Protein AF-0000000078280608 (afdb_homodimer)

Organism: NCBI:txid1796616

pLDDT: mean 84.77, std 13.63, range [33.66, 98.38]

Structure (mmCIF, N/CA/C/O backbone):
data_AF-0000000078280608-model_v1
#
loop_
_entity.id
_entity.type
_entity.pdbx_description
1 polymer 'Sugar ABC transporter permease'
#
loop_
_atom_site.group_PDB
_atom_site.id
_atom_site.type_symbol
_atom_site.label_atom_id
_atom_site.label_alt_id
_atom_site.label_comp_id
_atom_site.label_asym_id
_atom_site.label_entity_id
_atom_site.label_seq_id
_atom_site.pdbx_PDB_ins_code
_atom_site.Cartn_x
_atom_site.Cartn_y
_atom_site.Cartn_z
_atom_site.occupancy
_atom_site.B_iso_or_equiv
_atom_site.auth_seq_id
_atom_site.auth_comp_id
_atom_site.auth_asym_id
_atom_site.auth_atom_id
_atom_site.pdbx_PDB_model_num
ATOM 1 N N . MET A 1 1 ? 34.438 27.234 16.047 1 43.22 1 MET A N 1
ATOM 2 C CA . MET A 1 1 ? 34.844 27.062 14.664 1 43.22 1 MET A CA 1
ATOM 3 C C . MET A 1 1 ? 34.656 25.609 14.211 1 43.22 1 MET A C 1
ATOM 5 O O . MET A 1 1 ? 34.625 25.328 13.016 1 43.22 1 MET A O 1
ATOM 9 N N . LYS A 1 2 ? 34.906 24.672 15.164 1 51.34 2 LYS A N 1
ATOM 10 C CA . LYS A 1 2 ? 34.906 23.219 14.961 1 51.34 2 LYS A CA 1
ATOM 11 C C . LYS A 1 2 ? 33.469 22.734 14.672 1 51.34 2 LYS A C 1
ATOM 13 O O . LYS A 1 2 ? 33.312 21.75 13.953 1 51.34 2 LYS A O 1
ATOM 18 N N . SER A 1 3 ? 32.5 23.422 15.289 1 53.59 3 SER A N 1
ATOM 19 C CA . SER A 1 3 ? 31.078 23.031 15.211 1 53.59 3 SER A CA 1
ATOM 20 C C . SER A 1 3 ? 30.516 23.281 13.82 1 53.59 3 SER A C 1
ATOM 22 O O . SER A 1 3 ? 29.734 22.484 13.312 1 53.59 3 SER A O 1
ATOM 24 N N . LYS A 1 4 ? 31.109 24.375 13.219 1 57.78 4 LYS A N 1
ATOM 25 C CA . LYS A 1 4 ? 30.672 24.781 11.883 1 57.78 4 LYS A CA 1
ATOM 26 C C . LYS A 1 4 ? 31.125 23.781 10.828 1 57.78 4 LYS A C 1
ATOM 28 O O . LYS A 1 4 ? 30.375 23.484 9.883 1 57.78 4 LYS A O 1
ATOM 33 N N . SER A 1 5 ? 32.344 23.297 11.07 1 59.22 5 SER A N 1
ATOM 34 C CA . SER A 1 5 ? 32.938 22.391 10.094 1 59.22 5 SER A CA 1
ATOM 35 C C . SER A 1 5 ? 32.219 21.062 10.047 1 59.22 5 SER A C 1
ATOM 37 O O . SER A 1 5 ? 31.984 20.516 8.969 1 59.22 5 SER A O 1
ATOM 39 N N . TYR A 1 6 ? 31.859 20.656 11.164 1 60.56 6 TYR A N 1
ATOM 40 C CA . TYR A 1 6 ? 31.156 19.375 11.258 1 60.56 6 TYR A CA 1
ATOM 41 C C . TYR A 1 6 ? 29.781 19.453 10.602 1 60.56 6 TYR A C 1
ATOM 43 O O . TYR A 1 6 ? 29.359 18.531 9.898 1 60.56 6 TYR A O 1
ATOM 51 N N . ASN A 1 7 ? 29.266 20.609 10.695 1 66.19 7 ASN A N 1
ATOM 52 C CA . ASN A 1 7 ? 27.969 20.828 10.055 1 66.19 7 ASN A CA 1
ATOM 53 C C . ASN A 1 7 ? 28.109 20.859 8.531 1 66.19 7 ASN A C 1
ATOM 55 O O . ASN A 1 7 ? 27.25 20.344 7.82 1 66.19 7 ASN A O 1
ATOM 59 N N . ARG A 1 8 ? 29.312 21.406 8.18 1 67.31 8 ARG A N 1
ATOM 60 C CA . ARG A 1 8 ? 29.547 21.469 6.742 1 67.31 8 ARG A CA 1
ATOM 61 C C . ARG A 1 8 ? 29.781 20.062 6.164 1 67.31 8 ARG A C 1
ATOM 63 O O . ARG A 1 8 ? 29.297 19.766 5.07 1 67.31 8 ARG A O 1
ATOM 70 N N . LEU A 1 9 ? 30.484 19.281 6.898 1 68.69 9 LEU A N 1
ATOM 71 C CA . LEU A 1 9 ? 30.766 17.922 6.438 1 68.69 9 LEU A CA 1
ATOM 72 C C . LEU A 1 9 ? 29.469 17.109 6.363 1 68.69 9 LEU A C 1
ATOM 74 O O . LEU A 1 9 ? 29.266 16.344 5.414 1 68.69 9 LEU A O 1
ATOM 78 N N . LYS A 1 10 ? 28.688 17.281 7.297 1 69 10 LYS A N 1
ATOM 79 C CA . LYS A 1 10 ? 27.406 16.594 7.293 1 69 10 LYS A CA 1
ATOM 80 C C . LYS A 1 10 ? 26.547 17.016 6.105 1 69 10 LYS A C 1
ATOM 82 O O . LYS A 1 10 ? 25.891 16.188 5.477 1 69 10 LYS A O 1
ATOM 87 N N . TYR A 1 11 ? 26.719 18.266 5.891 1 68.38 11 TYR A N 1
ATOM 88 C CA . TYR A 1 11 ? 26 18.812 4.742 1 68.38 11 TYR A CA 1
ATOM 89 C C . TYR A 1 11 ? 26.516 18.219 3.441 1 68.38 11 TYR A C 1
ATOM 91 O O . TYR A 1 11 ? 25.75 17.828 2.57 1 68.38 11 TYR A O 1
ATOM 99 N N . ILE A 1 12 ? 27.781 18.094 3.334 1 70.62 12 ILE A N 1
ATOM 100 C CA . ILE A 1 12 ? 28.406 17.578 2.123 1 70.62 12 ILE A CA 1
ATOM 101 C C . ILE A 1 12 ? 28.094 16.094 1.966 1 70.62 12 ILE A C 1
ATOM 103 O O . ILE A 1 12 ? 27.781 15.633 0.865 1 70.62 12 ILE A O 1
ATOM 107 N N . LEU A 1 13 ? 28.031 15.453 3.014 1 69.62 13 LEU A N 1
ATOM 108 C CA . LEU A 1 13 ? 27.781 14.023 2.973 1 69.62 13 LEU A CA 1
ATOM 109 C C . LEU A 1 13 ? 26.328 13.742 2.604 1 69.62 13 LEU A C 1
ATOM 111 O O . LEU A 1 13 ? 26.031 12.828 1.823 1 69.62 13 LEU A O 1
ATOM 115 N N . ALA A 1 14 ? 25.547 14.555 3.156 1 66.5 14 ALA A N 1
ATOM 116 C CA . ALA A 1 14 ? 24.141 14.391 2.836 1 66.5 14 ALA A CA 1
ATOM 117 C C . ALA A 1 14 ? 23.875 14.672 1.358 1 66.5 14 ALA A C 1
ATOM 119 O O . ALA A 1 14 ? 23.125 13.938 0.704 1 66.5 14 ALA A O 1
ATOM 120 N N . HIS A 1 15 ? 24.547 15.648 0.911 1 65.44 15 HIS A N 1
ATOM 121 C CA . HIS A 1 15 ? 24.391 15.984 -0.499 1 65.44 15 HIS A CA 1
ATOM 122 C C . HIS A 1 15 ? 24.969 14.898 -1.395 1 65.44 15 HIS A C 1
ATOM 124 O O . HIS A 1 15 ? 24.375 14.539 -2.412 1 65.44 15 HIS A O 1
ATOM 130 N N . ALA A 1 16 ? 26.016 14.461 -0.992 1 71 16 ALA A N 1
ATOM 131 C CA . ALA A 1 16 ? 26.672 13.398 -1.766 1 71 16 ALA A CA 1
ATOM 132 C C . ALA A 1 16 ? 25.797 12.141 -1.806 1 71 16 ALA A C 1
ATOM 134 O O . ALA A 1 16 ? 25.641 11.523 -2.861 1 71 16 ALA A O 1
ATOM 135 N N . LEU A 1 17 ? 25.203 11.898 -0.732 1 64.44 17 LEU A N 1
ATOM 136 C CA . LEU A 1 17 ? 24.344 10.719 -0.648 1 64.44 17 LEU A CA 1
ATOM 137 C C . LEU A 1 17 ? 23.109 10.883 -1.52 1 64.44 17 LEU A C 1
ATOM 139 O O . LEU A 1 17 ? 22.719 9.953 -2.223 1 64.44 17 LEU A O 1
ATOM 143 N N . LEU A 1 18 ? 22.656 12.008 -1.484 1 63.91 18 LEU A N 1
ATOM 144 C CA . LEU A 1 18 ? 21.453 12.258 -2.273 1 63.91 18 LEU A CA 1
ATOM 145 C C . LEU A 1 18 ? 21.766 12.211 -3.766 1 63.91 18 LEU A C 1
ATOM 147 O O . LEU A 1 18 ? 20.984 11.688 -4.555 1 63.91 18 LEU A O 1
ATOM 151 N N . ILE A 1 19 ? 22.891 12.75 -4.098 1 65.06 19 ILE A N 1
ATOM 152 C CA . ILE A 1 19 ? 23.312 12.75 -5.496 1 65.06 19 ILE A CA 1
ATOM 153 C C . ILE A 1 19 ? 23.547 11.32 -5.969 1 65.06 19 ILE A C 1
ATOM 155 O O . ILE A 1 19 ? 23.094 10.938 -7.051 1 65.06 19 ILE A O 1
ATOM 159 N N . ILE A 1 20 ? 24.125 10.578 -5.156 1 65.31 20 ILE A N 1
ATOM 160 C CA . ILE A 1 20 ? 24.438 9.195 -5.504 1 65.31 20 ILE A CA 1
ATOM 161 C C . ILE A 1 20 ? 23.141 8.398 -5.637 1 65.31 20 ILE A C 1
ATOM 163 O O . ILE A 1 20 ? 22.953 7.645 -6.598 1 65.31 20 ILE A O 1
ATOM 167 N N . LEU A 1 21 ? 22.281 8.68 -4.715 1 60.94 21 LEU A N 1
ATOM 168 C CA . LEU A 1 21 ? 21.016 7.953 -4.738 1 60.94 21 LEU A CA 1
ATOM 169 C C . LEU A 1 21 ? 20.172 8.359 -5.945 1 60.94 21 LEU A C 1
ATOM 171 O O . LEU A 1 21 ? 19.562 7.504 -6.59 1 60.94 21 LEU A O 1
ATOM 175 N N . SER A 1 22 ? 20.234 9.625 -6.145 1 61.59 22 SER A N 1
ATOM 176 C CA . SER A 1 22 ? 19.516 10.133 -7.312 1 61.59 22 SER A CA 1
ATOM 177 C C . SER A 1 22 ? 20.094 9.562 -8.602 1 61.59 22 SER A C 1
ATOM 179 O O . SER A 1 22 ? 19.344 9.156 -9.492 1 61.59 22 SER A O 1
ATOM 181 N N . PHE A 1 23 ? 21.359 9.508 -8.648 1 65.69 23 PHE A N 1
ATOM 182 C CA . PHE A 1 23 ? 22.031 8.984 -9.82 1 65.69 23 PHE A CA 1
ATOM 183 C C . PHE A 1 23 ? 21.734 7.504 -10.016 1 65.69 23 PHE A C 1
ATOM 185 O O . PHE A 1 23 ? 21.438 7.062 -11.133 1 65.69 23 PHE A O 1
ATOM 192 N N . MET A 1 24 ? 21.75 6.828 -8.992 1 62.25 24 MET A N 1
ATOM 193 C CA . MET A 1 24 ? 21.5 5.391 -9.086 1 62.25 24 MET A CA 1
ATOM 194 C C . MET A 1 24 ? 20.078 5.109 -9.57 1 62.25 24 MET A C 1
ATOM 196 O O . MET A 1 24 ? 19.859 4.199 -10.367 1 62.25 24 MET A O 1
ATOM 200 N N . CYS A 1 25 ? 19.188 5.891 -9.094 1 62.56 25 CYS A N 1
ATOM 201 C CA . CYS A 1 25 ? 17.812 5.684 -9.508 1 62.56 25 CYS A CA 1
ATOM 202 C C . CYS A 1 25 ? 17.594 6.102 -10.961 1 62.56 25 CYS A C 1
ATOM 204 O O . CYS A 1 25 ? 16.984 5.375 -11.734 1 62.56 25 CYS A O 1
ATOM 206 N N . LEU A 1 26 ? 18.156 7.246 -11.32 1 70.56 26 LEU A N 1
ATOM 207 C CA . LEU A 1 26 ? 17.984 7.777 -12.672 1 70.56 26 LEU A CA 1
ATOM 208 C C . LEU A 1 26 ? 18.812 6.98 -13.68 1 70.56 26 LEU A C 1
ATOM 210 O O . LEU A 1 26 ? 18.438 6.891 -14.852 1 70.56 26 LEU A O 1
ATOM 214 N N . PHE A 1 27 ? 19.781 6.391 -13.188 1 73.19 27 PHE A N 1
ATOM 215 C CA . PHE A 1 27 ? 20.656 5.598 -14.047 1 73.19 27 PHE A CA 1
ATOM 216 C C . PHE A 1 27 ? 19.906 4.391 -14.609 1 73.19 27 PHE A C 1
ATOM 218 O O . PHE A 1 27 ? 19.984 4.117 -15.812 1 73.19 27 PHE A O 1
ATOM 225 N N . PHE A 1 28 ? 19.078 3.777 -13.781 1 72 28 PHE A N 1
ATOM 226 C CA . PHE A 1 28 ? 18.375 2.582 -14.227 1 72 28 PHE A CA 1
ATOM 227 C C . PHE A 1 28 ? 17.312 2.938 -15.258 1 72 28 PHE A C 1
ATOM 229 O O . PHE A 1 28 ? 17.109 2.207 -16.234 1 72 28 PHE A O 1
ATOM 236 N N . PHE A 1 29 ? 16.766 4.051 -15.055 1 75.62 29 PHE A N 1
ATOM 237 C CA . PHE A 1 29 ? 15.766 4.492 -16.016 1 75.62 29 PHE A CA 1
ATOM 238 C C . PHE A 1 29 ? 16.422 4.879 -17.344 1 75.62 29 PHE A C 1
ATOM 240 O O . PHE A 1 29 ? 15.891 4.578 -18.406 1 75.62 29 PHE A O 1
ATOM 247 N N . TYR A 1 30 ? 17.547 5.508 -17.188 1 80.81 30 TYR A N 1
ATOM 248 C CA . TYR A 1 30 ? 18.281 5.895 -18.391 1 80.81 30 TYR A CA 1
ATOM 249 C C . TYR A 1 30 ? 18.703 4.672 -19.172 1 80.81 30 TYR A C 1
ATOM 251 O O . TYR A 1 30 ? 18.531 4.617 -20.391 1 80.81 30 TYR A O 1
ATOM 259 N N . ILE A 1 31 ? 19.156 3.742 -18.531 1 82.38 31 ILE A N 1
ATOM 260 C CA . ILE A 1 31 ? 19.625 2.529 -19.188 1 82.38 31 ILE A CA 1
ATOM 261 C C . ILE A 1 31 ? 18.453 1.792 -19.828 1 82.38 31 ILE A C 1
ATOM 263 O O . ILE A 1 31 ? 18.594 1.197 -20.906 1 82.38 31 ILE A O 1
ATOM 267 N N . LEU A 1 32 ? 17.359 1.818 -19.125 1 83.38 32 LEU A N 1
ATOM 268 C CA . LEU A 1 32 ? 16.172 1.19 -19.688 1 83.38 32 LEU A CA 1
ATOM 269 C C . LEU A 1 32 ? 15.773 1.844 -21 1 83.38 32 LEU A C 1
ATOM 271 O O . LEU A 1 32 ? 15.461 1.152 -21.969 1 83.38 32 LEU A O 1
ATOM 275 N N . ILE A 1 33 ? 15.844 3.121 -21.047 1 88.69 33 ILE A N 1
ATOM 276 C CA . ILE A 1 33 ? 15.492 3.854 -22.25 1 88.69 33 ILE A CA 1
ATOM 277 C C . ILE A 1 33 ? 16.484 3.521 -23.359 1 88.69 33 ILE A C 1
ATOM 279 O O . ILE A 1 33 ? 16.094 3.248 -24.5 1 88.69 33 ILE A O 1
ATOM 283 N N . ILE A 1 34 ? 17.719 3.459 -23.031 1 91.75 34 ILE A N 1
ATOM 284 C CA . ILE A 1 34 ? 18.766 3.158 -24 1 91.75 34 ILE A CA 1
ATOM 285 C C . ILE A 1 34 ? 18.594 1.734 -24.516 1 91.75 34 ILE A C 1
ATOM 287 O O . ILE A 1 34 ? 18.641 1.502 -25.734 1 91.75 34 ILE A O 1
ATOM 291 N N . ASN A 1 35 ? 18.344 0.843 -23.625 1 89.88 35 ASN A N 1
ATOM 292 C CA . ASN A 1 35 ? 18.203 -0.555 -24.031 1 89.88 35 ASN A CA 1
ATOM 293 C C . ASN A 1 35 ? 16.969 -0.779 -24.906 1 89.88 35 ASN A C 1
ATOM 295 O O . ASN A 1 35 ? 16.984 -1.641 -25.781 1 89.88 35 ASN A O 1
ATOM 299 N N . ALA A 1 36 ? 15.977 0.007 -24.703 1 92.81 36 ALA A N 1
ATOM 300 C CA . ALA A 1 36 ? 14.766 -0.101 -25.5 1 92.81 36 ALA A CA 1
ATOM 301 C C . ALA A 1 36 ? 15.016 0.338 -26.953 1 92.81 36 ALA A C 1
ATOM 303 O O . ALA A 1 36 ? 14.234 0.027 -27.844 1 92.81 36 ALA A O 1
ATOM 304 N N . THR A 1 37 ? 16.141 1.074 -27.125 1 95.19 37 THR A N 1
ATOM 305 C CA . THR A 1 37 ? 16.453 1.549 -28.469 1 95.19 37 THR A CA 1
ATOM 306 C C . THR A 1 37 ? 17.422 0.594 -29.156 1 95.19 37 THR A C 1
ATOM 308 O O . THR A 1 37 ? 17.75 0.78 -30.328 1 95.19 37 THR A O 1
ATOM 311 N N . ARG A 1 38 ? 17.844 -0.415 -28.469 1 94.56 38 ARG A N 1
ATOM 312 C CA . ARG A 1 38 ? 18.875 -1.294 -29.016 1 94.56 38 ARG A CA 1
ATOM 313 C C . ARG A 1 38 ? 18.266 -2.592 -29.531 1 94.56 38 ARG A C 1
ATOM 315 O O . ARG A 1 38 ? 17.188 -3.006 -29.094 1 94.56 38 ARG A O 1
ATOM 322 N N . SER A 1 39 ? 19 -3.145 -30.516 1 92.62 39 SER A N 1
ATOM 323 C CA . SER A 1 39 ? 18.578 -4.438 -31.047 1 92.62 39 SER A CA 1
ATOM 324 C C . SER A 1 39 ? 19 -5.574 -30.125 1 92.62 39 SER A C 1
ATOM 326 O O . SER A 1 39 ? 19.859 -5.391 -29.25 1 92.62 39 SER A O 1
ATOM 328 N N . HIS A 1 40 ? 18.297 -6.711 -30.375 1 90.88 40 HIS A N 1
ATOM 329 C CA . HIS A 1 40 ? 18.656 -7.898 -29.609 1 90.88 40 HIS A CA 1
ATOM 330 C C . HIS A 1 40 ? 20.141 -8.203 -29.734 1 90.88 40 HIS A C 1
ATOM 332 O O . HIS A 1 40 ? 20.812 -8.492 -28.734 1 90.88 40 HIS A O 1
ATOM 338 N N . ALA A 1 41 ? 20.641 -8.117 -30.922 1 89.56 41 ALA A N 1
ATOM 339 C CA . ALA A 1 41 ? 22.047 -8.414 -31.188 1 89.56 41 ALA A CA 1
ATOM 340 C C . ALA A 1 41 ? 22.969 -7.43 -30.453 1 89.56 41 ALA A C 1
ATOM 342 O O . ALA A 1 41 ? 23.984 -7.824 -29.875 1 89.56 41 ALA A O 1
ATOM 343 N N . ASP A 1 42 ? 22.625 -6.18 -30.438 1 90.5 42 ASP A N 1
ATOM 344 C CA . ASP A 1 42 ? 23.422 -5.148 -29.781 1 90.5 42 ASP A CA 1
ATOM 345 C C . ASP A 1 42 ? 23.422 -5.336 -28.266 1 90.5 42 ASP A C 1
ATOM 347 O O . ASP A 1 42 ? 24.438 -5.062 -27.609 1 90.5 42 ASP A O 1
ATOM 351 N N . LEU A 1 43 ? 22.344 -5.793 -27.766 1 88.25 43 LEU A N 1
ATOM 352 C CA . LEU A 1 43 ? 22.219 -5.984 -26.328 1 88.25 43 LEU A CA 1
ATOM 353 C C . LEU A 1 43 ? 23.062 -7.168 -25.859 1 88.25 43 LEU A C 1
ATOM 355 O O . LEU A 1 43 ? 23.578 -7.168 -24.734 1 88.25 43 LEU A O 1
ATOM 359 N N . GLN A 1 44 ? 23.219 -8.086 -26.766 1 84.62 44 GLN A N 1
ATOM 360 C CA . GLN A 1 44 ? 24.031 -9.25 -26.422 1 84.62 44 GLN A CA 1
ATOM 361 C C . GLN A 1 44 ? 25.516 -8.898 -26.375 1 84.62 44 GLN A C 1
ATOM 363 O O . GLN A 1 44 ? 26.297 -9.57 -25.703 1 84.62 44 GLN A O 1
ATOM 368 N N . LYS A 1 45 ? 25.859 -7.832 -27.078 1 85.94 45 LYS A N 1
ATOM 369 C CA . LYS A 1 45 ? 27.25 -7.406 -27.125 1 85.94 45 LYS A CA 1
ATOM 370 C C . LYS A 1 45 ? 27.672 -6.746 -25.828 1 85.94 45 LYS A C 1
ATOM 372 O O . LYS A 1 45 ? 28.859 -6.621 -25.531 1 85.94 45 LYS A O 1
ATOM 377 N N . GLY A 1 46 ? 26.719 -6.305 -25.062 1 83.19 46 GLY A N 1
ATOM 378 C CA . GLY A 1 46 ? 27.078 -5.742 -23.766 1 83.19 46 GLY A CA 1
ATOM 379 C C . GLY A 1 46 ? 26.406 -4.414 -23.484 1 83.19 46 GLY A C 1
ATOM 380 O O . GLY A 1 46 ? 25.469 -4.016 -24.203 1 83.19 46 GLY A O 1
ATOM 381 N N . PHE A 1 47 ? 26.984 -3.766 -22.516 1 82.69 47 PHE A N 1
ATOM 382 C CA . PHE A 1 47 ? 26.406 -2.539 -21.969 1 82.69 47 PHE A CA 1
ATOM 383 C C . PHE A 1 47 ? 26.766 -1.342 -22.844 1 82.69 47 PHE A C 1
ATOM 385 O O . PHE A 1 47 ? 27.875 -1.267 -23.391 1 82.69 47 PHE A O 1
ATOM 392 N N . SER A 1 48 ? 25.781 -0.421 -23.156 1 86.31 48 SER A N 1
ATOM 393 C CA . SER A 1 48 ? 26 0.822 -23.891 1 86.31 48 SER A CA 1
ATOM 394 C C . SER A 1 48 ? 25.266 1.986 -23.234 1 86.31 48 SER A C 1
ATOM 396 O O . SER A 1 48 ? 24.172 1.813 -22.703 1 86.31 48 SER A O 1
ATOM 398 N N . VAL A 1 49 ? 25.891 3.141 -23.281 1 86.31 49 VAL A N 1
ATOM 399 C CA . VAL A 1 49 ? 25.281 4.332 -22.703 1 86.31 49 VAL A CA 1
ATOM 400 C C . VAL A 1 49 ? 24.641 5.172 -23.797 1 86.31 49 VAL A C 1
ATOM 402 O O . VAL A 1 49 ? 23.953 6.164 -23.516 1 86.31 49 VAL A O 1
ATOM 405 N N . PHE A 1 50 ? 24.766 4.676 -25.016 1 90.81 50 PHE A N 1
ATOM 406 C CA . PHE A 1 50 ? 24.219 5.441 -26.125 1 90.81 50 PHE A CA 1
ATOM 407 C C . PHE A 1 50 ? 23.016 4.742 -26.734 1 90.81 50 PHE A C 1
ATOM 409 O O . PHE A 1 50 ? 22.938 3.51 -26.75 1 90.81 50 PHE A O 1
ATOM 416 N N . PRO A 1 51 ? 22.109 5.586 -27.281 1 92.69 51 PRO A N 1
ATOM 417 C CA . PRO A 1 51 ? 20.906 5.008 -27.875 1 92.69 51 PRO A CA 1
ATOM 418 C C . PRO A 1 51 ? 21.188 4.238 -29.156 1 92.69 51 PRO A C 1
ATOM 420 O O . PRO A 1 51 ? 22.172 4.531 -29.859 1 92.69 51 PRO A O 1
ATOM 423 N N . GLY A 1 52 ? 20.391 3.256 -29.344 1 92.62 52 GLY A N 1
ATOM 424 C CA . GLY A 1 52 ? 20.438 2.512 -30.594 1 92.62 52 GLY A CA 1
ATOM 425 C C . GLY A 1 52 ? 19.484 3.037 -31.641 1 92.62 52 GLY A C 1
ATOM 426 O O . GLY A 1 52 ? 19.016 4.176 -31.547 1 92.62 52 GLY A O 1
ATOM 427 N N . LYS A 1 53 ? 19.297 2.295 -32.688 1 93.38 53 LYS A N 1
ATOM 428 C CA . LYS A 1 53 ? 18.469 2.729 -33.812 1 93.38 53 LYS A CA 1
ATOM 429 C C . LYS A 1 53 ? 17.188 1.908 -33.906 1 93.38 53 LYS A C 1
ATOM 431 O O . LYS A 1 53 ? 16.344 2.154 -34.75 1 93.38 53 LYS A O 1
ATOM 436 N N . ASN A 1 54 ? 16.984 1.093 -32.969 1 95.19 54 ASN A N 1
ATOM 437 C CA . ASN A 1 54 ? 15.906 0.126 -33.125 1 95.19 54 ASN A CA 1
ATOM 438 C C . ASN A 1 54 ? 14.695 0.504 -32.281 1 95.19 54 ASN A C 1
ATOM 440 O O . ASN A 1 54 ? 13.852 -0.341 -31.969 1 95.19 54 ASN A O 1
ATOM 444 N N . PHE A 1 55 ? 14.602 1.717 -31.891 1 95.19 55 PHE A N 1
ATOM 445 C CA . PHE A 1 55 ? 13.492 2.141 -31.047 1 95.19 55 PHE A CA 1
ATOM 446 C C . PHE A 1 55 ? 12.156 1.807 -31.703 1 95.19 55 PHE A C 1
ATOM 448 O O . PHE A 1 55 ? 11.32 1.125 -31.094 1 95.19 55 PHE A O 1
ATOM 455 N N . LEU A 1 56 ? 12.023 2.221 -32.938 1 95.25 56 LEU A N 1
ATOM 456 C CA . LEU A 1 56 ? 10.75 2.045 -33.625 1 95.25 56 LEU A CA 1
ATOM 457 C C . LEU A 1 56 ? 10.492 0.572 -33.938 1 95.25 56 LEU A C 1
ATOM 459 O O . LEU A 1 56 ? 9.352 0.116 -33.875 1 95.25 56 LEU A O 1
ATOM 463 N N . GLU A 1 57 ? 11.484 -0.115 -34.281 1 95.25 57 GLU A N 1
ATOM 464 C CA . GLU A 1 57 ? 11.352 -1.544 -34.531 1 95.25 57 GLU A CA 1
ATOM 465 C C . GLU A 1 57 ? 10.914 -2.293 -33.281 1 95.25 57 GLU A C 1
ATOM 467 O O . GLU A 1 57 ? 10.031 -3.156 -33.344 1 95.25 57 GLU A O 1
ATOM 472 N N . ASN A 1 58 ? 11.539 -1.944 -32.188 1 95.44 58 ASN A N 1
ATOM 473 C CA . ASN A 1 58 ? 11.148 -2.562 -30.922 1 95.44 58 ASN A CA 1
ATOM 474 C C . ASN A 1 58 ? 9.719 -2.205 -30.531 1 95.44 58 ASN A C 1
ATOM 476 O O . ASN A 1 58 ? 8.969 -3.051 -30.047 1 95.44 58 ASN A O 1
ATOM 480 N N . LEU A 1 59 ? 9.352 -0.982 -30.828 1 95.12 59 LEU A N 1
ATOM 481 C CA . LEU A 1 59 ? 8 -0.528 -30.531 1 95.12 59 LEU A CA 1
ATOM 482 C C . LEU A 1 59 ? 6.977 -1.265 -31.391 1 95.12 59 LEU A C 1
ATOM 484 O O . LEU A 1 59 ? 5.945 -1.71 -30.891 1 95.12 59 LEU A O 1
ATOM 488 N N . LYS A 1 60 ? 7.277 -1.43 -32.594 1 95.12 60 LYS A N 1
ATOM 489 C CA . LYS A 1 60 ? 6.395 -2.154 -33.5 1 95.12 60 LYS A CA 1
ATOM 490 C C . LYS A 1 60 ? 6.254 -3.615 -33.094 1 95.12 60 LYS A C 1
ATOM 492 O O . LYS A 1 60 ? 5.168 -4.191 -33.188 1 95.12 60 LYS A O 1
ATOM 497 N N . SER A 1 61 ? 7.336 -4.113 -32.656 1 92.75 61 SER A N 1
ATOM 498 C CA . SER A 1 61 ? 7.32 -5.5 -32.219 1 92.75 61 SER A CA 1
ATOM 499 C C . SER A 1 61 ? 6.402 -5.684 -31 1 92.75 61 SER A C 1
ATOM 501 O O . SER A 1 61 ? 5.77 -6.73 -30.844 1 92.75 61 SER A O 1
ATOM 503 N N . VAL A 1 62 ? 6.344 -4.715 -30.141 1 92.12 62 VAL A N 1
ATOM 504 C CA . VAL A 1 62 ? 5.496 -4.77 -28.969 1 92.12 62 VAL A CA 1
ATOM 505 C C . VAL A 1 62 ? 4.039 -4.547 -29.359 1 92.12 62 VAL A C 1
ATOM 507 O O . VAL A 1 62 ? 3.152 -5.289 -28.938 1 92.12 62 VAL A O 1
ATOM 510 N N . VAL A 1 63 ? 3.814 -3.613 -30.25 1 92.69 63 VAL A N 1
ATOM 511 C CA . VAL A 1 63 ? 2.461 -3.195 -30.609 1 92.69 63 VAL A CA 1
ATOM 512 C C . VAL A 1 63 ? 1.788 -4.273 -31.453 1 92.69 63 VAL A C 1
ATOM 514 O O . VAL A 1 63 ? 0.591 -4.531 -31.312 1 92.69 63 VAL A O 1
ATOM 517 N N . ASN A 1 64 ? 2.553 -4.949 -32.219 1 90.31 64 ASN A N 1
ATOM 518 C CA . ASN A 1 64 ? 1.983 -5.859 -33.219 1 90.31 64 ASN A CA 1
ATOM 519 C C . ASN A 1 64 ? 2.018 -7.309 -32.719 1 90.31 64 ASN A C 1
ATOM 521 O O . ASN A 1 64 ? 1.608 -8.219 -33.438 1 90.31 64 ASN A O 1
ATOM 525 N N . ASP A 1 65 ? 2.482 -7.418 -31.562 1 87.69 65 ASP A N 1
ATOM 526 C CA . ASP A 1 65 ? 2.533 -8.781 -31.047 1 87.69 65 ASP A CA 1
ATOM 527 C C . ASP A 1 65 ? 1.165 -9.227 -30.531 1 87.69 65 ASP A C 1
ATOM 529 O O . ASP A 1 65 ? 0.762 -8.852 -29.438 1 87.69 65 ASP A O 1
ATOM 533 N N . GLY A 1 66 ? 0.457 -10.055 -31.297 1 81.88 66 GLY A N 1
ATOM 534 C CA . GLY A 1 66 ? -0.854 -10.555 -30.922 1 81.88 66 GLY A CA 1
ATOM 535 C C . GLY A 1 66 ? -0.801 -11.578 -29.797 1 81.88 66 GLY A C 1
ATOM 536 O O . GLY A 1 66 ? -1.785 -11.781 -29.078 1 81.88 66 GLY A O 1
ATOM 537 N N . THR A 1 67 ? 0.359 -12.172 -29.656 1 83.75 67 THR A N 1
ATOM 538 C CA . THR A 1 67 ? 0.51 -13.195 -28.625 1 83.75 67 THR A CA 1
ATOM 539 C C . THR A 1 67 ? 0.772 -12.57 -27.266 1 83.75 67 THR A C 1
ATOM 541 O O . THR A 1 67 ? 0.522 -13.195 -26.234 1 83.75 67 THR A O 1
ATOM 544 N N . PHE A 1 68 ? 1.201 -11.398 -27.312 1 86.88 68 PHE A N 1
ATOM 545 C CA . PHE A 1 68 ? 1.479 -10.625 -26.109 1 86.88 68 PHE A CA 1
ATOM 546 C C . PHE A 1 68 ? 0.84 -9.242 -26.188 1 86.88 68 PHE A C 1
ATOM 548 O O . PHE A 1 68 ? 1.526 -8.25 -26.453 1 86.88 68 PHE A O 1
ATOM 555 N N . PRO A 1 69 ? -0.416 -9.172 -25.859 1 91.19 69 PRO A N 1
ATOM 556 C CA . PRO A 1 69 ? -1.154 -7.93 -26.094 1 91.19 69 PRO A CA 1
ATOM 557 C C . PRO A 1 69 ? -0.83 -6.852 -25.062 1 91.19 69 PRO A C 1
ATOM 559 O O . PRO A 1 69 ? -1.691 -6.477 -24.266 1 91.19 69 PRO A O 1
ATOM 562 N N . MET A 1 70 ? 0.264 -6.25 -25.234 1 92 70 MET A N 1
ATOM 563 C CA . MET A 1 70 ? 0.755 -5.27 -24.266 1 92 70 MET A CA 1
ATOM 564 C C . MET A 1 70 ? -0.087 -3.998 -24.312 1 92 70 MET A C 1
ATOM 566 O O . MET A 1 70 ? -0.4 -3.426 -23.266 1 92 70 MET A O 1
ATOM 570 N N . ILE A 1 71 ? -0.503 -3.617 -25.484 1 93.81 71 ILE A N 1
ATOM 571 C CA . ILE A 1 71 ? -1.29 -2.395 -25.594 1 93.81 71 ILE A CA 1
ATOM 572 C C . ILE A 1 71 ? -2.645 -2.586 -24.922 1 93.81 71 ILE A C 1
ATOM 574 O O . ILE A 1 71 ? -3.109 -1.706 -24.188 1 93.81 71 ILE A O 1
ATOM 578 N N . ARG A 1 72 ? -3.232 -3.701 -25.141 1 94.94 72 ARG A N 1
ATOM 579 C CA . ARG A 1 72 ? -4.48 -4.016 -24.469 1 94.94 72 ARG A CA 1
ATOM 580 C C . ARG A 1 72 ? -4.273 -4.09 -22.953 1 94.94 72 ARG A C 1
ATOM 582 O O . ARG A 1 72 ? -5.121 -3.639 -22.188 1 94.94 72 ARG A O 1
ATOM 589 N N . GLY A 1 73 ? -3.154 -4.672 -22.547 1 96.12 73 GLY A N 1
ATOM 590 C CA . GLY A 1 73 ? -2.811 -4.715 -21.141 1 96.12 73 GLY A CA 1
ATOM 591 C C . GLY A 1 73 ? -2.701 -3.338 -20.516 1 96.12 73 GLY A C 1
ATOM 592 O O . GLY A 1 73 ? -3.172 -3.121 -19.391 1 96.12 73 GLY A O 1
ATOM 593 N N . ILE A 1 74 ? -2.135 -2.461 -21.266 1 95.94 74 ILE A N 1
ATOM 594 C CA . ILE A 1 74 ? -1.978 -1.09 -20.781 1 95.94 74 ILE A CA 1
ATOM 595 C C . ILE A 1 74 ? -3.348 -0.432 -20.641 1 95.94 74 ILE A C 1
ATOM 597 O O . ILE A 1 74 ? -3.629 0.224 -19.641 1 95.94 74 ILE A O 1
ATOM 601 N N . ILE A 1 75 ? -4.176 -0.645 -21.562 1 96.94 75 ILE A N 1
ATOM 602 C CA . ILE A 1 75 ? -5.52 -0.076 -21.516 1 96.94 75 ILE A CA 1
ATOM 603 C C . ILE A 1 75 ? -6.293 -0.656 -20.344 1 96.94 75 ILE A C 1
ATOM 605 O O . ILE A 1 75 ? -6.93 0.082 -19.578 1 96.94 75 ILE A O 1
ATOM 609 N N . ASN A 1 76 ? -6.227 -1.963 -20.172 1 98.12 76 ASN A N 1
ATOM 610 C CA . ASN A 1 76 ? -6.879 -2.607 -19.031 1 98.12 76 ASN A CA 1
ATOM 611 C C . ASN A 1 76 ? -6.367 -2.059 -17.703 1 98.12 76 ASN A C 1
ATOM 613 O O . ASN A 1 76 ? -7.156 -1.758 -16.797 1 98.12 76 ASN A O 1
ATOM 617 N N . SER A 1 77 ? -5.07 -1.939 -17.609 1 97.62 77 SER A N 1
ATOM 618 C CA . SER A 1 77 ? -4.457 -1.417 -16.391 1 97.62 77 SER A CA 1
ATOM 619 C C . SER A 1 77 ? -4.883 0.026 -16.141 1 97.62 77 SER A C 1
ATOM 621 O O . SER A 1 77 ? -5.109 0.417 -14.992 1 97.62 77 SER A O 1
ATOM 623 N N . LEU A 1 78 ? -4.965 0.765 -17.219 1 97.5 78 LEU A N 1
ATOM 624 C CA . LEU A 1 78 ? -5.387 2.156 -17.094 1 97.5 78 LEU A CA 1
ATOM 625 C C . LEU A 1 78 ? -6.824 2.246 -16.594 1 97.5 78 LEU A C 1
ATOM 627 O O . LEU A 1 78 ? -7.133 3.049 -15.703 1 97.5 78 LEU A O 1
ATOM 631 N N . ILE A 1 79 ? -7.645 1.474 -17.109 1 98.12 79 ILE A N 1
ATOM 632 C CA . ILE A 1 79 ? -9.047 1.47 -16.719 1 98.12 79 ILE A CA 1
ATOM 633 C C . ILE A 1 79 ? -9.18 1.062 -15.258 1 98.12 79 ILE A C 1
ATOM 635 O O . ILE A 1 79 ? -9.812 1.761 -14.461 1 98.12 79 ILE A O 1
ATOM 639 N N . VAL A 1 80 ? -8.523 0.004 -14.898 1 98.38 80 VAL A N 1
ATOM 640 C CA . VAL A 1 80 ? -8.625 -0.524 -13.547 1 98.38 80 VAL A CA 1
ATOM 641 C C . VAL A 1 80 ? -8.031 0.475 -12.555 1 98.38 80 VAL A C 1
ATOM 643 O O . VAL A 1 80 ? -8.656 0.808 -11.547 1 98.38 80 VAL A O 1
ATOM 646 N N . SER A 1 81 ? -6.879 0.954 -12.844 1 98.06 81 SER A N 1
ATOM 647 C CA . SER A 1 81 ? -6.18 1.82 -11.906 1 98.06 81 SER A CA 1
ATOM 648 C C . SER A 1 81 ? -6.855 3.182 -11.797 1 98.06 81 SER A C 1
ATOM 650 O O . SER A 1 81 ? -6.984 3.734 -10.703 1 98.06 81 SER A O 1
ATOM 652 N N . ALA A 1 82 ? -7.289 3.762 -12.938 1 97.88 82 ALA A N 1
ATOM 653 C CA . ALA A 1 82 ? -7.945 5.07 -12.922 1 97.88 82 ALA A CA 1
ATOM 654 C C . ALA A 1 82 ? -9.289 5 -12.211 1 97.88 82 ALA A C 1
ATOM 656 O O . ALA A 1 82 ? -9.594 5.848 -11.367 1 97.88 82 ALA A O 1
ATOM 657 N N . CYS A 1 83 ? -10.055 4.012 -12.516 1 98.31 83 CYS A N 1
ATOM 658 C CA . CYS A 1 83 ? -11.359 3.865 -11.891 1 98.31 83 CYS A CA 1
ATOM 659 C C . CYS A 1 83 ? -11.219 3.537 -10.406 1 98.31 83 CYS A C 1
ATOM 661 O O . CYS A 1 83 ? -11.953 4.082 -9.578 1 98.31 83 CYS A O 1
ATOM 663 N N . SER A 1 84 ? -10.281 2.646 -10.102 1 97.94 84 SER A N 1
ATOM 664 C CA . SER A 1 84 ? -10.047 2.305 -8.703 1 97.94 84 SER A CA 1
ATOM 665 C C . SER A 1 84 ? -9.617 3.525 -7.898 1 97.94 84 SER A C 1
ATOM 667 O O . SER A 1 84 ? -10.102 3.748 -6.785 1 97.94 84 SER A O 1
ATOM 669 N N . ALA A 1 85 ? -8.719 4.301 -8.484 1 97.69 85 ALA A N 1
ATOM 670 C CA . ALA A 1 85 ? -8.25 5.496 -7.789 1 97.69 85 ALA A CA 1
ATOM 671 C C . ALA A 1 85 ? -9.383 6.496 -7.594 1 97.69 85 ALA A C 1
ATOM 673 O O . ALA A 1 85 ? -9.555 7.051 -6.504 1 97.69 85 ALA A O 1
ATOM 674 N N . ALA A 1 86 ? -10.195 6.723 -8.586 1 97.69 86 ALA A N 1
ATOM 675 C CA . ALA A 1 86 ? -11.281 7.695 -8.531 1 97.69 86 ALA A CA 1
ATOM 676 C C . ALA A 1 86 ? -12.305 7.32 -7.461 1 97.69 86 ALA A C 1
ATOM 678 O O . ALA A 1 86 ? -12.672 8.156 -6.629 1 97.69 86 ALA A O 1
ATOM 679 N N . ILE A 1 87 ? -12.688 6.113 -7.465 1 96.81 87 ILE A N 1
ATOM 680 C CA . ILE A 1 87 ? -13.719 5.672 -6.535 1 96.81 87 ILE A CA 1
ATOM 681 C C . ILE A 1 87 ? -13.141 5.613 -5.121 1 96.81 87 ILE A C 1
ATOM 683 O O . ILE A 1 87 ? -13.797 6.031 -4.16 1 96.81 87 ILE A O 1
ATOM 687 N N . CYS A 1 88 ? -11.953 5.121 -5.012 1 96.88 88 CYS A N 1
ATOM 688 C CA . CYS A 1 88 ? -11.281 5.027 -3.721 1 96.88 88 CYS A CA 1
ATOM 689 C C . CYS A 1 88 ? -11.164 6.395 -3.064 1 96.88 88 CYS A C 1
ATOM 691 O O . CYS A 1 88 ? -11.531 6.566 -1.901 1 96.88 88 CYS A O 1
ATOM 693 N N . ILE A 1 89 ? -10.719 7.348 -3.814 1 97 89 ILE A N 1
ATOM 694 C CA . ILE A 1 89 ? -10.461 8.688 -3.289 1 97 89 ILE A CA 1
ATOM 695 C C . ILE A 1 89 ? -11.781 9.367 -2.936 1 97 89 ILE A C 1
ATOM 697 O O . ILE A 1 89 ? -11.914 9.945 -1.854 1 97 89 ILE A O 1
ATOM 701 N N . TYR A 1 90 ? -12.719 9.297 -3.807 1 96.44 90 TYR A N 1
ATOM 702 C CA . TYR A 1 90 ? -13.984 9.984 -3.592 1 96.44 90 TYR A CA 1
ATOM 703 C C . TYR A 1 90 ? -14.703 9.438 -2.365 1 96.44 90 TYR A C 1
ATOM 705 O O . TYR A 1 90 ? -15.117 10.203 -1.487 1 96.44 90 TYR A O 1
ATOM 713 N N . PHE A 1 91 ? -14.789 8.172 -2.266 1 93.94 91 PHE A N 1
ATOM 714 C CA . PHE A 1 91 ? -15.57 7.578 -1.184 1 93.94 91 PHE A CA 1
ATOM 715 C C . PHE A 1 91 ? -14.805 7.641 0.132 1 93.94 91 PHE A C 1
ATOM 717 O O . PHE A 1 91 ? -15.406 7.785 1.199 1 93.94 91 PHE A O 1
ATOM 724 N N . SER A 1 92 ? -13.469 7.504 0.062 1 95.38 92 SER A N 1
ATOM 725 C CA . SER A 1 92 ? -12.68 7.688 1.277 1 95.38 92 SER A CA 1
ATOM 726 C C . SER A 1 92 ? -12.797 9.109 1.802 1 95.38 92 SER A C 1
ATOM 728 O O . SER A 1 92 ? -12.93 9.328 3.008 1 95.38 92 SER A O 1
ATOM 730 N N . ALA A 1 93 ? -12.781 10.102 0.858 1 95.69 93 ALA A N 1
ATOM 731 C CA . ALA A 1 93 ? -12.93 11.5 1.247 1 95.69 93 ALA A CA 1
ATOM 732 C C . ALA A 1 93 ? -14.32 11.766 1.815 1 95.69 93 ALA A C 1
ATOM 734 O O . ALA A 1 93 ? -14.461 12.492 2.807 1 95.69 93 ALA A O 1
ATOM 735 N N . LEU A 1 94 ? -15.289 11.211 1.182 1 93.62 94 LEU A N 1
ATOM 736 C CA . LEU A 1 94 ? -16.672 11.375 1.638 1 93.62 94 LEU A CA 1
ATOM 737 C C . LEU A 1 94 ? -16.844 10.805 3.043 1 93.62 94 LEU A C 1
ATOM 739 O O . LEU A 1 94 ? -17.453 11.445 3.902 1 93.62 94 LEU A O 1
ATOM 743 N N . THR A 1 95 ? -16.328 9.609 3.266 1 90.88 95 THR A N 1
ATOM 744 C CA . THR A 1 95 ? -16.422 8.961 4.57 1 90.88 95 THR A CA 1
ATOM 745 C C . THR A 1 95 ? -15.656 9.758 5.621 1 90.88 95 THR A C 1
ATOM 747 O O . THR A 1 95 ? -16.141 9.945 6.742 1 90.88 95 THR A O 1
ATOM 750 N N . ALA A 1 96 ? -14.508 10.234 5.25 1 92.94 96 ALA A N 1
ATOM 751 C CA . ALA A 1 96 ? -13.711 11.055 6.164 1 92.94 96 ALA A CA 1
ATOM 752 C C . ALA A 1 96 ? -14.461 12.32 6.551 1 92.94 96 ALA A C 1
ATOM 754 O O . ALA A 1 96 ? -14.484 12.703 7.723 1 92.94 96 ALA A O 1
ATOM 755 N N . TYR A 1 97 ? -15.07 12.961 5.594 1 93 97 TYR A N 1
ATOM 756 C CA . TYR A 1 97 ? -15.836 14.18 5.836 1 93 97 TYR A CA 1
ATOM 757 C C . TYR A 1 97 ? -17.016 13.906 6.762 1 93 97 TYR A C 1
ATOM 759 O O . TYR A 1 97 ? -17.281 14.68 7.688 1 93 97 TYR A O 1
ATOM 767 N N . GLY A 1 98 ? -17.688 12.828 6.488 1 89.31 98 GLY A N 1
ATOM 768 C CA . GLY A 1 98 ? -18.812 12.453 7.34 1 89.31 98 GLY A CA 1
ATOM 769 C C . GLY A 1 98 ? -18.406 12.258 8.789 1 89.31 98 GLY A C 1
ATOM 770 O O . GLY A 1 98 ? -19.125 12.688 9.695 1 89.31 98 GLY A O 1
ATOM 771 N N . LEU A 1 99 ? -17.297 11.711 9.008 1 88.31 99 LEU A N 1
ATOM 772 C CA . LEU A 1 99 ? -16.875 11.453 10.375 1 88.31 99 LEU A CA 1
ATOM 773 C C . LEU A 1 99 ? -16.266 12.703 11 1 88.31 99 LEU A C 1
ATOM 775 O O . LEU A 1 99 ? -16.359 12.906 12.211 1 88.31 99 LEU A O 1
ATOM 779 N N . TYR A 1 100 ? -15.703 13.523 10.164 1 89.62 100 TYR A N 1
ATOM 780 C CA . TYR A 1 100 ? -15.047 14.727 10.656 1 89.62 100 TYR A CA 1
ATOM 781 C C . TYR A 1 100 ? -16.062 15.82 10.977 1 89.62 100 TYR A C 1
ATOM 783 O O . TYR A 1 100 ? -16 16.438 12.039 1 89.62 100 TYR A O 1
ATOM 791 N N . ALA A 1 101 ? -17 16.047 10.133 1 89.25 101 ALA A N 1
ATOM 792 C CA . ALA A 1 101 ? -17.875 17.203 10.211 1 89.25 101 ALA A CA 1
ATOM 793 C C . ALA A 1 101 ? -19.078 16.938 11.117 1 89.25 101 ALA A C 1
ATOM 795 O O . ALA A 1 101 ? -19.766 17.859 11.539 1 89.25 101 ALA A O 1
ATOM 796 N N . TYR A 1 102 ? -19.266 15.641 11.398 1 83.75 102 TYR A N 1
ATOM 797 C CA . TYR A 1 102 ? -20.438 15.32 12.195 1 83.75 102 TYR A CA 1
ATOM 798 C C . TYR A 1 102 ? -20.047 14.711 13.539 1 83.75 102 TYR A C 1
ATOM 800 O O . TYR A 1 102 ? -19.047 14 13.625 1 83.75 102 TYR A O 1
ATOM 808 N N . ASP A 1 103 ? -20.797 15.148 14.5 1 80.19 103 ASP A N 1
ATOM 809 C CA . ASP A 1 103 ? -20.578 14.602 15.836 1 80.19 103 ASP A CA 1
ATOM 810 C C . ASP A 1 103 ? -21.734 13.695 16.25 1 80.19 103 ASP A C 1
ATOM 812 O O . ASP A 1 103 ? -22.875 14.172 16.422 1 80.19 103 ASP A O 1
ATOM 816 N N . PHE A 1 104 ? -21.5 12.453 16.078 1 77.19 104 PHE A N 1
ATOM 817 C CA . PHE A 1 104 ? -22.531 11.508 16.484 1 77.19 104 PHE A CA 1
ATOM 818 C C . PHE A 1 104 ? -21.969 10.484 17.469 1 77.19 104 PHE A C 1
ATOM 820 O O . PHE A 1 104 ? -20.766 10.359 17.625 1 77.19 104 PHE A O 1
ATOM 827 N N . LYS A 1 105 ? -22.766 9.844 18.219 1 76.31 105 LYS A N 1
ATOM 828 C CA . LYS A 1 105 ? -22.406 9.008 19.359 1 76.31 105 LYS A CA 1
ATOM 829 C C . LYS A 1 105 ? -21.484 7.867 18.953 1 76.31 105 LYS A C 1
ATOM 831 O O . LYS A 1 105 ? -20.594 7.48 19.688 1 76.31 105 LYS A O 1
ATOM 836 N N . LEU A 1 106 ? -21.625 7.316 17.688 1 78.31 106 LEU A N 1
ATOM 837 C CA . LEU A 1 106 ? -20.859 6.141 17.281 1 78.31 106 LEU A CA 1
ATOM 838 C C . LEU A 1 106 ? -19.688 6.539 16.391 1 78.31 106 LEU A C 1
ATOM 840 O O . LEU A 1 106 ? -19.125 5.699 15.688 1 78.31 106 LEU A O 1
ATOM 844 N N . LYS A 1 107 ? -19.281 7.773 16.516 1 83.31 107 LYS A N 1
ATOM 845 C CA . LYS A 1 107 ? -18.203 8.289 15.68 1 83.31 107 LYS A CA 1
ATOM 846 C C . LYS A 1 107 ? -16.906 7.523 15.93 1 83.31 107 LYS A C 1
ATOM 848 O O . LYS A 1 107 ? -16.266 7.051 14.984 1 83.31 107 LYS A O 1
ATOM 853 N N . LYS A 1 108 ? -16.641 7.344 17.172 1 80.94 108 LYS A N 1
ATOM 854 C CA . LYS A 1 108 ? -15.398 6.652 17.531 1 80.94 108 LYS A CA 1
ATOM 855 C C . LYS A 1 108 ? -15.453 5.184 17.125 1 80.94 108 LYS A C 1
ATOM 857 O O . LYS A 1 108 ? -14.461 4.629 16.656 1 80.94 108 LYS A O 1
ATOM 862 N N . ALA A 1 109 ? -16.562 4.668 17.312 1 79.38 109 ALA A N 1
ATOM 863 C CA . ALA A 1 109 ? -16.734 3.266 16.938 1 79.38 109 ALA A CA 1
ATOM 864 C C . ALA A 1 109 ? -16.609 3.084 15.422 1 79.38 109 ALA A C 1
ATOM 866 O O . ALA A 1 109 ? -16.031 2.104 14.953 1 79.38 109 ALA A O 1
ATOM 867 N N . ALA A 1 110 ? -17.156 4.02 14.734 1 82.69 110 ALA A N 1
ATOM 868 C CA . ALA A 1 110 ? -17.094 3.955 13.273 1 82.69 110 ALA A CA 1
ATOM 869 C C . ALA A 1 110 ? -15.656 4.078 12.781 1 82.69 110 ALA A C 1
ATOM 871 O O . ALA A 1 110 ? -15.219 3.32 11.914 1 82.69 110 ALA A O 1
ATOM 872 N N . PHE A 1 111 ? -14.977 4.984 13.398 1 85.5 111 PHE A N 1
ATOM 873 C CA . PHE A 1 111 ? -13.578 5.18 13.055 1 85.5 111 PHE A CA 1
ATOM 874 C C . PHE A 1 111 ? -12.773 3.914 13.328 1 85.5 111 PHE A C 1
ATOM 876 O O . PHE A 1 111 ? -12.031 3.443 12.461 1 85.5 111 PHE A O 1
ATOM 883 N N . THR A 1 112 ? -12.984 3.361 14.422 1 78.62 112 THR A N 1
ATOM 884 C CA . THR A 1 112 ? -12.266 2.16 14.828 1 78.62 112 THR A CA 1
ATOM 885 C C . THR A 1 112 ? -12.602 0.987 13.914 1 78.62 112 THR A C 1
ATOM 887 O O . THR A 1 112 ? -11.727 0.194 13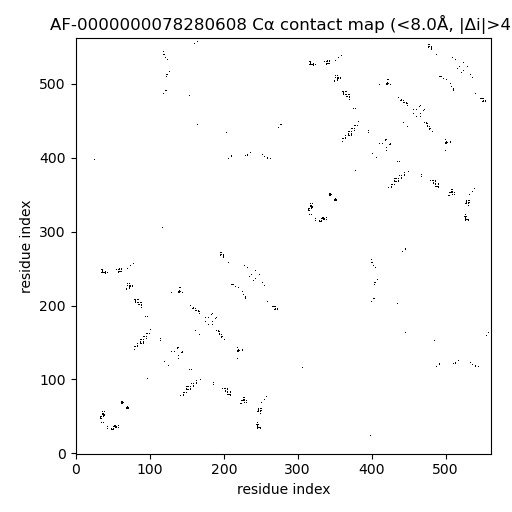.562 1 78.62 112 THR A O 1
ATOM 890 N N . PHE A 1 113 ? -13.75 0.982 13.547 1 78.62 113 PHE A N 1
ATOM 891 C CA . PHE A 1 113 ? -14.203 -0.096 12.68 1 78.62 113 PHE A CA 1
ATOM 892 C C . PHE A 1 113 ? -13.539 -0.002 11.312 1 78.62 113 PHE A C 1
ATOM 894 O O . PHE A 1 113 ? -13.102 -1.012 10.758 1 78.62 113 PHE A O 1
ATOM 901 N N . ILE A 1 114 ? -13.562 1.112 10.75 1 83.81 114 ILE A N 1
ATOM 902 C CA . ILE A 1 114 ? -12.945 1.321 9.445 1 83.81 114 ILE A CA 1
ATOM 903 C C . ILE A 1 114 ? -11.477 0.924 9.5 1 83.81 114 ILE A C 1
ATOM 905 O O . ILE A 1 114 ? -10.977 0.222 8.609 1 83.81 114 ILE A O 1
ATOM 909 N N . MET A 1 115 ? -10.852 1.228 10.562 1 82 115 MET A N 1
ATOM 910 C CA . MET A 1 115 ? -9.43 0.927 10.703 1 82 115 MET A CA 1
ATOM 911 C C . MET A 1 115 ? -9.211 -0.561 10.953 1 82 115 MET A C 1
ATOM 913 O O . MET A 1 115 ? -8.164 -1.108 10.594 1 82 115 MET A O 1
ATOM 917 N N . ALA A 1 116 ? -10.211 -1.234 11.523 1 77.25 116 ALA A N 1
ATOM 918 C CA . ALA A 1 116 ? -10.102 -2.652 11.852 1 77.25 116 ALA A CA 1
ATOM 919 C C . ALA A 1 116 ? -10.055 -3.508 10.594 1 77.25 116 ALA A C 1
ATOM 921 O O . ALA A 1 116 ? -9.547 -4.633 10.617 1 77.25 116 ALA A O 1
ATOM 922 N N . ILE A 1 117 ? -10.5 -2.98 9.5 1 78.12 117 ILE A N 1
ATOM 923 C CA . ILE A 1 117 ? -10.469 -3.695 8.227 1 78.12 117 ILE A CA 1
ATOM 924 C C . ILE A 1 117 ? -9.023 -3.973 7.832 1 78.12 117 ILE A C 1
ATOM 926 O O . ILE A 1 117 ? -8.734 -4.961 7.152 1 78.12 117 ILE A O 1
ATOM 930 N N . LEU A 1 118 ? -8.117 -3.184 8.273 1 77.75 118 LEU A N 1
ATOM 931 C CA . LEU A 1 118 ? -6.699 -3.34 7.984 1 77.75 118 LEU A CA 1
ATOM 932 C C . LEU A 1 118 ? -6.168 -4.652 8.555 1 77.75 118 LEU A C 1
ATOM 934 O O . LEU A 1 118 ? -5.133 -5.152 8.109 1 77.75 118 LEU A O 1
ATOM 938 N N . VAL A 1 119 ? -6.957 -5.242 9.5 1 74.44 119 VAL A N 1
ATOM 939 C CA . VAL A 1 119 ? -6.461 -6.395 10.242 1 74.44 119 VAL A CA 1
ATOM 940 C C . VAL A 1 119 ? -6.699 -7.668 9.438 1 74.44 119 VAL A C 1
ATOM 942 O O . VAL A 1 119 ? -6.082 -8.703 9.703 1 74.44 119 VAL A O 1
ATOM 945 N N . MET A 1 120 ? -7.441 -7.605 8.438 1 75 120 MET A N 1
ATOM 946 C CA . MET A 1 120 ? -7.75 -8.797 7.656 1 75 120 MET A CA 1
ATOM 947 C C . MET A 1 120 ? -6.594 -9.156 6.73 1 75 120 MET A C 1
ATOM 949 O O . MET A 1 120 ? -6.125 -8.312 5.961 1 75 120 MET A O 1
ATOM 953 N N . PRO A 1 121 ? -6.145 -10.383 6.828 1 77.81 121 PRO A N 1
ATOM 954 C CA . PRO A 1 121 ? -5.113 -10.812 5.883 1 77.81 121 PRO A CA 1
ATOM 955 C C . PRO A 1 121 ? -5.617 -10.867 4.441 1 77.81 121 PRO A C 1
ATOM 957 O O . PRO A 1 121 ? -6.688 -11.422 4.176 1 77.81 121 PRO A O 1
ATOM 960 N N . THR A 1 122 ? -4.879 -10.422 3.629 1 79.88 122 THR A N 1
ATOM 961 C CA . THR A 1 122 ? -5.281 -10.266 2.234 1 79.88 122 THR A CA 1
ATOM 962 C C . THR A 1 122 ? -5.504 -11.633 1.584 1 79.88 122 THR A C 1
ATOM 964 O O . THR A 1 122 ? -6.438 -11.805 0.797 1 79.88 122 THR A O 1
ATOM 967 N N . GLN A 1 123 ? -4.684 -12.57 1.921 1 78.06 123 GLN A N 1
ATOM 968 C CA . GLN A 1 123 ? -4.801 -13.883 1.295 1 78.06 123 GLN A CA 1
ATOM 969 C C . GLN A 1 123 ? -6.086 -14.578 1.724 1 78.06 123 GLN A C 1
ATOM 971 O O . GLN A 1 123 ? -6.695 -15.305 0.935 1 78.06 123 GLN A O 1
ATOM 976 N N . VAL A 1 124 ? -6.5 -14.352 2.973 1 73.75 124 VAL A N 1
ATOM 977 C CA . VAL A 1 124 ? -7.734 -14.945 3.475 1 73.75 124 VAL A CA 1
ATOM 978 C C . VAL A 1 124 ? -8.93 -14.32 2.762 1 73.75 124 VAL A C 1
ATOM 980 O O . VAL A 1 124 ? -9.828 -15.031 2.297 1 73.75 124 VAL A O 1
ATOM 983 N N . THR A 1 125 ? -8.875 -13.07 2.635 1 78.56 125 THR A N 1
ATOM 984 C CA . THR A 1 125 ? -9.969 -12.367 1.986 1 78.56 125 THR A CA 1
ATOM 985 C C . THR A 1 125 ? -10.023 -12.695 0.497 1 78.56 125 THR A C 1
ATOM 987 O O . THR A 1 125 ? -11.102 -12.734 -0.1 1 78.56 125 THR A O 1
ATOM 990 N N . ALA A 1 126 ? -8.883 -13 -0.034 1 82.88 126 ALA A N 1
ATOM 991 C CA . ALA A 1 126 ? -8.82 -13.312 -1.46 1 82.88 126 ALA A CA 1
ATOM 992 C C . ALA A 1 126 ? -9.57 -14.602 -1.775 1 82.88 126 ALA A C 1
ATOM 994 O O . ALA A 1 126 ? -10.25 -14.695 -2.801 1 82.88 126 ALA A O 1
ATOM 995 N N . MET A 1 127 ? -9.477 -15.547 -0.91 1 76.38 127 MET A N 1
ATOM 996 C CA . MET A 1 127 ? -10.164 -16.812 -1.11 1 76.38 127 MET A CA 1
ATOM 997 C C . MET A 1 127 ? -11.672 -16.625 -1.114 1 76.38 127 MET A C 1
ATOM 999 O O . MET A 1 127 ? -12.359 -17.109 -2.016 1 76.38 127 MET A O 1
ATOM 1003 N N . GLY A 1 128 ? -12.18 -15.938 -0.125 1 76.44 128 GLY A N 1
ATOM 1004 C CA . GLY A 1 128 ? -13.602 -15.656 -0.074 1 76.44 128 GLY A CA 1
ATOM 1005 C C . GLY A 1 128 ? -14.078 -14.773 -1.211 1 76.44 128 GLY A C 1
ATOM 1006 O O . GLY A 1 128 ? -15.164 -14.977 -1.752 1 76.44 128 GLY A O 1
ATOM 1007 N N . PHE A 1 129 ? -13.242 -13.938 -1.618 1 84.19 129 PHE A N 1
ATOM 1008 C CA . PHE A 1 129 ? -13.57 -13 -2.686 1 84.19 129 PHE A CA 1
ATOM 1009 C C . PHE A 1 129 ? -13.703 -13.727 -4.02 1 84.19 129 PHE A C 1
ATOM 1011 O O . PHE A 1 129 ? -14.625 -13.445 -4.793 1 84.19 129 PHE A O 1
ATOM 1018 N N . LEU A 1 130 ? -12.82 -14.664 -4.25 1 85.31 130 LEU A N 1
ATOM 1019 C CA . LEU A 1 130 ? -12.875 -15.43 -5.492 1 85.31 130 LEU A CA 1
ATOM 1020 C C . LEU A 1 130 ? -14.156 -16.25 -5.57 1 85.31 130 LEU A C 1
ATOM 1022 O O . LEU A 1 130 ? -14.789 -16.312 -6.625 1 85.31 130 LEU A O 1
ATOM 1026 N N . ARG A 1 131 ? -14.453 -16.828 -4.477 1 83.12 131 ARG A N 1
ATOM 1027 C CA . ARG A 1 131 ? -15.688 -17.594 -4.434 1 83.12 131 ARG A CA 1
ATOM 1028 C C . ARG A 1 131 ? -16.906 -16.703 -4.664 1 83.12 131 ARG A C 1
ATOM 1030 O O . ARG A 1 131 ? -17.812 -17.062 -5.41 1 83.12 131 ARG A O 1
ATOM 1037 N N . LEU A 1 132 ? -16.844 -15.562 -4.09 1 84.19 132 LEU A N 1
ATOM 1038 C CA . LEU A 1 132 ? -17.938 -14.609 -4.207 1 84.19 132 LEU A CA 1
ATOM 1039 C C . LEU A 1 132 ? -18.109 -14.148 -5.652 1 84.19 132 LEU A C 1
ATOM 1041 O O . LEU A 1 132 ? -19.219 -14.188 -6.191 1 84.19 132 LEU A O 1
ATOM 1045 N N . ILE A 1 133 ? -17.047 -13.781 -6.262 1 91.88 133 ILE A N 1
ATOM 1046 C CA . ILE A 1 133 ? -17.156 -13.211 -7.602 1 91.88 133 ILE A CA 1
ATOM 1047 C C . ILE A 1 133 ? -17.516 -14.305 -8.602 1 91.88 133 ILE A C 1
ATOM 1049 O O . ILE A 1 133 ? -18.203 -14.055 -9.594 1 91.88 133 ILE A O 1
ATOM 1053 N N . THR A 1 134 ? -17.047 -15.508 -8.352 1 90.69 134 THR A N 1
ATOM 1054 C CA . THR A 1 134 ? -17.422 -16.625 -9.203 1 90.69 134 THR A CA 1
ATOM 1055 C C . THR A 1 134 ? -18.922 -16.906 -9.109 1 90.69 134 THR A C 1
ATOM 1057 O O . THR A 1 134 ? -19.578 -17.078 -10.125 1 90.69 134 THR A O 1
ATOM 1060 N N . LYS A 1 135 ? -19.453 -16.875 -7.941 1 90.38 135 LYS A N 1
ATOM 1061 C CA . LYS A 1 135 ? -20.875 -17.078 -7.723 1 90.38 135 LYS A CA 1
ATOM 1062 C C . LYS A 1 135 ? -21.703 -15.977 -8.383 1 90.38 135 LYS A C 1
ATOM 1064 O O . LYS A 1 135 ? -22.797 -16.219 -8.867 1 90.38 135 LYS A O 1
ATOM 1069 N N . MET A 1 136 ? -21.156 -14.812 -8.461 1 94.25 136 MET A N 1
ATOM 1070 C CA . MET A 1 136 ? -21.859 -13.664 -9.023 1 94.25 136 MET A CA 1
ATOM 1071 C C . MET A 1 136 ? -21.703 -13.617 -10.539 1 94.25 136 MET A C 1
ATOM 1073 O O . MET A 1 136 ? -22.266 -12.758 -11.211 1 94.25 136 MET A O 1
ATOM 1077 N N . GLY A 1 137 ? -20.859 -14.477 -11.039 1 94.56 137 GLY A N 1
ATOM 1078 C CA . GLY A 1 137 ? -20.609 -14.508 -12.469 1 94.56 137 GLY A CA 1
ATOM 1079 C C . GLY A 1 137 ? -19.688 -13.398 -12.938 1 94.56 137 GLY A C 1
ATOM 1080 O O . GLY A 1 137 ? -19.75 -12.977 -14.094 1 94.56 137 GLY A O 1
ATOM 1081 N N . MET A 1 138 ? -18.906 -12.891 -12.047 1 95.31 138 MET A N 1
ATOM 1082 C CA . MET A 1 138 ? -18.031 -11.773 -12.383 1 95.31 138 MET A CA 1
ATOM 1083 C C . MET A 1 138 ? -16.594 -12.234 -12.555 1 95.31 138 MET A C 1
ATOM 1085 O O . MET A 1 138 ? -15.68 -11.422 -12.633 1 95.31 138 MET A O 1
ATOM 1089 N N . TYR A 1 139 ? -16.422 -13.484 -12.695 1 93.75 139 TYR A N 1
ATOM 1090 C CA . TYR A 1 139 ? -15.086 -14.031 -12.945 1 93.75 139 TYR A CA 1
ATOM 1091 C C . TYR A 1 139 ? -14.586 -13.633 -14.328 1 93.75 139 TYR A C 1
ATOM 1093 O O . TYR A 1 139 ? -15.375 -13.438 -15.25 1 93.75 139 TYR A O 1
ATOM 1101 N N . ASP A 1 140 ? -13.25 -13.328 -14.414 1 96.81 140 ASP A N 1
ATOM 1102 C CA . ASP A 1 140 ? -12.586 -12.945 -15.656 1 96.81 140 ASP A CA 1
ATOM 1103 C C . ASP A 1 140 ? -13.148 -11.633 -16.203 1 96.81 140 ASP A C 1
ATOM 1105 O O . ASP A 1 140 ? -13.492 -11.539 -17.375 1 96.81 140 ASP A O 1
ATOM 1109 N N . SER A 1 141 ? -13.367 -10.75 -15.266 1 96.81 141 SER A N 1
ATOM 1110 C CA . SER A 1 141 ? -13.797 -9.406 -15.617 1 96.81 141 SER A CA 1
ATOM 1111 C C . SER A 1 141 ? -13.039 -8.359 -14.805 1 96.81 141 SER A C 1
ATOM 1113 O O . SER A 1 141 ? -12.453 -8.672 -13.766 1 96.81 141 SER A O 1
ATOM 1115 N N . LEU A 1 142 ? -13.109 -7.078 -15.281 1 97.44 142 LEU A N 1
ATOM 1116 C CA . LEU A 1 142 ? -12.344 -6.016 -14.641 1 97.44 142 LEU A CA 1
ATOM 1117 C C . LEU A 1 142 ? -13.109 -5.41 -13.469 1 97.44 142 LEU A C 1
ATOM 1119 O O . LEU A 1 142 ? -12.516 -4.805 -12.578 1 97.44 142 LEU A O 1
ATOM 1123 N N . LEU A 1 143 ? -14.367 -5.609 -13.352 1 96.56 143 LEU A N 1
ATOM 1124 C CA . LEU A 1 143 ? -15.227 -4.922 -12.391 1 96.56 143 LEU A CA 1
ATOM 1125 C C . LEU A 1 143 ? -14.852 -5.305 -10.961 1 96.56 143 LEU A C 1
ATOM 1127 O O . LEU A 1 143 ? -14.805 -4.445 -10.078 1 96.56 143 LEU A O 1
ATOM 1131 N N . PRO A 1 144 ? -14.57 -6.59 -10.734 1 95.94 144 PRO A N 1
ATOM 1132 C CA . PRO A 1 144 ? -14.211 -6.961 -9.359 1 95.94 144 PRO A CA 1
ATOM 1133 C C . PRO A 1 144 ? -12.898 -6.324 -8.906 1 95.94 144 PRO A C 1
ATOM 1135 O O . PRO A 1 144 ? -12.609 -6.277 -7.707 1 95.94 144 PRO A O 1
ATOM 1138 N N . LEU A 1 145 ? -12.078 -5.855 -9.852 1 96.75 145 LEU A N 1
ATOM 1139 C CA . LEU A 1 145 ? -10.812 -5.211 -9.516 1 96.75 145 LEU A CA 1
ATOM 1140 C C . LEU A 1 145 ? -11.023 -3.742 -9.172 1 96.75 145 LEU A C 1
ATOM 1142 O O . LEU A 1 145 ? -10.141 -3.104 -8.594 1 96.75 145 LEU A O 1
ATOM 1146 N N . ILE A 1 146 ? -12.211 -3.195 -9.438 1 97.12 146 ILE A N 1
ATOM 1147 C CA . ILE A 1 146 ? -12.484 -1.768 -9.305 1 97.12 146 ILE A CA 1
ATOM 1148 C C . ILE A 1 146 ? -13.383 -1.524 -8.094 1 97.12 146 ILE A C 1
ATOM 1150 O O . ILE A 1 146 ? -13.055 -0.731 -7.215 1 97.12 146 ILE A O 1
ATOM 1154 N N . ILE A 1 147 ? -14.367 -2.311 -7.891 1 93.44 147 ILE A N 1
ATOM 1155 C CA . ILE A 1 147 ? -15.469 -2.027 -6.973 1 93.44 147 ILE A CA 1
ATOM 1156 C C . ILE A 1 147 ? -14.961 -2.096 -5.535 1 93.44 147 ILE A C 1
ATOM 1158 O O . ILE A 1 147 ? -15.258 -1.213 -4.727 1 93.44 147 ILE A O 1
ATOM 1162 N N . PRO A 1 148 ? -14.172 -3.066 -5.234 1 90.31 148 PRO A N 1
ATOM 1163 C CA . PRO A 1 148 ? -13.742 -3.174 -3.838 1 90.31 148 PRO A CA 1
ATOM 1164 C C . PRO A 1 148 ? -12.875 -1.999 -3.395 1 90.31 148 PRO A C 1
ATOM 1166 O O . PRO A 1 148 ? -12.688 -1.784 -2.195 1 90.31 148 PRO A O 1
ATOM 1169 N N . SER A 1 149 ? -12.367 -1.225 -4.355 1 92.31 149 SER A N 1
ATOM 1170 C CA . SER A 1 149 ? -11.484 -0.105 -4.039 1 92.31 149 SER A CA 1
ATOM 1171 C C . SER A 1 149 ? -12.242 1.016 -3.338 1 92.31 149 SER A C 1
ATOM 1173 O O . SER A 1 149 ? -11.633 1.941 -2.799 1 92.31 149 SER A O 1
ATOM 1175 N N . ILE A 1 150 ? -13.562 0.897 -3.23 1 90.12 150 ILE A N 1
ATOM 1176 C CA . ILE A 1 150 ? -14.398 1.898 -2.576 1 90.12 150 ILE A CA 1
ATOM 1177 C C . ILE A 1 150 ? -14 2.021 -1.106 1 90.12 150 ILE A C 1
ATOM 1179 O O . ILE A 1 150 ? -14.18 3.076 -0.494 1 90.12 150 ILE A O 1
ATOM 1183 N N . ALA A 1 151 ? -13.477 0.924 -0.599 1 84.69 151 ALA A N 1
ATOM 1184 C CA . ALA A 1 151 ? -13.094 0.88 0.81 1 84.69 151 ALA A CA 1
ATOM 1185 C C . ALA A 1 151 ? -11.578 0.813 0.963 1 84.69 151 ALA A C 1
ATOM 1187 O O . ALA A 1 151 ? -10.945 -0.135 0.497 1 84.69 151 ALA A O 1
ATOM 1188 N N . SER A 1 152 ? -11.016 1.814 1.486 1 90.69 152 SER A N 1
ATOM 1189 C CA . SER A 1 152 ? -9.586 1.867 1.755 1 90.69 152 SER A CA 1
ATOM 1190 C C . SER A 1 152 ? -9.297 2.582 3.07 1 90.69 152 SER A C 1
ATOM 1192 O O . SER A 1 152 ? -9.18 3.809 3.104 1 90.69 152 SER A O 1
ATOM 1194 N N . PRO A 1 153 ? -9.07 1.804 4.082 1 89.12 153 PRO A N 1
ATOM 1195 C CA . PRO A 1 153 ? -8.82 2.408 5.395 1 89.12 153 PRO A CA 1
ATOM 1196 C C . PRO A 1 153 ? -7.621 3.355 5.383 1 89.12 153 PRO A C 1
ATOM 1198 O O . PRO A 1 153 ? -7.641 4.391 6.059 1 89.12 153 PRO A O 1
ATOM 1201 N N . ALA A 1 154 ? -6.629 3 4.602 1 90.25 154 ALA A N 1
ATOM 1202 C CA . ALA A 1 154 ? -5.43 3.836 4.562 1 90.25 154 ALA A CA 1
ATOM 1203 C C . ALA A 1 154 ? -5.727 5.191 3.932 1 90.25 154 ALA A C 1
ATOM 1205 O O . ALA A 1 154 ? -5.332 6.23 4.469 1 90.25 154 ALA A O 1
ATOM 1206 N N . VAL A 1 155 ? -6.422 5.172 2.828 1 93.75 155 VAL A N 1
ATOM 1207 C CA . VAL A 1 155 ? -6.754 6.422 2.154 1 93.75 155 VAL A CA 1
ATOM 1208 C C . VAL A 1 155 ? -7.738 7.223 3.002 1 93.75 155 VAL A C 1
ATOM 1210 O O . VAL A 1 155 ? -7.609 8.445 3.137 1 93.75 155 VAL A O 1
ATOM 1213 N N . PHE A 1 156 ? -8.695 6.512 3.668 1 93.69 156 PHE A N 1
ATOM 1214 C CA . PHE A 1 156 ? -9.633 7.137 4.598 1 93.69 156 PHE A CA 1
ATOM 1215 C C . PHE A 1 156 ? -8.891 7.871 5.703 1 93.69 156 PHE A C 1
ATOM 1217 O O . PHE A 1 156 ? -9.172 9.039 5.977 1 93.69 156 PHE A O 1
ATOM 1224 N N . TYR A 1 157 ? -7.973 7.23 6.223 1 90.25 157 TYR A N 1
ATOM 1225 C CA . TYR A 1 157 ? -7.25 7.82 7.344 1 90.25 157 TYR A CA 1
ATOM 1226 C C . TYR A 1 157 ? -6.484 9.062 6.906 1 90.25 157 TYR A C 1
ATOM 1228 O O . TYR A 1 157 ? -6.461 10.07 7.617 1 90.25 157 TYR A O 1
ATOM 1236 N N . PHE A 1 158 ? -5.848 8.961 5.781 1 90.19 158 PHE A N 1
ATOM 1237 C CA . PHE A 1 158 ? -5.105 10.102 5.27 1 90.19 158 PHE A CA 1
ATOM 1238 C C . PHE A 1 158 ? -6.031 11.297 5.047 1 90.19 158 PHE A C 1
ATOM 1240 O O . PHE A 1 158 ? -5.719 12.414 5.449 1 90.19 158 PHE A O 1
ATOM 1247 N N . MET A 1 159 ? -7.18 11.023 4.465 1 92.94 159 MET A N 1
ATOM 1248 C CA . MET A 1 159 ? -8.141 12.094 4.188 1 92.94 159 MET A CA 1
ATOM 1249 C C . MET A 1 159 ? -8.664 12.695 5.484 1 92.94 159 MET A C 1
ATOM 1251 O O . MET A 1 159 ? -8.797 13.914 5.598 1 92.94 159 MET A O 1
ATOM 1255 N N . TYR A 1 160 ? -8.938 11.852 6.387 1 91.12 160 TYR A N 1
ATOM 1256 C CA . TYR A 1 160 ? -9.438 12.305 7.68 1 91.12 160 TYR A CA 1
ATOM 1257 C C . TYR A 1 160 ? -8.422 13.195 8.375 1 91.12 160 TYR A C 1
ATOM 1259 O O . TYR A 1 160 ? -8.766 14.258 8.898 1 91.12 160 TYR A O 1
ATOM 1267 N N . SER A 1 161 ? -7.176 12.766 8.344 1 87.5 161 SER A N 1
ATOM 1268 C CA . SER A 1 161 ? -6.098 13.523 8.961 1 87.5 161 SER A CA 1
ATOM 1269 C C . SER A 1 161 ? -5.918 14.883 8.281 1 87.5 161 SER A C 1
ATOM 1271 O O . SER A 1 161 ? -5.66 15.883 8.945 1 87.5 161 SER A O 1
ATOM 1273 N N . TYR A 1 162 ? -6.066 14.883 6.98 1 88.31 162 TYR A N 1
ATOM 1274 C CA . TYR A 1 162 ? -5.934 16.125 6.234 1 88.31 162 TYR A CA 1
ATOM 1275 C C . TYR A 1 162 ? -7.055 17.094 6.59 1 88.31 162 TYR A C 1
ATOM 1277 O O . TYR A 1 162 ? -6.824 18.297 6.715 1 88.31 162 TYR A O 1
ATOM 1285 N N . LEU A 1 163 ? -8.242 16.609 6.754 1 91.38 163 LEU A N 1
ATOM 1286 C CA . LEU A 1 163 ? -9.375 17.438 7.125 1 91.38 163 LEU A CA 1
ATOM 1287 C C . LEU A 1 163 ? -9.172 18.062 8.5 1 91.38 163 LEU A C 1
ATOM 1289 O O . LEU A 1 163 ? -9.453 19.25 8.703 1 91.38 163 LEU A O 1
ATOM 1293 N N . GLN A 1 164 ? -8.656 17.312 9.336 1 86.75 164 GLN A N 1
ATOM 1294 C CA . GLN A 1 164 ? -8.406 17.812 10.688 1 86.75 164 GLN A CA 1
ATOM 1295 C C . GLN A 1 164 ? -7.414 18.984 10.664 1 86.75 164 GLN A C 1
ATOM 1297 O O . GLN A 1 164 ? -7.551 19.938 11.43 1 86.75 164 GLN A O 1
ATOM 1302 N N . ALA A 1 165 ? -6.551 18.875 9.766 1 83.06 165 ALA A N 1
ATOM 1303 C CA . ALA A 1 165 ? -5.473 19.859 9.711 1 83.06 165 ALA A CA 1
ATOM 1304 C C . ALA A 1 165 ? -5.883 21.078 8.883 1 83.06 165 ALA A C 1
ATOM 1306 O O . ALA A 1 165 ? -5.395 22.188 9.109 1 83.06 165 ALA A O 1
ATOM 1307 N N . SER A 1 166 ? -6.859 20.891 7.961 1 87.44 166 SER A N 1
ATOM 1308 C CA . SER A 1 166 ? -6.965 21.922 6.926 1 87.44 166 SER A CA 1
ATOM 1309 C C . SER A 1 166 ? -8.383 22.469 6.832 1 87.44 166 SER A C 1
ATOM 1311 O O . SER A 1 166 ? -8.609 23.5 6.207 1 87.44 166 SER A O 1
ATOM 1313 N N . LEU A 1 167 ? -9.344 21.781 7.438 1 91.06 167 LEU A N 1
ATOM 1314 C CA . LEU A 1 167 ? -10.727 22.219 7.254 1 91.06 167 LEU A CA 1
ATOM 1315 C C . LEU A 1 167 ? -11.305 22.734 8.562 1 91.06 167 LEU A C 1
ATOM 1317 O O . LEU A 1 167 ? -11.719 21.969 9.422 1 91.06 167 LEU A O 1
ATOM 1321 N N . PRO A 1 168 ? -11.414 24.078 8.695 1 93.44 168 PRO A N 1
ATOM 1322 C CA . PRO A 1 168 ? -12.172 24.594 9.836 1 93.44 168 PRO A CA 1
ATOM 1323 C C . PRO A 1 168 ? -13.664 24.281 9.75 1 93.44 168 PRO A C 1
ATOM 1325 O O . PRO A 1 168 ? -14.297 24.531 8.727 1 93.44 168 PRO A O 1
ATOM 1328 N N . LEU A 1 169 ? -14.188 23.797 10.773 1 93 169 LEU A N 1
ATOM 1329 C CA . LEU A 1 169 ? -15.594 23.406 10.797 1 93 169 LEU A CA 1
ATOM 1330 C C . LEU A 1 169 ? -16.5 24.625 10.656 1 93 169 LEU A C 1
ATOM 1332 O O . LEU A 1 169 ? -17.672 24.484 10.273 1 93 169 LEU A O 1
ATOM 1336 N N . SER A 1 170 ? -15.945 25.75 10.945 1 94.62 170 SER A N 1
ATOM 1337 C CA . SER A 1 170 ? -16.703 26.984 10.797 1 94.62 170 SER A CA 1
ATOM 1338 C C . SER A 1 170 ? -17.125 27.203 9.352 1 94.62 170 SER A C 1
ATOM 1340 O O . SER A 1 170 ? -18.188 27.781 9.086 1 94.62 170 SER A O 1
ATOM 1342 N N . LEU A 1 171 ? -16.297 26.719 8.453 1 93.94 171 LEU A N 1
ATOM 1343 C CA . LEU A 1 171 ? -16.609 26.844 7.035 1 93.94 171 LEU A CA 1
ATOM 1344 C C . LEU A 1 171 ? -17.812 25.969 6.672 1 93.94 171 LEU A C 1
ATOM 1346 O O . LEU A 1 171 ? -18.656 26.375 5.867 1 93.94 171 LEU A O 1
ATOM 1350 N N . VAL A 1 172 ? -17.875 24.859 7.27 1 93.5 172 VAL A N 1
ATOM 1351 C CA . VAL A 1 172 ? -18.969 23.938 7.02 1 93.5 172 VAL A CA 1
ATOM 1352 C C . VAL A 1 172 ? -20.25 24.469 7.648 1 93.5 172 VAL A C 1
ATOM 1354 O O . VAL A 1 172 ? -21.328 24.406 7.039 1 93.5 172 VAL A O 1
ATOM 1357 N N . GLU A 1 173 ? -20.125 25.016 8.789 1 93.38 173 GLU A N 1
ATOM 1358 C CA . GLU A 1 173 ? -21.281 25.594 9.484 1 93.38 173 GLU A CA 1
ATOM 1359 C C . GLU A 1 173 ? -21.828 26.797 8.734 1 93.38 173 GLU A C 1
ATOM 1361 O O . GLU A 1 173 ? -23.047 26.969 8.641 1 93.38 173 GLU A O 1
ATOM 1366 N N . ALA A 1 174 ? -20.938 27.562 8.234 1 95.56 174 ALA A N 1
ATOM 1367 C CA . ALA A 1 174 ? -21.359 28.719 7.449 1 95.56 174 ALA A CA 1
ATOM 1368 C C . ALA A 1 174 ? -22.125 28.297 6.203 1 95.56 174 ALA A C 1
ATOM 1370 O O . ALA A 1 174 ? -23.141 28.906 5.848 1 95.56 174 ALA A O 1
ATOM 1371 N N . ALA A 1 175 ? -21.672 27.297 5.59 1 94 175 ALA A N 1
ATOM 1372 C CA . ALA A 1 175 ? -22.359 26.781 4.41 1 94 175 ALA A CA 1
ATOM 1373 C C . ALA A 1 175 ? -23.75 26.25 4.77 1 94 175 ALA A C 1
ATOM 1375 O O . ALA A 1 175 ? -24.703 26.453 4.02 1 94 175 ALA A O 1
ATOM 1376 N N . ARG A 1 176 ? -23.828 25.656 5.902 1 90.31 176 ARG A N 1
ATOM 1377 C CA . ARG A 1 176 ? -25.109 25.156 6.383 1 90.31 176 ARG A CA 1
ATOM 1378 C C . ARG A 1 176 ? -26.094 26.297 6.648 1 90.31 176 ARG A C 1
ATOM 1380 O O . ARG A 1 176 ? -27.266 26.203 6.309 1 90.31 176 ARG A O 1
ATOM 1387 N N . ILE A 1 177 ? -25.609 27.266 7.199 1 93.62 177 ILE A N 1
ATOM 1388 C CA . ILE A 1 177 ? -26.406 28.438 7.516 1 93.62 177 ILE A CA 1
ATOM 1389 C C . ILE A 1 177 ? -26.922 29.078 6.227 1 93.62 177 ILE A C 1
ATOM 1391 O O . ILE A 1 177 ? -28.062 29.547 6.164 1 93.62 177 ILE A O 1
ATOM 1395 N N . ASP A 1 178 ? -26.141 29.031 5.152 1 95 178 ASP A N 1
ATOM 1396 C CA . ASP A 1 178 ? -26.516 29.594 3.857 1 95 178 ASP A CA 1
ATOM 1397 C C . ASP A 1 178 ? -27.453 28.656 3.107 1 95 178 ASP A C 1
ATOM 1399 O O . ASP A 1 178 ? -27.891 28.953 1.992 1 95 178 ASP A O 1
ATOM 1403 N N . GLY A 1 179 ? -27.703 27.5 3.658 1 91.94 179 GLY A N 1
ATOM 1404 C CA . GLY A 1 179 ? -28.672 26.594 3.082 1 91.94 179 GLY A CA 1
ATOM 1405 C C . GLY A 1 179 ? -28.047 25.594 2.115 1 91.94 179 GLY A C 1
ATOM 1406 O O . GLY A 1 179 ? -28.766 24.953 1.345 1 91.94 179 GLY A O 1
ATOM 1407 N N . SER A 1 180 ? -26.75 25.516 2.135 1 92 180 SER A N 1
ATOM 1408 C CA . SER A 1 180 ? -26.078 24.562 1.261 1 92 180 SER A CA 1
ATOM 1409 C C . SER A 1 180 ? -26.281 23.141 1.741 1 92 180 SER A C 1
ATOM 1411 O O . SER A 1 180 ? -26.141 22.844 2.93 1 92 180 SER A O 1
ATOM 1413 N N . GLY A 1 181 ? -26.656 22.25 0.817 1 90.62 181 GLY A N 1
ATOM 1414 C CA . GLY A 1 181 ? -26.766 20.844 1.15 1 90.62 181 GLY A CA 1
ATOM 1415 C C . GLY A 1 181 ? -25.422 20.203 1.447 1 90.62 181 GLY A C 1
ATOM 1416 O O . GLY A 1 181 ? -24.391 20.703 1.036 1 90.62 181 GLY A O 1
ATOM 1417 N N . GLU A 1 182 ? -25.406 19.109 2.131 1 88.31 182 GLU A N 1
ATOM 1418 C CA . GLU A 1 182 ? -24.188 18.438 2.559 1 88.31 182 GLU A CA 1
ATOM 1419 C C . GLU A 1 182 ? -23.359 17.969 1.359 1 88.31 182 GLU A C 1
ATOM 1421 O O . GLU A 1 182 ? -22.141 18.125 1.344 1 88.31 182 GLU A O 1
ATOM 1426 N N . PHE A 1 183 ? -24.062 17.391 0.428 1 91.56 183 PHE A N 1
ATOM 1427 C CA . PHE A 1 183 ? -23.359 16.906 -0.749 1 91.56 183 PHE A CA 1
ATOM 1428 C C . PHE A 1 183 ? -22.781 18.062 -1.555 1 91.56 183 PHE A C 1
ATOM 1430 O O . PHE A 1 183 ? -21.672 17.953 -2.102 1 91.56 183 PHE A O 1
ATOM 1437 N N . ARG A 1 184 ? -23.516 19.109 -1.624 1 93.75 184 ARG A N 1
ATOM 1438 C CA . ARG A 1 184 ? -23.016 20.312 -2.295 1 93.75 184 ARG A CA 1
ATOM 1439 C C . ARG A 1 184 ? -21.828 20.906 -1.543 1 93.75 184 ARG A C 1
ATOM 1441 O O . ARG A 1 184 ? -20.828 21.297 -2.154 1 93.75 184 ARG A O 1
ATOM 1448 N N . THR A 1 185 ? -22 20.984 -0.2 1 95.06 185 THR A N 1
ATOM 1449 C CA . THR A 1 185 ? -20.906 21.484 0.633 1 95.06 185 THR A CA 1
ATOM 1450 C C . THR A 1 185 ? -19.656 20.641 0.451 1 95.06 185 THR A C 1
ATOM 1452 O O . THR A 1 185 ? -18.547 21.172 0.306 1 95.06 185 THR A O 1
ATOM 1455 N N . PHE A 1 186 ? -19.875 19.344 0.348 1 95.69 186 PHE A N 1
ATOM 1456 C CA . PHE A 1 186 ? -18.734 18.438 0.177 1 95.69 186 PHE A CA 1
ATOM 1457 C C . PHE A 1 186 ? -18.078 18.641 -1.178 1 95.69 186 PHE A C 1
ATOM 1459 O O . PHE A 1 186 ? -16.859 18.812 -1.257 1 95.69 186 PHE A O 1
ATOM 1466 N N . ASN A 1 187 ? -18.812 18.719 -2.215 1 96.69 187 ASN A N 1
ATOM 1467 C CA . ASN A 1 187 ? -18.281 18.734 -3.568 1 96.69 187 ASN A CA 1
ATOM 1468 C C . ASN A 1 187 ? -17.781 20.125 -3.961 1 96.69 187 ASN A C 1
ATOM 1470 O O . ASN A 1 187 ? -16.828 20.266 -4.73 1 96.69 187 ASN A O 1
ATOM 1474 N N . ARG A 1 188 ? -18.312 21.188 -3.359 1 96.19 188 ARG A N 1
ATOM 1475 C CA . ARG A 1 188 ? -18 22.531 -3.826 1 96.19 188 ARG A CA 1
ATOM 1476 C C . ARG A 1 188 ? -17.078 23.25 -2.854 1 96.19 188 ARG A C 1
ATOM 1478 O O . ARG A 1 188 ? -16.359 24.172 -3.236 1 96.19 188 ARG A O 1
ATOM 1485 N N . ILE A 1 189 ? -17.016 22.812 -1.61 1 96 189 ILE A N 1
ATOM 1486 C CA . ILE A 1 189 ? -16.219 23.531 -0.618 1 96 189 ILE A CA 1
ATOM 1487 C C . ILE A 1 189 ? -15.117 22.625 -0.081 1 96 189 ILE A C 1
ATOM 1489 O O . ILE A 1 189 ? -13.93 22.953 -0.165 1 96 189 ILE A O 1
ATOM 1493 N N . VAL A 1 190 ? -15.492 21.469 0.354 1 96.31 190 VAL A N 1
ATOM 1494 C CA . VAL A 1 190 ? -14.562 20.594 1.062 1 96.31 190 VAL A CA 1
ATOM 1495 C C . VAL A 1 190 ? -13.555 20.016 0.077 1 96.31 190 VAL A C 1
ATOM 1497 O O . VAL A 1 190 ? -12.344 20.078 0.304 1 96.31 190 VAL A O 1
ATOM 1500 N N . ILE A 1 191 ? -14 19.484 -1.065 1 96.25 191 ILE A N 1
ATOM 1501 C CA . ILE A 1 191 ? -13.133 18.812 -2.018 1 96.25 191 ILE A CA 1
ATOM 1502 C C . ILE A 1 191 ? -12.094 19.797 -2.555 1 96.25 191 ILE A C 1
ATOM 1504 O O . ILE A 1 191 ? -10.898 19.469 -2.611 1 96.25 191 ILE A O 1
ATOM 1508 N N . PRO A 1 192 ? -12.508 21 -2.859 1 95.19 192 PRO A N 1
ATOM 1509 C CA . PRO A 1 192 ? -11.5 21.953 -3.32 1 95.19 192 PRO A CA 1
ATOM 1510 C C . PRO A 1 192 ? -10.43 22.234 -2.27 1 95.19 192 PRO A C 1
ATOM 1512 O O . PRO A 1 192 ? -9.258 22.406 -2.609 1 95.19 192 PRO A O 1
ATOM 1515 N N . ILE A 1 193 ? -10.805 22.25 -1.021 1 92.94 193 ILE A N 1
ATOM 1516 C CA . ILE A 1 193 ? -9.852 22.469 0.06 1 92.94 193 ILE A CA 1
ATOM 1517 C C . ILE A 1 193 ? -8.922 21.25 0.173 1 92.94 193 ILE A C 1
ATOM 1519 O O . ILE A 1 193 ? -7.742 21.406 0.487 1 92.94 193 ILE A O 1
ATOM 1523 N N . MET A 1 194 ? -9.438 20.109 -0.22 1 94.25 194 MET A N 1
ATOM 1524 C CA . MET A 1 194 ? -8.695 18.859 -0.073 1 94.25 194 MET A CA 1
ATOM 1525 C C . MET A 1 194 ? -7.91 18.531 -1.342 1 94.25 194 MET A C 1
ATOM 1527 O O . MET A 1 194 ? -7.324 17.453 -1.459 1 94.25 194 MET A O 1
ATOM 1531 N N . LYS A 1 195 ? -7.836 19.375 -2.26 1 93.69 195 LYS A N 1
ATOM 1532 C CA . LYS A 1 195 ? -7.254 19.125 -3.574 1 93.69 195 LYS A CA 1
ATOM 1533 C C . LYS A 1 195 ? -5.836 18.578 -3.449 1 93.69 195 LYS A C 1
ATOM 1535 O O . LYS A 1 195 ? -5.484 17.594 -4.117 1 93.69 195 LYS A O 1
ATOM 1540 N N . PRO A 1 196 ? -4.988 19.078 -2.586 1 89.56 196 PRO A N 1
ATOM 1541 C CA . PRO A 1 196 ? -3.641 18.516 -2.463 1 89.56 196 PRO A CA 1
ATOM 1542 C C . PRO A 1 196 ? -3.65 17.062 -1.961 1 89.56 196 PRO A C 1
ATOM 1544 O O . PRO A 1 196 ? -2.92 16.219 -2.486 1 89.56 196 PRO A O 1
ATOM 1547 N N . ALA A 1 197 ? -4.473 16.844 -0.984 1 91.88 197 ALA A N 1
ATOM 1548 C CA . ALA A 1 197 ? -4.578 15.492 -0.442 1 91.88 197 ALA A CA 1
ATOM 1549 C C . ALA A 1 197 ? -5.141 14.531 -1.481 1 91.88 197 ALA A C 1
ATOM 1551 O O . ALA A 1 197 ? -4.68 13.391 -1.597 1 91.88 197 ALA A O 1
ATOM 1552 N N . VAL A 1 198 ? -6.129 15.039 -2.219 1 95 198 VAL A N 1
ATOM 1553 C CA . VAL A 1 198 ? -6.758 14.242 -3.268 1 95 198 VAL A CA 1
ATOM 1554 C C . VAL A 1 198 ? -5.727 13.891 -4.336 1 95 198 VAL A C 1
ATOM 1556 O O . VAL A 1 198 ? -5.629 12.734 -4.754 1 95 198 VAL A O 1
ATOM 1559 N N . ALA A 1 199 ? -4.922 14.836 -4.703 1 93.06 199 ALA A N 1
ATOM 1560 C CA . ALA A 1 199 ? -3.91 14.617 -5.734 1 93.06 199 ALA A CA 1
ATOM 1561 C C . ALA A 1 199 ? -2.863 13.602 -5.27 1 93.06 199 ALA A C 1
ATOM 1563 O O . ALA A 1 199 ? -2.502 12.695 -6.016 1 93.06 199 ALA A O 1
ATOM 1564 N N . VAL A 1 200 ? -2.42 13.742 -4.098 1 90.31 200 VAL A N 1
ATOM 1565 C CA . VAL A 1 200 ? -1.386 12.867 -3.557 1 90.31 200 VAL A CA 1
ATOM 1566 C C . VAL A 1 200 ? -1.913 11.438 -3.469 1 90.31 200 VAL A C 1
ATOM 1568 O O . VAL A 1 200 ? -1.255 10.5 -3.922 1 90.31 200 VAL A O 1
ATOM 1571 N N . GLN A 1 201 ? -3.1 11.289 -2.912 1 93.94 201 GLN A N 1
ATOM 1572 C CA . GLN A 1 201 ? -3.656 9.953 -2.756 1 93.94 201 GLN A CA 1
ATOM 1573 C C . GLN A 1 201 ? -4.023 9.352 -4.109 1 93.94 201 GLN A C 1
ATOM 1575 O O . GLN A 1 201 ? -3.98 8.125 -4.281 1 93.94 201 GLN A O 1
ATOM 1580 N N . ALA A 1 202 ? -4.375 10.234 -5.02 1 95.12 202 ALA A N 1
ATOM 1581 C CA . ALA A 1 202 ? -4.641 9.742 -6.367 1 95.12 202 ALA A CA 1
ATOM 1582 C C . ALA A 1 202 ? -3.4 9.086 -6.969 1 95.12 202 ALA A C 1
ATOM 1584 O O . ALA A 1 202 ? -3.49 8.031 -7.602 1 95.12 202 ALA A O 1
ATOM 1585 N N . ILE A 1 203 ? -2.277 9.672 -6.777 1 92.88 203 ILE A N 1
ATOM 1586 C CA . ILE A 1 203 ? -1.033 9.102 -7.285 1 92.88 203 ILE A CA 1
ATOM 1587 C C . ILE A 1 203 ? -0.769 7.758 -6.613 1 92.88 203 ILE A C 1
ATOM 1589 O O . ILE A 1 203 ? -0.552 6.75 -7.293 1 92.88 203 ILE A O 1
ATOM 1593 N N . PHE A 1 204 ? -0.899 7.754 -5.316 1 92.31 204 PHE A N 1
ATOM 1594 C CA . PHE A 1 204 ? -0.568 6.543 -4.574 1 92.31 204 PHE A CA 1
ATOM 1595 C C . PHE A 1 204 ? -1.543 5.422 -4.902 1 92.31 204 PHE A C 1
ATOM 1597 O O . PHE A 1 204 ? -1.135 4.273 -5.09 1 92.31 204 PHE A O 1
ATOM 1604 N N . THR A 1 205 ? -2.793 5.746 -4.977 1 95.44 205 THR A N 1
ATOM 1605 C CA . THR A 1 205 ? -3.801 4.727 -5.25 1 95.44 205 THR A CA 1
ATOM 1606 C C . THR A 1 205 ? -3.695 4.234 -6.691 1 95.44 205 THR A C 1
ATOM 1608 O O . THR A 1 205 ? -3.855 3.043 -6.961 1 95.44 205 THR A O 1
ATOM 1611 N N . PHE A 1 206 ? -3.447 5.133 -7.57 1 96.06 206 PHE A N 1
ATOM 1612 C CA . PHE A 1 206 ? -3.262 4.742 -8.961 1 96.06 206 PHE A CA 1
ATOM 1613 C C . PHE A 1 206 ? -2.066 3.811 -9.109 1 96.06 206 PHE A C 1
ATOM 1615 O O . PHE A 1 206 ? -2.178 2.74 -9.711 1 96.06 206 PHE A O 1
ATOM 1622 N N . VAL A 1 207 ? -0.969 4.219 -8.594 1 93.12 207 VAL A N 1
ATOM 1623 C CA . VAL A 1 207 ? 0.265 3.447 -8.703 1 93.12 207 VAL A CA 1
ATOM 1624 C C . VAL A 1 207 ? 0.087 2.088 -8.031 1 93.12 207 VAL A C 1
ATOM 1626 O O . VAL A 1 207 ? 0.516 1.063 -8.57 1 93.12 207 VAL A O 1
ATOM 1629 N N . GLY A 1 208 ? -0.54 2.105 -6.887 1 93.19 208 GLY A N 1
ATOM 1630 C CA . GLY A 1 208 ? -0.813 0.85 -6.207 1 93.19 208 GLY A CA 1
ATOM 1631 C C . GLY A 1 208 ? -1.658 -0.103 -7.031 1 93.19 208 GLY A C 1
ATOM 1632 O O . GLY A 1 208 ? -1.349 -1.293 -7.125 1 93.19 208 GLY A O 1
ATOM 1633 N N . SER A 1 209 ? -2.668 0.403 -7.598 1 95.44 209 SER A N 1
ATOM 1634 C CA . SER A 1 209 ? -3.549 -0.406 -8.43 1 95.44 209 SER A CA 1
ATOM 1635 C C . SER A 1 209 ? -2.838 -0.861 -9.703 1 95.44 209 SER A C 1
ATOM 1637 O O . SER A 1 209 ? -2.99 -2.008 -10.125 1 95.44 209 SER A O 1
ATOM 1639 N N . TRP A 1 210 ? -2.064 -0.012 -10.258 1 95.19 210 TRP A N 1
ATOM 1640 C CA . TRP A 1 210 ? -1.313 -0.313 -11.477 1 95.19 210 TRP A CA 1
ATOM 1641 C C . TRP A 1 210 ? -0.35 -1.473 -11.242 1 95.19 210 TRP A C 1
ATOM 1643 O O . TRP A 1 210 ? -0.142 -2.301 -12.133 1 95.19 210 TRP A O 1
ATOM 1653 N N . ASN A 1 211 ? 0.138 -1.528 -10.109 1 92.31 211 ASN A N 1
ATOM 1654 C CA . ASN A 1 211 ? 1.193 -2.486 -9.797 1 92.31 211 ASN A CA 1
ATOM 1655 C C . ASN A 1 211 ? 0.628 -3.762 -9.18 1 92.31 211 ASN A C 1
ATOM 1657 O O . ASN A 1 211 ? 1.361 -4.73 -8.969 1 92.31 211 ASN A O 1
ATOM 1661 N N . ASN A 1 212 ? -0.62 -3.783 -8.953 1 92.62 212 ASN A N 1
ATOM 1662 C CA . ASN A 1 212 ? -1.23 -4.934 -8.289 1 92.62 212 ASN A CA 1
ATOM 1663 C C . ASN A 1 212 ? -1.22 -6.168 -9.195 1 92.62 212 ASN A C 1
ATOM 1665 O O . ASN A 1 212 ? -1.792 -6.148 -10.281 1 92.62 212 ASN A O 1
ATOM 1669 N N . TYR A 1 213 ? -0.622 -7.219 -8.773 1 90.5 213 TYR A N 1
ATOM 1670 C CA . TYR A 1 213 ? -0.535 -8.469 -9.523 1 90.5 213 TYR A CA 1
ATOM 1671 C C . TYR A 1 213 ? -1.44 -9.531 -8.914 1 90.5 213 TYR A C 1
ATOM 1673 O O . TYR A 1 213 ? -2.059 -10.312 -9.641 1 90.5 213 TYR A O 1
ATOM 1681 N N . PHE A 1 214 ? -1.579 -9.562 -7.684 1 87.69 214 PHE A N 1
ATOM 1682 C CA . PHE A 1 214 ? -2.084 -10.719 -6.945 1 87.69 214 PHE A CA 1
ATOM 1683 C C . PHE A 1 214 ? -3.555 -10.961 -7.262 1 87.69 214 PHE A C 1
ATOM 1685 O O . PHE A 1 214 ? -3.912 -12 -7.824 1 87.69 214 PHE A O 1
ATOM 1692 N N . ILE A 1 215 ? -4.355 -9.992 -6.984 1 90.31 215 ILE A N 1
ATOM 1693 C CA . ILE A 1 215 ? -5.789 -10.203 -7.148 1 90.31 215 ILE A CA 1
ATOM 1694 C C . ILE A 1 215 ? -6.129 -10.305 -8.633 1 90.31 215 ILE A C 1
ATOM 1696 O O . ILE A 1 215 ? -6.852 -11.219 -9.047 1 90.31 215 ILE A O 1
ATOM 1700 N N . PRO A 1 216 ? -5.57 -9.477 -9.438 1 95.19 216 PRO A N 1
ATOM 1701 C CA . PRO A 1 216 ? -5.855 -9.602 -10.867 1 95.19 216 PRO A CA 1
ATOM 1702 C C . PRO A 1 216 ? -5.469 -10.969 -11.43 1 95.19 216 PRO A C 1
ATOM 1704 O O . PRO A 1 216 ? -6.191 -11.531 -12.258 1 95.19 216 PRO A O 1
ATOM 1707 N N . ALA A 1 217 ? -4.398 -11.5 -11 1 92.12 217 ALA A N 1
ATOM 1708 C CA . ALA A 1 217 ? -3.941 -12.797 -11.492 1 92.12 217 ALA A CA 1
ATOM 1709 C C . ALA A 1 217 ? -4.91 -13.906 -11.094 1 92.12 217 ALA A C 1
ATOM 1711 O O . ALA A 1 217 ? -5.016 -14.922 -11.773 1 92.12 217 ALA A O 1
ATOM 1712 N N . LEU A 1 218 ? -5.586 -13.688 -10.023 1 89.81 218 LEU A N 1
ATOM 1713 C CA . LEU A 1 218 ? -6.559 -14.664 -9.555 1 89.81 218 LEU A CA 1
ATOM 1714 C C . LEU A 1 218 ? -7.879 -14.531 -10.305 1 89.81 218 LEU A C 1
ATOM 1716 O O . LEU A 1 218 ? -8.586 -15.516 -10.508 1 89.81 218 LEU A O 1
ATOM 1720 N N . VAL A 1 219 ? -8.172 -13.383 -10.734 1 94.25 219 VAL A N 1
ATOM 1721 C CA . VAL A 1 219 ? -9.5 -13.07 -11.242 1 94.25 219 VAL A CA 1
ATOM 1722 C C . VAL A 1 219 ? -9.516 -13.18 -12.766 1 94.25 219 VAL A C 1
ATOM 1724 O O . VAL A 1 219 ? -10.477 -13.688 -13.352 1 94.25 219 VAL A O 1
ATOM 1727 N N . LEU A 1 220 ? -8.438 -12.773 -13.398 1 96.25 220 LEU A N 1
ATOM 1728 C CA . LEU A 1 220 ? -8.398 -12.664 -14.852 1 96.25 220 LEU A CA 1
ATOM 1729 C C . LEU A 1 220 ? -7.785 -13.914 -15.469 1 96.25 220 LEU A C 1
ATOM 1731 O O . LEU A 1 220 ? -6.734 -14.375 -15.031 1 96.25 220 LEU A O 1
ATOM 1735 N N . GLN A 1 221 ? -8.43 -14.367 -16.531 1 92.88 221 GLN A N 1
ATOM 1736 C CA . GLN A 1 221 ? -7.957 -15.578 -17.203 1 92.88 221 GLN A CA 1
ATOM 1737 C C . GLN A 1 221 ? -7.719 -15.336 -18.688 1 92.88 221 GLN A C 1
ATOM 1739 O O . GLN A 1 221 ? -6.734 -15.82 -19.25 1 92.88 221 GLN A O 1
ATOM 1744 N N . SER A 1 222 ? -8.57 -14.555 -19.25 1 95.12 222 SER A N 1
ATOM 1745 C CA . SER A 1 222 ? -8.461 -14.289 -20.688 1 95.12 222 SER A CA 1
ATOM 1746 C C . SER A 1 222 ? -7.285 -13.367 -20.984 1 95.12 222 SER A C 1
ATOM 1748 O O . SER A 1 222 ? -7.062 -12.383 -20.281 1 95.12 222 SER A O 1
ATOM 1750 N N . LYS A 1 223 ? -6.672 -13.641 -22.016 1 92.06 223 LYS A N 1
ATOM 1751 C CA . LYS A 1 223 ? -5.473 -12.906 -22.406 1 92.06 223 LYS A CA 1
ATOM 1752 C C . LYS A 1 223 ? -5.789 -11.445 -22.688 1 92.06 223 LYS A C 1
ATOM 1754 O O . LYS A 1 223 ? -4.996 -10.555 -22.359 1 92.06 223 LYS A O 1
ATOM 1759 N N . ASP A 1 224 ? -6.93 -11.242 -23.203 1 93.62 224 ASP A N 1
ATOM 1760 C CA . ASP A 1 224 ? -7.297 -9.891 -23.609 1 93.62 224 ASP A CA 1
ATOM 1761 C C . ASP A 1 224 ? -7.719 -9.047 -22.406 1 93.62 224 ASP A C 1
ATOM 1763 O O . ASP A 1 224 ? -7.875 -7.828 -22.516 1 93.62 224 ASP A O 1
ATOM 1767 N N . LYS A 1 225 ? -7.812 -9.664 -21.203 1 96.62 225 LYS A N 1
ATOM 1768 C CA . LYS A 1 225 ? -8.258 -8.938 -20.031 1 96.62 225 LYS A CA 1
ATOM 1769 C C . LYS A 1 225 ? -7.121 -8.781 -19.016 1 96.62 225 LYS A C 1
ATOM 1771 O O . LYS A 1 225 ? -7.301 -8.172 -17.953 1 96.62 225 LYS A O 1
ATOM 1776 N N . MET A 1 226 ? -5.992 -9.219 -19.422 1 96 226 MET A N 1
ATOM 1777 C CA . MET A 1 226 ? -4.859 -9.195 -18.516 1 96 226 MET A CA 1
ATOM 1778 C C . MET A 1 226 ? -4.344 -7.77 -18.328 1 96 226 MET A C 1
ATOM 1780 O O . MET A 1 226 ? -4.402 -6.957 -19.25 1 96 226 MET A O 1
ATOM 1784 N N . THR A 1 227 ? -3.875 -7.547 -17.125 1 96.69 227 THR A N 1
ATOM 1785 C CA . THR A 1 227 ? -3.238 -6.27 -16.828 1 96.69 227 THR A CA 1
ATOM 1786 C C . THR A 1 227 ? -1.73 -6.352 -17.047 1 96.69 227 THR A C 1
ATOM 1788 O O . THR A 1 227 ? -1.188 -7.438 -17.266 1 96.69 227 THR A O 1
ATOM 1791 N N . VAL A 1 228 ? -1.087 -5.25 -16.984 1 93.56 228 VAL A N 1
ATOM 1792 C CA . VAL A 1 228 ? 0.33 -5.117 -17.312 1 93.56 228 VAL A CA 1
ATOM 1793 C C . VAL A 1 228 ? 1.157 -6.004 -16.375 1 93.56 228 VAL A C 1
ATOM 1795 O O . VAL A 1 228 ? 2.021 -6.758 -16.828 1 93.56 228 VAL A O 1
ATOM 1798 N N . PRO A 1 229 ? 0.874 -6.004 -15.062 1 92.25 229 PRO A N 1
ATOM 1799 C CA . PRO A 1 229 ? 1.689 -6.848 -14.188 1 92.25 229 PRO A CA 1
ATOM 1800 C C . PRO A 1 229 ? 1.584 -8.328 -14.539 1 92.25 229 PRO A C 1
ATOM 1802 O O . PRO A 1 229 ? 2.578 -9.055 -14.469 1 92.25 229 PRO A O 1
ATOM 1805 N N . ILE A 1 230 ? 0.459 -8.773 -14.961 1 92.12 230 ILE A N 1
ATOM 1806 C CA . ILE A 1 230 ? 0.27 -10.164 -15.344 1 92.12 230 ILE A CA 1
ATOM 1807 C C . ILE A 1 230 ? 1.084 -10.477 -16.594 1 92.12 230 ILE A C 1
ATOM 1809 O O . ILE A 1 230 ? 1.783 -11.484 -16.656 1 92.12 230 ILE A O 1
ATOM 1813 N N . LEU A 1 231 ? 0.99 -9.602 -17.531 1 90.44 231 LEU A N 1
ATOM 1814 C CA . LEU A 1 231 ? 1.721 -9.797 -18.781 1 90.44 231 LEU A CA 1
ATOM 1815 C C . LEU A 1 231 ? 3.225 -9.836 -18.531 1 90.44 231 LEU A C 1
ATOM 1817 O O . LEU A 1 231 ? 3.926 -10.695 -19.062 1 90.44 231 LEU A O 1
ATOM 1821 N N . ILE A 1 232 ? 3.674 -8.938 -17.734 1 86.38 232 ILE A N 1
ATOM 1822 C CA . ILE A 1 232 ? 5.102 -8.875 -17.438 1 86.38 232 ILE A CA 1
ATOM 1823 C C . ILE A 1 232 ? 5.523 -10.141 -16.688 1 86.38 232 ILE A C 1
ATOM 1825 O O . ILE A 1 232 ? 6.629 -10.648 -16.906 1 86.38 232 ILE A O 1
ATOM 1829 N N . ALA A 1 233 ? 4.688 -10.664 -15.844 1 84.69 233 ALA A N 1
ATOM 1830 C CA . ALA A 1 233 ? 4.988 -11.875 -15.086 1 84.69 233 ALA A CA 1
ATOM 1831 C C . ALA A 1 233 ? 5.156 -13.078 -16.016 1 84.69 233 ALA A C 1
ATOM 1833 O O . ALA A 1 233 ? 5.918 -14 -15.711 1 84.69 233 ALA A O 1
ATOM 1834 N N . THR A 1 234 ? 4.488 -13.07 -17.047 1 82.44 234 THR A N 1
ATOM 1835 C CA . THR A 1 234 ? 4.598 -14.18 -18 1 82.44 234 THR A CA 1
ATOM 1836 C C . THR A 1 234 ? 5.957 -14.156 -18.688 1 82.44 234 THR A C 1
ATOM 1838 O O . THR A 1 234 ? 6.398 -15.18 -19.219 1 82.44 234 THR A O 1
ATOM 1841 N N . LEU A 1 235 ? 6.551 -12.984 -18.75 1 76.38 235 LEU A N 1
ATOM 1842 C CA . LEU A 1 235 ? 7.871 -12.867 -19.344 1 76.38 235 LEU A CA 1
ATOM 1843 C C . LEU A 1 235 ? 8.922 -13.57 -18.5 1 76.38 235 LEU A C 1
ATOM 1845 O O . LEU A 1 235 ? 9.969 -13.984 -19.016 1 76.38 235 LEU A O 1
ATOM 1849 N N . ARG A 1 236 ? 8.766 -13.625 -17.203 1 67.88 236 ARG A N 1
ATOM 1850 C CA . ARG A 1 236 ? 9.711 -14.266 -16.281 1 67.88 236 ARG A CA 1
ATOM 1851 C C . ARG A 1 236 ? 9.75 -15.773 -16.5 1 67.88 236 ARG A C 1
ATOM 1853 O O . ARG A 1 236 ? 10.805 -16.406 -16.391 1 67.88 236 ARG A O 1
ATOM 1860 N N . GLY A 1 237 ? 8.648 -16.391 -16.641 1 59.69 237 GLY A N 1
ATOM 1861 C CA . GLY A 1 237 ? 8.578 -17.828 -16.828 1 59.69 237 GLY A CA 1
ATOM 1862 C C . GLY A 1 237 ? 9.078 -18.266 -18.188 1 59.69 237 GLY A C 1
ATOM 1863 O O . GLY A 1 237 ? 9.422 -19.438 -18.375 1 59.69 237 GLY A O 1
ATOM 1864 N N . ALA A 1 238 ? 9.023 -17.391 -19.078 1 54.53 238 ALA A N 1
ATOM 1865 C CA . ALA A 1 238 ? 9.414 -17.797 -20.422 1 54.53 238 ALA A CA 1
ATOM 1866 C C . ALA A 1 238 ? 10.93 -17.828 -20.562 1 54.53 238 ALA A C 1
ATOM 1868 O O . ALA A 1 238 ? 11.648 -17.156 -19.828 1 54.53 238 ALA A O 1
ATOM 1869 N N . ASP A 1 239 ? 11.453 -18.812 -21.109 1 51.56 239 ASP A N 1
ATOM 1870 C CA . ASP A 1 239 ? 12.875 -18.969 -21.391 1 51.56 239 ASP A CA 1
ATOM 1871 C C . ASP A 1 239 ? 13.477 -17.656 -21.891 1 51.56 239 ASP A C 1
ATOM 1873 O O . ASP A 1 239 ? 13.148 -17.188 -22.984 1 51.56 239 ASP A O 1
ATOM 1877 N N . TYR A 1 240 ? 14.039 -16.812 -20.984 1 52.31 240 TYR A N 1
ATOM 1878 C CA . TYR A 1 240 ? 14.727 -15.562 -21.281 1 52.31 240 TYR A CA 1
ATOM 1879 C C . TYR A 1 240 ? 15.547 -15.672 -22.562 1 52.31 240 TYR A C 1
ATOM 1881 O O . TYR A 1 240 ? 15.703 -14.695 -23.281 1 52.31 240 TYR A O 1
ATOM 1889 N N . MET A 1 241 ? 15.984 -16.812 -22.734 1 53.56 241 MET A N 1
ATOM 1890 C CA . MET A 1 241 ? 16.875 -17.016 -23.875 1 53.56 241 MET A CA 1
ATOM 1891 C C . MET A 1 241 ? 16.094 -16.906 -25.188 1 53.56 241 MET A C 1
ATOM 1893 O O . MET A 1 241 ? 16.672 -16.625 -26.234 1 53.56 241 MET A O 1
ATOM 1897 N N . SER A 1 242 ? 14.758 -17.016 -25.078 1 62.62 242 SER A N 1
ATOM 1898 C CA . SER A 1 242 ? 14.031 -17.062 -26.344 1 62.62 242 SER A CA 1
ATOM 1899 C C . SER A 1 242 ? 13.391 -15.727 -26.672 1 62.62 242 SER A C 1
ATOM 1901 O O . SER A 1 242 ? 12.938 -15.508 -27.797 1 62.62 242 SER A O 1
ATOM 1903 N N . PHE A 1 243 ? 13.586 -14.781 -25.719 1 70.69 243 PHE A N 1
ATOM 1904 C CA . PHE A 1 243 ? 12.883 -13.531 -26 1 70.69 243 PHE A CA 1
ATOM 1905 C C . PHE A 1 243 ? 13.836 -12.484 -26.562 1 70.69 243 PHE A C 1
ATOM 1907 O O . PHE A 1 243 ? 15.023 -12.484 -26.234 1 70.69 243 PHE A O 1
ATOM 1914 N N . ASP A 1 244 ? 13.328 -11.805 -27.625 1 84.62 244 ASP A N 1
ATOM 1915 C CA . ASP A 1 244 ? 13.977 -10.586 -28.094 1 84.62 244 ASP A CA 1
ATOM 1916 C C . ASP A 1 244 ? 14.086 -9.555 -26.969 1 84.62 244 ASP A C 1
ATOM 1918 O O . ASP A 1 244 ? 13.086 -8.969 -26.562 1 84.62 244 ASP A O 1
ATOM 1922 N N . MET A 1 245 ? 15.336 -9.383 -26.562 1 86.56 245 MET A N 1
ATOM 1923 C CA . MET A 1 245 ? 15.578 -8.508 -25.422 1 86.56 245 MET A CA 1
ATOM 1924 C C . MET A 1 245 ? 15.188 -7.07 -25.75 1 86.56 245 MET A C 1
ATOM 1926 O O . MET A 1 245 ? 14.773 -6.32 -24.859 1 86.56 245 MET A O 1
ATOM 1930 N N . GLY A 1 246 ? 15.391 -6.676 -26.953 1 88.38 246 GLY A N 1
ATOM 1931 C CA . GLY A 1 246 ? 14.93 -5.355 -27.344 1 88.38 246 GLY A CA 1
ATOM 1932 C C . GLY A 1 246 ? 13.445 -5.148 -27.125 1 88.38 246 GLY A C 1
ATOM 1933 O O . GLY A 1 246 ? 13.023 -4.109 -26.625 1 88.38 246 GLY A O 1
ATOM 1934 N N . LYS A 1 247 ? 12.688 -6.199 -27.438 1 89 247 LYS A N 1
ATOM 1935 C CA . LYS A 1 247 ? 11.242 -6.164 -27.266 1 89 247 LYS A CA 1
ATOM 1936 C C . LYS A 1 247 ? 10.883 -6.109 -25.781 1 89 247 LYS A C 1
ATOM 1938 O O . LYS A 1 247 ? 9.977 -5.375 -25.375 1 89 247 LYS A O 1
ATOM 1943 N N . ILE A 1 248 ? 11.617 -6.809 -25.031 1 86.31 248 ILE A N 1
ATOM 1944 C CA . ILE A 1 248 ? 11.336 -6.879 -23.594 1 86.31 248 ILE A CA 1
ATOM 1945 C C . ILE A 1 248 ? 11.578 -5.516 -22.953 1 86.31 248 ILE A C 1
ATOM 1947 O O . ILE A 1 248 ? 10.742 -5.02 -22.203 1 86.31 248 ILE A O 1
ATOM 1951 N N . TYR A 1 249 ? 12.672 -4.926 -23.281 1 87.94 249 TYR A N 1
ATOM 1952 C CA . TYR A 1 249 ? 12.977 -3.613 -22.719 1 87.94 249 TYR A CA 1
ATOM 1953 C C . TYR A 1 249 ? 11.953 -2.578 -23.188 1 87.94 249 TYR A C 1
ATOM 1955 O O . TYR A 1 249 ? 11.578 -1.686 -22.422 1 87.94 249 TYR A O 1
ATOM 1963 N N . MET A 1 250 ? 11.531 -2.732 -24.359 1 90.94 250 MET A N 1
ATOM 1964 C CA . MET A 1 250 ? 10.5 -1.824 -24.875 1 90.94 250 MET A CA 1
ATOM 1965 C C . MET A 1 250 ? 9.18 -2.035 -24.141 1 90.94 250 MET A C 1
ATOM 1967 O O . MET A 1 250 ? 8.484 -1.07 -23.812 1 90.94 250 MET A O 1
ATOM 1971 N N . MET A 1 251 ? 8.883 -3.264 -23.922 1 88.5 251 MET A N 1
ATOM 1972 C CA . MET A 1 251 ? 7.664 -3.568 -23.172 1 88.5 251 MET A CA 1
ATOM 1973 C C . MET A 1 251 ? 7.695 -2.916 -21.797 1 88.5 251 MET A C 1
ATOM 1975 O O . MET A 1 251 ? 6.699 -2.336 -21.359 1 88.5 251 MET A O 1
ATOM 1979 N N . ILE A 1 252 ? 8.789 -2.959 -21.125 1 85.62 252 ILE A N 1
ATOM 1980 C CA . ILE A 1 252 ? 8.953 -2.371 -19.812 1 85.62 252 ILE A CA 1
ATOM 1981 C C . ILE A 1 252 ? 8.844 -0.852 -19.891 1 85.62 252 ILE A C 1
ATOM 1983 O O . ILE A 1 252 ? 8.195 -0.219 -19.062 1 85.62 252 ILE A O 1
ATOM 1987 N N . LEU A 1 253 ? 9.43 -0.33 -20.875 1 88.94 253 LEU A N 1
ATOM 1988 C CA . LEU A 1 253 ? 9.398 1.116 -21.062 1 88.94 253 LEU A CA 1
ATOM 1989 C C . LEU A 1 253 ? 7.965 1.603 -21.266 1 88.94 253 LEU A C 1
ATOM 1991 O O . LEU A 1 253 ? 7.539 2.57 -20.641 1 88.94 253 LEU A O 1
ATOM 1995 N N . VAL A 1 254 ? 7.254 0.934 -22.109 1 91.06 254 VAL A N 1
ATOM 1996 C CA . VAL A 1 254 ? 5.887 1.354 -22.391 1 91.06 254 VAL A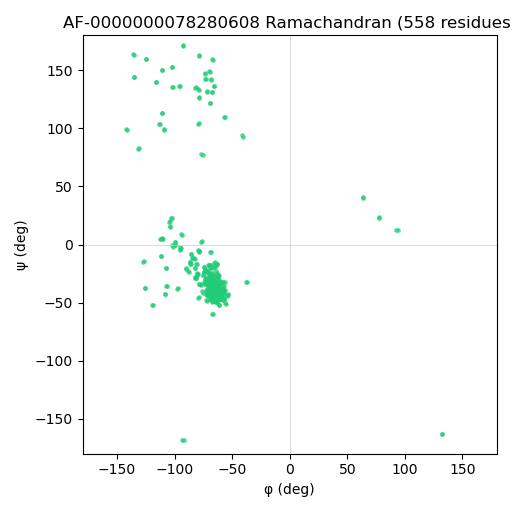 CA 1
ATOM 1997 C C . VAL A 1 254 ? 5.016 1.178 -21.156 1 91.06 254 VAL A C 1
ATOM 1999 O O . VAL A 1 254 ? 4.09 1.96 -20.922 1 91.06 254 VAL A O 1
ATOM 2002 N N . ALA A 1 255 ? 5.336 0.198 -20.359 1 88.75 255 ALA A N 1
ATOM 2003 C CA . ALA A 1 255 ? 4.586 -0.082 -19.141 1 88.75 255 ALA A CA 1
ATOM 2004 C C . ALA A 1 255 ? 4.758 1.041 -18.125 1 88.75 255 ALA A C 1
ATOM 2006 O O . ALA A 1 255 ? 3.887 1.257 -17.281 1 88.75 255 ALA A O 1
ATOM 2007 N N . ILE A 1 256 ? 5.809 1.792 -18.188 1 88.44 256 ILE A N 1
ATOM 2008 C CA . ILE A 1 256 ? 6.125 2.801 -17.188 1 88.44 256 ILE A CA 1
ATOM 2009 C C . ILE A 1 256 ? 5.504 4.137 -17.578 1 88.44 256 ILE A C 1
ATOM 2011 O O . ILE A 1 256 ? 5.238 4.984 -16.734 1 88.44 256 ILE A O 1
ATOM 2015 N N . VAL A 1 257 ? 5.176 4.336 -18.797 1 89.88 257 VAL A N 1
ATOM 2016 C CA . VAL A 1 257 ? 4.762 5.617 -19.359 1 89.88 257 VAL A CA 1
ATOM 2017 C C . VAL A 1 257 ? 3.482 6.094 -18.672 1 89.88 257 VAL A C 1
ATOM 2019 O O . VAL A 1 257 ? 3.396 7.242 -18.234 1 89.88 257 VAL A O 1
ATOM 2022 N N . PRO A 1 258 ? 2.467 5.258 -18.5 1 92.38 258 PRO A N 1
ATOM 2023 C CA . PRO A 1 258 ? 1.237 5.746 -17.859 1 92.38 258 PRO A CA 1
ATOM 2024 C C . PRO A 1 258 ? 1.463 6.242 -16.438 1 92.38 258 PRO A C 1
ATOM 2026 O O . PRO A 1 258 ? 0.869 7.238 -16.031 1 92.38 258 PRO A O 1
ATOM 2029 N N . ILE A 1 259 ? 2.27 5.59 -15.703 1 90.12 259 ILE A N 1
ATOM 2030 C CA . ILE A 1 259 ? 2.539 5.98 -14.32 1 90.12 259 ILE A CA 1
ATOM 2031 C C . ILE A 1 259 ? 3.248 7.336 -14.297 1 90.12 259 ILE A C 1
ATOM 2033 O O . ILE A 1 259 ? 2.9 8.211 -13.508 1 90.12 259 ILE A O 1
ATOM 2037 N N . ILE A 1 260 ? 4.203 7.5 -15.242 1 86.94 260 ILE A N 1
ATOM 2038 C CA . ILE A 1 260 ? 4.934 8.758 -15.344 1 86.94 260 ILE A CA 1
ATOM 2039 C C . ILE A 1 260 ? 3.967 9.891 -15.68 1 86.94 260 ILE A C 1
ATOM 2041 O O . ILE A 1 260 ? 4.047 10.977 -15.102 1 86.94 260 ILE A O 1
ATOM 2045 N N . LEU A 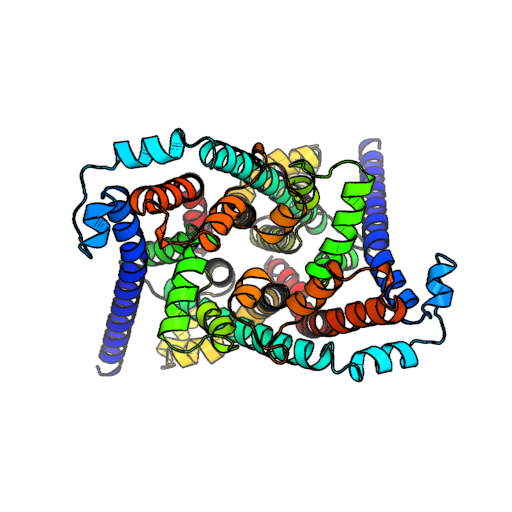1 261 ? 3.088 9.609 -16.531 1 90.19 261 LEU A N 1
ATOM 2046 C CA . LEU A 1 261 ? 2.131 10.625 -16.953 1 90.19 261 LEU A CA 1
ATOM 2047 C C . LEU A 1 261 ? 1.233 11.047 -15.797 1 90.19 261 LEU A C 1
ATOM 2049 O O . LEU A 1 261 ? 1.013 12.234 -15.578 1 90.19 261 LEU A O 1
ATOM 2053 N N . VAL A 1 262 ? 0.779 10.109 -15.062 1 90.19 262 VAL A N 1
ATOM 2054 C CA . VAL A 1 262 ? -0.08 10.414 -13.922 1 90.19 262 VAL A CA 1
ATOM 2055 C C . VAL A 1 262 ? 0.705 11.211 -12.883 1 90.19 262 VAL A C 1
ATOM 2057 O O . VAL A 1 262 ? 0.198 12.195 -12.328 1 90.19 262 VAL A O 1
ATOM 2060 N N . TYR A 1 263 ? 1.888 10.805 -12.68 1 86.56 263 TYR A N 1
ATOM 2061 C CA . TYR A 1 263 ? 2.734 11.516 -11.727 1 86.56 263 TYR A CA 1
ATOM 2062 C C . TYR A 1 263 ? 2.957 12.953 -12.164 1 86.56 263 TYR A C 1
ATOM 2064 O O . TYR A 1 263 ? 2.807 13.883 -11.367 1 86.56 263 TYR A O 1
ATOM 2072 N N . LEU A 1 264 ? 3.279 13.164 -13.414 1 85.12 264 LEU A N 1
ATOM 2073 C CA . LEU A 1 264 ? 3.58 14.5 -13.914 1 85.12 264 LEU A CA 1
ATOM 2074 C C . LEU A 1 264 ? 2.344 15.391 -13.859 1 85.12 264 LEU A C 1
ATOM 2076 O O . LEU A 1 264 ? 2.451 16.594 -13.594 1 85.12 264 LEU A O 1
ATOM 2080 N N . LEU A 1 265 ? 1.224 14.844 -14.047 1 88.12 265 LEU A N 1
ATOM 2081 C CA . LEU A 1 265 ? -0.018 15.609 -14.062 1 88.12 265 LEU A CA 1
ATOM 2082 C C . LEU A 1 265 ? -0.406 16.047 -12.656 1 88.12 265 LEU A C 1
ATOM 2084 O O . LEU A 1 265 ? -0.985 17.109 -12.469 1 88.12 265 LEU A O 1
ATOM 2088 N N . LEU A 1 266 ? -0.01 15.211 -11.672 1 87 266 LEU A N 1
ATOM 2089 C CA . LEU A 1 266 ? -0.532 15.469 -10.336 1 87 266 LEU A CA 1
ATOM 2090 C C . LEU A 1 266 ? 0.577 15.938 -9.398 1 87 266 LEU A C 1
ATOM 2092 O O . LEU A 1 266 ? 0.304 16.375 -8.281 1 87 266 LEU A O 1
ATOM 2096 N N . SER A 1 267 ? 1.797 15.867 -9.805 1 81.12 267 SER A N 1
ATOM 2097 C CA . SER A 1 267 ? 2.947 16.109 -8.938 1 81.12 267 SER A CA 1
ATOM 2098 C C . SER A 1 267 ? 2.967 17.547 -8.438 1 81.12 267 SER A C 1
ATOM 2100 O O . SER A 1 267 ? 3.516 17.828 -7.371 1 81.12 267 SER A O 1
ATOM 2102 N N . LYS A 1 268 ? 2.355 18.469 -9.086 1 81.19 268 LYS A N 1
ATOM 2103 C CA . LYS A 1 268 ? 2.359 19.859 -8.68 1 81.19 268 LYS A CA 1
ATOM 2104 C C . LYS A 1 268 ? 1.617 20.062 -7.359 1 81.19 268 LYS A C 1
ATOM 2106 O O . LYS A 1 268 ? 1.912 20.984 -6.605 1 81.19 268 LYS A O 1
ATOM 2111 N N . TYR A 1 269 ? 0.7 19.219 -7.113 1 79.31 269 TYR A N 1
ATOM 2112 C CA . TYR A 1 269 ? -0.09 19.328 -5.895 1 79.31 269 TYR A CA 1
ATOM 2113 C C . TYR A 1 269 ? 0.662 18.766 -4.699 1 79.31 269 TYR A C 1
ATOM 2115 O O . TYR A 1 269 ? 0.321 19.047 -3.547 1 79.31 269 TYR A O 1
ATOM 2123 N N . ILE A 1 270 ? 1.586 17.859 -4.938 1 73.62 270 ILE A N 1
ATOM 2124 C CA . ILE A 1 270 ? 2.4 17.281 -3.877 1 73.62 270 ILE A CA 1
ATOM 2125 C C . ILE A 1 270 ? 3.299 18.359 -3.27 1 73.62 270 ILE A C 1
ATOM 2127 O O . ILE A 1 270 ? 3.416 18.453 -2.045 1 73.62 270 ILE A O 1
ATOM 2131 N N . ILE A 1 271 ? 3.879 19.078 -4.113 1 61.88 271 ILE A N 1
ATOM 2132 C CA . ILE A 1 271 ? 4.859 20.062 -3.697 1 61.88 271 ILE A CA 1
ATOM 2133 C C . ILE A 1 271 ? 4.152 21.25 -3.045 1 61.88 271 ILE A C 1
ATOM 2135 O O . ILE A 1 271 ? 4.637 21.797 -2.051 1 61.88 271 ILE A O 1
ATOM 2139 N N . ALA A 1 272 ? 3.004 21.547 -3.518 1 56.12 272 ALA A N 1
ATOM 2140 C CA . ALA A 1 272 ? 2.258 22.672 -2.986 1 56.12 272 ALA A CA 1
ATOM 2141 C C . ALA A 1 272 ? 1.714 22.375 -1.593 1 56.12 272 ALA A C 1
ATOM 2143 O O . ALA A 1 272 ? 1.613 23.266 -0.75 1 56.12 272 ALA A O 1
ATOM 2144 N N . GLY A 1 273 ? 1.2 21.25 -1.39 1 51.12 273 GLY A N 1
ATOM 2145 C CA . GLY A 1 273 ? 0.658 20.875 -0.09 1 51.12 273 GLY A CA 1
ATOM 2146 C C . GLY A 1 273 ? 1.672 21 1.032 1 51.12 273 GLY A C 1
ATOM 2147 O O . GLY A 1 273 ? 1.315 21.312 2.168 1 51.12 273 GLY A O 1
ATOM 2148 N N . VAL A 1 274 ? 2.943 20.766 0.697 1 49.78 274 VAL A N 1
ATOM 2149 C CA . VAL A 1 274 ? 4.035 20.922 1.65 1 49.78 274 VAL A CA 1
ATOM 2150 C C . VAL A 1 274 ? 4.25 22.422 1.93 1 49.78 274 VAL A C 1
ATOM 2152 O O . VAL A 1 274 ? 4.535 22.812 3.064 1 49.78 274 VAL A O 1
ATOM 2155 N N . THR A 1 275 ? 4.02 23.219 1.016 1 45.5 275 THR A N 1
ATOM 2156 C CA . THR A 1 275 ? 4.258 24.641 1.181 1 45.5 275 THR A CA 1
ATOM 2157 C C . THR A 1 275 ? 3.127 25.297 1.972 1 45.5 275 THR A C 1
ATOM 2159 O O . THR A 1 275 ? 3.344 26.281 2.68 1 45.5 275 THR A O 1
ATOM 2162 N N . LEU A 1 276 ? 1.95 24.875 1.836 1 43.5 276 LEU A N 1
ATOM 2163 C CA . LEU A 1 276 ? 0.826 25.547 2.475 1 43.5 276 LEU A CA 1
ATOM 2164 C C . LEU A 1 276 ? 0.872 25.375 3.988 1 43.5 276 LEU A C 1
ATOM 2166 O O . LEU A 1 276 ? 0.37 26.219 4.734 1 43.5 276 LEU A O 1
ATOM 2170 N N . GLY A 1 277 ? 1.305 24.281 4.477 1 40.5 277 GLY A N 1
ATOM 2171 C CA . GLY A 1 277 ? 1.475 24.219 5.922 1 40.5 277 GLY A CA 1
ATOM 2172 C C . GLY A 1 277 ? 2.5 25.219 6.445 1 40.5 277 GLY A C 1
ATOM 2173 O O . GLY A 1 277 ? 2.605 25.422 7.652 1 40.5 277 GLY A O 1
ATOM 2174 N N . SER A 1 278 ? 3.477 25.609 5.668 1 38.09 278 SER A N 1
ATOM 2175 C CA . SER A 1 278 ? 4.504 26.547 6.109 1 38.09 278 SER A CA 1
ATOM 2176 C C . SER A 1 278 ? 3.941 27.969 6.254 1 38.09 278 SER A C 1
ATOM 2178 O O . SER A 1 278 ? 4.586 28.844 6.836 1 38.09 278 SER A O 1
ATOM 2180 N N . VAL A 1 279 ? 2.98 28.344 5.516 1 34.62 279 VAL A N 1
ATOM 2181 C CA . VAL A 1 279 ? 2.664 29.766 5.527 1 34.62 279 VAL A CA 1
ATOM 2182 C C . VAL A 1 279 ? 1.828 30.109 6.762 1 34.62 279 VAL A C 1
ATOM 2184 O O . VAL A 1 279 ? 1.477 31.266 6.988 1 34.62 279 VAL A O 1
ATOM 2187 N N . LYS A 1 280 ? 1.237 29.188 7.438 1 37.31 280 LYS A N 1
ATOM 2188 C CA . LYS A 1 280 ? 0.442 29.828 8.477 1 37.31 280 LYS A CA 1
ATOM 2189 C C . LYS A 1 280 ? 1.322 30.297 9.641 1 37.31 280 LYS A C 1
ATOM 2191 O O . LYS A 1 280 ? 0.816 30.672 10.695 1 37.31 280 LYS A O 1
ATOM 2196 N N . GLY A 1 281 ? 2.648 30.125 9.586 1 33.66 281 GLY A N 1
ATOM 2197 C CA . GLY A 1 281 ? 3.268 30.938 10.633 1 33.66 281 GLY A CA 1
ATOM 2198 C C . GLY A 1 281 ? 3.451 32.375 10.234 1 33.66 281 GLY A C 1
ATOM 2199 O O . GLY A 1 281 ? 3.469 32.719 9.047 1 33.66 281 GLY A O 1
ATOM 2200 N N . MET B 1 1 ? -38.781 23.75 9.414 1 43.06 1 MET B N 1
ATOM 2201 C CA . MET B 1 1 ? -39.125 22.484 10.055 1 43.06 1 MET B CA 1
ATOM 2202 C C . MET B 1 1 ? -38.688 21.297 9.195 1 43.06 1 MET B C 1
ATOM 2204 O O . MET B 1 1 ? -38.531 20.188 9.695 1 43.06 1 MET B O 1
ATOM 2208 N N . LYS B 1 2 ? -38.812 21.469 7.855 1 49.94 2 LYS B N 1
ATOM 2209 C CA . LYS B 1 2 ? -38.562 20.469 6.824 1 49.94 2 LYS B CA 1
ATOM 2210 C C . LYS B 1 2 ? -37.062 20.141 6.711 1 49.94 2 LYS B C 1
ATOM 2212 O O . LYS B 1 2 ? -36.688 19.031 6.336 1 49.94 2 LYS B O 1
ATOM 2217 N N . SER B 1 3 ? -36.281 21.172 6.988 1 53.19 3 SER B N 1
ATOM 2218 C CA . SER B 1 3 ? -34.812 21.094 6.844 1 53.19 3 SER B CA 1
ATOM 2219 C C . SER B 1 3 ? -34.219 20.203 7.926 1 53.19 3 SER B C 1
ATOM 2221 O O . SER B 1 3 ? -33.281 19.453 7.664 1 53.19 3 SER B O 1
ATOM 2223 N N . LYS B 1 4 ? -34.906 20.266 9.117 1 57.09 4 LYS B N 1
ATOM 2224 C CA . LYS B 1 4 ? -34.438 19.5 10.266 1 57.09 4 LYS B CA 1
ATOM 2225 C C . LYS B 1 4 ? -34.656 18 10.055 1 57.09 4 LYS B C 1
ATOM 2227 O O . LYS B 1 4 ? -33.812 17.188 10.445 1 57.09 4 LYS B O 1
ATOM 2232 N N . SER B 1 5 ? -35.812 17.734 9.422 1 58.81 5 SER B N 1
ATOM 2233 C CA . SER B 1 5 ? -36.219 16.344 9.227 1 58.81 5 SER B CA 1
ATOM 2234 C C . SER B 1 5 ? -35.281 15.633 8.25 1 58.81 5 SER B C 1
ATOM 2236 O O . SER B 1 5 ? -34.875 14.492 8.484 1 58.81 5 SER B O 1
ATOM 2238 N N . TYR B 1 6 ? -34.938 16.344 7.293 1 59.97 6 TYR B N 1
ATOM 2239 C CA . TYR B 1 6 ? -34.031 15.773 6.277 1 59.97 6 TYR B CA 1
ATOM 2240 C C . TYR B 1 6 ? -32.656 15.5 6.848 1 59.97 6 TYR B C 1
ATOM 2242 O O . TYR B 1 6 ? -32.062 14.461 6.559 1 59.97 6 TYR B O 1
ATOM 2250 N N . ASN B 1 7 ? -32.344 16.328 7.742 1 65.38 7 ASN B N 1
ATOM 2251 C CA . ASN B 1 7 ? -31.062 16.141 8.406 1 65.38 7 ASN B CA 1
ATOM 2252 C C . ASN B 1 7 ? -31.094 14.922 9.336 1 65.38 7 ASN B C 1
ATOM 2254 O O . ASN B 1 7 ? -30.109 14.18 9.422 1 65.38 7 ASN B O 1
ATOM 2258 N N . ARG B 1 8 ? -32.344 14.773 9.883 1 67 8 ARG B N 1
ATOM 2259 C CA . ARG B 1 8 ? -32.5 13.625 10.773 1 67 8 ARG B CA 1
ATOM 2260 C C . ARG B 1 8 ? -32.469 12.32 9.984 1 67 8 ARG B C 1
ATOM 2262 O O . ARG B 1 8 ? -31.859 11.336 10.438 1 67 8 ARG B O 1
ATOM 2269 N N . LEU B 1 9 ? -33.062 12.352 8.859 1 67.75 9 LEU B N 1
ATOM 2270 C CA . LEU B 1 9 ? -33.094 11.148 8.031 1 67.75 9 LEU B CA 1
ATOM 2271 C C . LEU B 1 9 ? -31.703 10.805 7.531 1 67.75 9 LEU B C 1
ATOM 2273 O O . LEU B 1 9 ? -31.328 9.633 7.508 1 67.75 9 LEU B O 1
ATOM 2277 N N . LYS B 1 10 ? -31.016 11.766 7.188 1 67.75 10 LYS B N 1
ATOM 2278 C CA . LYS B 1 10 ? -29.641 11.547 6.742 1 67.75 10 LYS B CA 1
ATOM 2279 C C . LYS B 1 10 ? -28.781 10.984 7.867 1 67.75 10 LYS B C 1
ATOM 2281 O O . LYS B 1 10 ? -27.953 10.102 7.637 1 67.75 10 LYS B O 1
ATOM 2286 N N . TYR B 1 11 ? -29.141 11.523 8.969 1 68.12 11 TYR B N 1
ATOM 2287 C CA . TYR B 1 11 ? -28.438 11.031 10.148 1 68.12 11 TYR B CA 1
ATOM 2288 C C . TYR B 1 11 ? -28.766 9.57 10.414 1 68.12 11 TYR B C 1
ATOM 2290 O O . TYR B 1 11 ? -27.875 8.766 10.688 1 68.12 11 TYR B O 1
ATOM 2298 N N . ILE B 1 12 ? -29.984 9.219 10.273 1 70.06 12 ILE B N 1
ATOM 2299 C CA . ILE B 1 12 ? -30.438 7.859 10.539 1 70.06 12 ILE B CA 1
ATOM 2300 C C . ILE B 1 12 ? -29.875 6.918 9.477 1 70.06 12 ILE B C 1
ATOM 2302 O O . ILE B 1 12 ? -29.422 5.816 9.789 1 70.06 12 ILE B O 1
ATOM 2306 N N . LEU B 1 13 ? -29.812 7.383 8.336 1 68.75 13 LEU B N 1
ATOM 2307 C CA . LEU B 1 13 ? -29.328 6.547 7.238 1 68.75 13 LEU B CA 1
ATOM 2308 C C . LEU B 1 13 ? -27.828 6.309 7.352 1 68.75 13 LEU B C 1
ATOM 2310 O O . LEU B 1 13 ? -27.359 5.199 7.113 1 68.75 13 LEU B O 1
ATOM 2314 N N . ALA B 1 14 ? -27.234 7.332 7.73 1 65.56 14 ALA B N 1
ATOM 2315 C CA . ALA B 1 14 ? -25.781 7.191 7.906 1 65.56 14 ALA B CA 1
ATOM 2316 C C . ALA B 1 14 ? -25.469 6.219 9.031 1 65.56 14 ALA B C 1
ATOM 2318 O O . ALA B 1 14 ? -24.578 5.379 8.898 1 65.56 14 ALA B O 1
ATOM 2319 N N . HIS B 1 15 ? -26.234 6.328 10.016 1 64.81 15 HIS B N 1
ATOM 2320 C CA . HIS B 1 15 ? -26.031 5.426 11.141 1 64.81 15 HIS B CA 1
ATOM 2321 C C . HIS B 1 15 ? -26.391 3.988 10.766 1 64.81 15 HIS B C 1
ATOM 2323 O O . HIS B 1 15 ? -25.672 3.055 11.141 1 64.81 15 HIS B O 1
ATOM 2329 N N . ALA B 1 16 ? -27.375 3.904 10.094 1 70.38 16 ALA B N 1
ATOM 2330 C CA . ALA B 1 16 ? -27.797 2.574 9.664 1 70.38 16 ALA B CA 1
ATOM 2331 C C . ALA B 1 16 ? -26.75 1.932 8.758 1 70.38 16 ALA B C 1
ATOM 2333 O O . ALA B 1 16 ? -26.438 0.751 8.906 1 70.38 16 ALA B O 1
ATOM 2334 N N . LEU B 1 17 ? -26.203 2.727 7.969 1 63.81 17 LEU B N 1
ATOM 2335 C CA . LEU B 1 17 ? -25.188 2.225 7.047 1 63.81 17 LEU B CA 1
ATOM 2336 C C . LEU B 1 17 ? -23.922 1.81 7.801 1 63.81 17 LEU B C 1
ATOM 2338 O O . LEU B 1 17 ? -23.344 0.761 7.512 1 63.81 17 LEU B O 1
ATOM 2342 N N . LEU B 1 18 ? -23.656 2.561 8.711 1 63.28 18 LEU B N 1
ATOM 2343 C CA . LEU B 1 18 ? -22.453 2.256 9.484 1 63.28 18 LEU B CA 1
ATOM 2344 C C . LEU B 1 18 ? -22.656 0.997 10.32 1 63.28 18 LEU B C 1
ATOM 2346 O O . LEU B 1 18 ? -21.734 0.176 10.438 1 63.28 18 LEU B O 1
ATOM 2350 N N . ILE B 1 19 ? -23.812 0.893 10.859 1 64.44 19 ILE B N 1
ATOM 2351 C CA . ILE B 1 19 ? -24.125 -0.279 11.664 1 64.44 19 ILE B CA 1
ATOM 2352 C C . ILE B 1 19 ? -24.109 -1.53 10.789 1 64.44 19 ILE B C 1
ATOM 2354 O O . ILE B 1 19 ? -23.547 -2.555 11.172 1 64.44 19 ILE B O 1
ATOM 2358 N N . ILE B 1 20 ? -24.625 -1.41 9.664 1 64.31 20 ILE B N 1
ATOM 2359 C CA . ILE B 1 20 ? -24.703 -2.545 8.75 1 64.31 20 ILE B CA 1
ATOM 2360 C C . ILE B 1 20 ? -23.297 -2.932 8.297 1 64.31 20 ILE B C 1
ATOM 2362 O O . ILE B 1 20 ? -22.938 -4.113 8.289 1 64.31 20 ILE B O 1
ATOM 2366 N N . LEU B 1 21 ? -22.562 -1.903 8.047 1 60.34 21 LEU B N 1
ATOM 2367 C CA . LEU B 1 21 ? -21.203 -2.164 7.582 1 60.34 21 LEU B CA 1
ATOM 2368 C C . LEU B 1 21 ? -20.359 -2.768 8.695 1 60.34 21 LEU B C 1
ATOM 2370 O O . LEU B 1 21 ? -19.578 -3.691 8.453 1 60.34 21 LEU B O 1
ATOM 2374 N N . SER B 1 22 ? -20.578 -2.186 9.812 1 61.03 22 SER B N 1
ATOM 2375 C CA . SER B 1 22 ? -19.875 -2.711 10.977 1 61.03 22 SER B CA 1
ATOM 2376 C C . SER B 1 22 ? -20.266 -4.16 11.258 1 61.03 22 SER B C 1
ATOM 2378 O O . SER B 1 22 ? -19.406 -5 11.531 1 61.03 22 SER B O 1
ATOM 2380 N N . PHE B 1 23 ? -21.484 -4.402 11.133 1 65.31 23 PHE B N 1
ATOM 2381 C CA . PHE B 1 23 ? -22 -5.742 11.375 1 65.31 23 PHE B CA 1
ATOM 2382 C C . PHE B 1 23 ? -21.469 -6.723 10.344 1 65.31 23 PHE B C 1
ATOM 2384 O O . PHE B 1 23 ? -21.047 -7.828 10.688 1 65.31 23 PHE B O 1
ATOM 2391 N N . MET B 1 24 ? -21.453 -6.312 9.188 1 61.84 24 MET B N 1
ATOM 2392 C CA . MET B 1 24 ? -20.984 -7.199 8.125 1 61.84 24 MET B CA 1
ATOM 2393 C C . MET B 1 24 ? -19.516 -7.547 8.312 1 61.84 24 MET B C 1
ATOM 2395 O O . MET B 1 24 ? -19.109 -8.688 8.094 1 61.84 24 MET B O 1
ATOM 2399 N N . CYS B 1 25 ? -18.781 -6.582 8.695 1 62.34 25 CYS B N 1
ATOM 2400 C CA . CYS B 1 25 ? -17.359 -6.828 8.891 1 62.34 25 CYS B CA 1
ATOM 2401 C C . CYS B 1 25 ? -17.109 -7.707 10.109 1 62.34 25 CYS B C 1
ATOM 2403 O O . CYS B 1 25 ? -16.344 -8.656 10.055 1 62.34 25 CYS B O 1
ATOM 2405 N N . LEU B 1 26 ? -17.828 -7.398 11.195 1 70.38 26 LEU B N 1
ATOM 2406 C CA . LEU B 1 26 ? -17.641 -8.133 12.438 1 70.38 26 LEU B CA 1
ATOM 2407 C C . LEU B 1 26 ? -18.266 -9.523 12.344 1 70.38 26 LEU B C 1
ATOM 2409 O O . LEU B 1 26 ? -17.812 -10.461 13.008 1 70.38 26 LEU B O 1
ATOM 2413 N N . PHE B 1 27 ? -19.156 -9.617 11.508 1 72.94 27 PHE B N 1
ATOM 2414 C CA . PHE B 1 27 ? -19.844 -10.891 11.32 1 72.94 27 PHE B CA 1
ATOM 2415 C C . PHE B 1 27 ? -18.906 -11.938 10.75 1 72.94 27 PHE B C 1
ATOM 2417 O O . PHE B 1 27 ? -18.844 -13.062 11.242 1 72.94 27 PHE B O 1
ATOM 2424 N N . PHE B 1 28 ? -18.047 -11.516 9.82 1 71.94 28 PHE B N 1
ATOM 2425 C CA . PHE B 1 28 ? -17.156 -12.469 9.188 1 71.94 28 PHE B CA 1
ATOM 2426 C C . PHE B 1 28 ? -16.078 -12.922 10.156 1 71.94 28 PHE B C 1
ATOM 2428 O O . PHE B 1 28 ? -15.695 -14.094 10.172 1 71.94 28 PHE B O 1
ATOM 2435 N N . PHE B 1 29 ? -15.727 -12.016 10.961 1 75.44 29 PHE B N 1
ATOM 2436 C CA . PHE B 1 29 ? -14.742 -12.383 11.969 1 75.44 29 PHE B CA 1
ATOM 2437 C C . PHE B 1 29 ? -15.344 -13.312 13.016 1 75.44 29 PHE B C 1
ATOM 2439 O O . PHE B 1 29 ? -14.695 -14.266 13.453 1 75.44 29 PHE B O 1
ATOM 2446 N N . TYR B 1 30 ? -16.547 -12.984 13.344 1 80.62 30 TYR B N 1
ATOM 2447 C CA . TYR B 1 30 ? -17.25 -13.82 14.32 1 80.62 30 TYR B CA 1
ATOM 2448 C C . TYR B 1 30 ? -17.438 -15.234 13.781 1 80.62 30 TYR B C 1
ATOM 2450 O O . TYR B 1 30 ? -17.156 -16.219 14.477 1 80.62 30 TYR B O 1
ATOM 2458 N N . ILE B 1 31 ? -17.781 -15.336 12.625 1 82.12 31 ILE B N 1
ATOM 2459 C CA . ILE B 1 31 ? -18.016 -16.641 12.016 1 82.12 31 ILE B CA 1
ATOM 2460 C C . ILE B 1 31 ? -16.703 -17.406 11.898 1 82.12 31 ILE B C 1
ATOM 2462 O O . ILE B 1 31 ? -16.672 -18.625 12.062 1 82.12 31 ILE B O 1
ATOM 2466 N N . LEU B 1 32 ? -15.672 -16.672 11.57 1 83.31 32 LEU B N 1
ATOM 2467 C CA . LEU B 1 32 ? -14.367 -17.312 11.492 1 83.31 32 LEU B CA 1
ATOM 2468 C C . LEU B 1 32 ? -13.977 -17.922 12.836 1 83.31 32 LEU B C 1
ATOM 2470 O O . LEU B 1 32 ? -13.492 -19.047 12.891 1 83.31 32 LEU B O 1
ATOM 2474 N N . ILE B 1 33 ? -14.234 -17.203 13.875 1 88.56 33 ILE B N 1
ATOM 2475 C CA . ILE B 1 33 ? -13.906 -17.688 15.211 1 88.56 33 ILE B CA 1
ATOM 2476 C C . ILE B 1 33 ? -14.758 -18.922 15.531 1 88.56 33 ILE B C 1
ATOM 2478 O O . ILE B 1 33 ? -14.242 -19.922 16.031 1 88.56 33 ILE B O 1
ATOM 2482 N N . ILE B 1 34 ? -15.984 -18.859 15.188 1 91.56 34 ILE B N 1
ATOM 2483 C CA . ILE B 1 34 ? -16.906 -19.969 15.453 1 91.56 34 ILE B CA 1
ATOM 2484 C C . ILE B 1 34 ? -16.484 -21.188 14.641 1 91.56 34 ILE B C 1
ATOM 2486 O O . ILE B 1 34 ? -16.391 -22.297 15.18 1 91.56 34 ILE B O 1
ATOM 2490 N N . ASN B 1 35 ? -16.156 -20.969 13.422 1 89.69 35 ASN B N 1
ATOM 2491 C CA . ASN B 1 35 ? -15.797 -22.078 12.555 1 89.69 35 ASN B CA 1
ATOM 2492 C C . ASN B 1 35 ? -14.484 -22.719 12.992 1 89.69 35 ASN B C 1
ATOM 2494 O O . ASN B 1 35 ? -14.289 -23.922 12.836 1 89.69 35 ASN B O 1
ATOM 2498 N N . ALA B 1 36 ? -13.625 -21.953 13.57 1 92.69 36 ALA B N 1
ATOM 2499 C CA . ALA B 1 36 ? -12.352 -22.484 14.062 1 92.69 36 ALA B CA 1
ATOM 2500 C C . ALA B 1 36 ? -12.562 -23.406 15.258 1 92.69 36 ALA B C 1
ATOM 2502 O O . ALA B 1 36 ? -11.68 -24.188 15.602 1 92.69 36 ALA B O 1
ATOM 2503 N N . THR B 1 37 ? -13.758 -23.281 15.875 1 95.06 37 THR B N 1
ATOM 2504 C CA . THR B 1 37 ? -14.047 -24.109 17.031 1 95.06 37 THR B CA 1
ATOM 2505 C C . THR B 1 37 ? -14.805 -25.375 16.625 1 95.06 37 THR B C 1
ATOM 2507 O O . THR B 1 37 ? -15.07 -26.25 17.453 1 95.06 37 THR B O 1
ATOM 2510 N N . ARG B 1 38 ? -15.102 -25.469 15.375 1 94.38 38 ARG B N 1
ATOM 2511 C CA . ARG B 1 38 ? -15.945 -26.562 14.922 1 94.38 38 ARG B CA 1
ATOM 2512 C C . ARG B 1 38 ? -15.117 -27.656 14.25 1 94.38 38 ARG B C 1
ATOM 2514 O O . ARG B 1 38 ? -14.031 -27.391 13.734 1 94.38 38 ARG B O 1
ATOM 2521 N N . SER B 1 39 ? -15.695 -28.875 14.344 1 92.38 39 SER B N 1
ATOM 2522 C CA . SER B 1 39 ? -15.047 -30 13.664 1 92.38 39 SER B CA 1
ATOM 2523 C C . SER B 1 39 ? -15.359 -29.984 12.172 1 92.38 39 SER B C 1
ATOM 2525 O O . SER B 1 39 ? -16.297 -29.328 11.734 1 92.38 39 SER B O 1
ATOM 2527 N N . HIS B 1 40 ? -14.492 -30.766 11.469 1 90.62 40 HIS B N 1
ATOM 2528 C CA . HIS B 1 40 ? -14.727 -30.906 10.039 1 90.62 40 HIS B CA 1
ATOM 2529 C C . HIS B 1 40 ? -16.141 -31.406 9.758 1 90.62 40 HIS B C 1
ATOM 2531 O O . HIS B 1 40 ? -16.828 -30.875 8.883 1 90.62 40 HIS B O 1
ATOM 2537 N N . ALA B 1 41 ? -16.562 -32.375 10.516 1 89.38 41 ALA B N 1
ATOM 2538 C CA . ALA B 1 41 ? -17.875 -32.969 10.344 1 89.38 41 ALA B CA 1
ATOM 2539 C C . ALA B 1 41 ? -18.984 -31.938 10.617 1 89.38 41 ALA B C 1
ATOM 2541 O O . ALA B 1 41 ? -19.953 -31.859 9.875 1 89.38 41 ALA B O 1
ATOM 2542 N N . ASP B 1 42 ? -18.828 -31.125 11.625 1 90.31 42 ASP B N 1
ATOM 2543 C CA . ASP B 1 42 ? -19.812 -30.109 11.992 1 90.31 42 ASP B CA 1
ATOM 2544 C C . ASP B 1 42 ? -19.906 -29.031 10.93 1 90.31 42 ASP B C 1
ATOM 2546 O O . ASP B 1 42 ? -20.984 -28.484 10.672 1 90.31 42 ASP B O 1
ATOM 2550 N N . LEU B 1 43 ? -18.812 -28.75 10.336 1 88.12 43 LEU B N 1
ATOM 2551 C CA . LEU B 1 43 ? -18.766 -27.688 9.328 1 88.12 43 LEU B CA 1
ATOM 2552 C C . LEU B 1 43 ? -19.453 -28.141 8.047 1 88.12 43 LEU B C 1
ATOM 2554 O O . LEU B 1 43 ? -20.047 -27.328 7.328 1 88.12 43 LEU B O 1
ATOM 2558 N N . GLN B 1 44 ? -19.422 -29.406 7.844 1 84.38 44 GLN B N 1
ATOM 2559 C CA . GLN B 1 44 ? -20.062 -29.953 6.656 1 84.38 44 GLN B CA 1
ATOM 2560 C C . GLN B 1 44 ? -21.578 -29.938 6.805 1 84.38 44 GLN B C 1
ATOM 2562 O O . GLN B 1 44 ? -22.312 -29.906 5.809 1 84.38 44 GLN B O 1
ATOM 2567 N N . LYS B 1 45 ? -22.031 -29.922 8.047 1 85.75 45 LYS B N 1
ATOM 2568 C CA . LYS B 1 45 ? -23.453 -29.922 8.312 1 85.75 45 LYS B CA 1
ATOM 2569 C C . LYS B 1 45 ? -24.078 -28.562 8.023 1 85.75 45 LYS B C 1
ATOM 2571 O O . LYS B 1 45 ? -25.297 -28.438 7.871 1 85.75 45 LYS B O 1
ATOM 2576 N N . GLY B 1 46 ? -23.25 -27.547 7.98 1 83.12 46 GLY B N 1
ATOM 2577 C CA . GLY B 1 46 ? -23.781 -26.25 7.621 1 83.12 46 GLY B CA 1
ATOM 2578 C C . GLY B 1 46 ? -23.328 -25.141 8.562 1 83.12 46 GLY B C 1
ATOM 2579 O O . GLY B 1 46 ? -22.438 -25.344 9.383 1 83.12 46 GLY B O 1
ATOM 2580 N N . PHE B 1 47 ? -24.094 -24.062 8.445 1 82.69 47 PHE B N 1
ATOM 2581 C CA . PHE B 1 47 ? -23.75 -22.828 9.133 1 82.69 47 PHE B CA 1
ATOM 2582 C C . PHE B 1 47 ? -24.219 -22.859 10.578 1 82.69 47 PHE B C 1
ATOM 2584 O O . PHE B 1 47 ? -25.281 -23.406 10.883 1 82.69 47 PHE B O 1
ATOM 2591 N N . SER B 1 48 ? -23.359 -22.438 11.578 1 85.88 48 SER B N 1
ATOM 2592 C CA . SER B 1 48 ? -23.703 -22.312 12.992 1 85.88 48 SER B CA 1
ATOM 2593 C C . SER B 1 48 ? -23.188 -21 13.586 1 85.88 48 SER B C 1
ATOM 2595 O O . SER B 1 48 ? -22.109 -20.531 13.203 1 85.88 48 SER B O 1
ATOM 2597 N N . VAL B 1 49 ? -23.969 -20.453 14.477 1 86.06 49 VAL B N 1
ATOM 2598 C CA . VAL B 1 49 ? -23.578 -19.203 15.117 1 86.06 49 VAL B CA 1
ATOM 2599 C C . VAL B 1 49 ? -22.984 -19.484 16.5 1 86.06 49 VAL B C 1
ATOM 2601 O O . VAL B 1 49 ? -22.5 -18.578 17.172 1 86.06 49 VAL B O 1
ATOM 2604 N N . PHE B 1 50 ? -22.953 -20.766 16.828 1 90.56 50 PHE B N 1
ATOM 2605 C CA . PHE B 1 50 ? -22.453 -21.125 18.141 1 90.56 50 PHE B CA 1
ATOM 2606 C C . PHE B 1 50 ? -21.109 -21.844 18.031 1 90.56 50 PHE B C 1
ATOM 2608 O O . PHE B 1 50 ? -20.859 -22.562 17.078 1 90.56 50 PHE B O 1
ATOM 2615 N N . PRO B 1 51 ? -20.312 -21.641 19.109 1 92.56 51 PRO B N 1
ATOM 2616 C CA . PRO B 1 51 ? -18.984 -22.266 19.094 1 92.56 51 PRO B CA 1
ATOM 2617 C C . PRO B 1 51 ? -19.062 -23.797 19.234 1 92.56 51 PRO B C 1
ATOM 2619 O O . PRO B 1 51 ? -20.016 -24.312 19.812 1 92.56 51 PRO B O 1
ATOM 2622 N N . GLY B 1 52 ? -18.094 -24.406 18.625 1 92.38 52 GLY B N 1
ATOM 2623 C CA . GLY B 1 52 ? -17.953 -25.844 18.781 1 92.38 52 GLY B CA 1
ATOM 2624 C C . GLY B 1 52 ? -17 -26.219 19.906 1 92.38 52 GLY B C 1
ATOM 2625 O O . GLY B 1 52 ? -16.703 -25.406 20.781 1 92.38 52 GLY B O 1
ATOM 2626 N N . LYS B 1 53 ? -16.641 -27.453 19.953 1 93.12 53 LYS B N 1
ATOM 2627 C CA . LYS B 1 53 ? -15.805 -27.969 21.031 1 93.12 53 LYS B CA 1
ATOM 2628 C C . LYS B 1 53 ? -14.406 -28.328 20.531 1 93.12 53 LYS B C 1
ATOM 2630 O O . LYS B 1 53 ? -13.555 -28.766 21.297 1 93.12 53 LYS B O 1
ATOM 2635 N N . ASN B 1 54 ? -14.156 -28.047 19.344 1 95 54 ASN B N 1
ATOM 2636 C CA . ASN B 1 54 ? -12.938 -28.578 18.734 1 95 54 ASN B CA 1
ATOM 2637 C C . ASN B 1 54 ? -11.859 -27.5 18.609 1 95 54 ASN B C 1
ATOM 2639 O O . ASN B 1 54 ? -10.93 -27.625 17.812 1 95 54 ASN B O 1
ATOM 2643 N N . PHE B 1 55 ? -11.977 -26.469 19.359 1 95.12 55 PHE B N 1
ATOM 2644 C CA . PHE B 1 55 ? -11.008 -25.375 19.266 1 95.12 55 PHE B CA 1
ATOM 2645 C C . PHE B 1 55 ? -9.594 -25.906 19.5 1 95.12 55 PHE B C 1
ATOM 2647 O O . PHE B 1 55 ? -8.711 -25.703 18.656 1 95.12 55 PHE B O 1
ATOM 2654 N N . LEU B 1 56 ? -9.43 -26.641 20.578 1 95.19 56 LEU B N 1
ATOM 2655 C CA . LEU B 1 56 ? -8.094 -27.094 20.953 1 95.19 56 LEU B CA 1
ATOM 2656 C C . LEU B 1 56 ? -7.605 -28.156 19.984 1 95.19 56 LEU B C 1
ATOM 2658 O O . LEU B 1 56 ? -6.41 -28.219 19.672 1 95.19 56 LEU B O 1
ATOM 2662 N N . GLU B 1 57 ? -8.461 -28.984 19.562 1 95.12 57 GLU B N 1
ATOM 2663 C CA . GLU B 1 57 ? -8.094 -30.016 18.594 1 95.12 57 GLU B CA 1
ATOM 2664 C C . GLU B 1 57 ? -7.648 -29.391 17.266 1 95.12 57 GLU B C 1
ATOM 2666 O O . GLU B 1 57 ? -6.648 -29.812 16.688 1 95.12 57 GLU B O 1
ATOM 2671 N N . ASN B 1 58 ? -8.391 -28.406 16.844 1 95.31 58 ASN B N 1
ATOM 2672 C CA . ASN B 1 58 ? -8.016 -27.703 15.617 1 95.31 58 ASN B CA 1
ATOM 2673 C C . ASN B 1 58 ? -6.684 -26.984 15.773 1 95.31 58 ASN B C 1
ATOM 2675 O O . ASN B 1 58 ? -5.859 -26.969 14.859 1 95.31 58 ASN B O 1
ATOM 2679 N N . LEU B 1 59 ? -6.488 -26.438 16.953 1 95.06 59 LEU B N 1
ATOM 2680 C CA . LEU B 1 59 ? -5.242 -25.734 17.234 1 95.06 59 LEU B CA 1
ATOM 2681 C C . LEU B 1 59 ? -4.062 -26.703 17.234 1 95.06 59 LEU B C 1
ATOM 2683 O O . LEU B 1 59 ? -3.016 -26.406 16.656 1 95.06 59 LEU B O 1
ATOM 2687 N N . LYS B 1 60 ? -4.238 -27.797 17.797 1 95 60 LYS B N 1
ATOM 2688 C CA . LYS B 1 60 ? -3.191 -28.812 17.844 1 95 60 LYS B CA 1
ATOM 2689 C C . LYS B 1 60 ? -2.867 -29.312 16.438 1 95 60 LYS B C 1
ATOM 2691 O O . LYS B 1 60 ? -1.703 -29.578 16.109 1 95 60 LYS B O 1
ATOM 2696 N N . SER B 1 61 ? -3.896 -29.438 15.703 1 92.56 61 SER B N 1
ATOM 2697 C CA . SER B 1 61 ? -3.707 -29.891 14.328 1 92.56 61 SER B CA 1
ATOM 2698 C C . SER B 1 61 ? -2.865 -28.906 13.531 1 92.56 61 SER B C 1
ATOM 2700 O O . SER B 1 61 ? -2.096 -29.297 12.656 1 92.56 61 SER B O 1
ATOM 2702 N N . VAL B 1 62 ? -3.021 -27.641 13.797 1 92 62 VAL B N 1
ATOM 2703 C CA . VAL B 1 62 ? -2.268 -26.609 13.102 1 92 62 VAL B CA 1
ATOM 2704 C C . VAL B 1 62 ? -0.833 -26.562 13.625 1 92 62 VAL B C 1
ATOM 2706 O O . VAL B 1 62 ? 0.12 -26.531 12.844 1 92 62 VAL B O 1
ATOM 2709 N N . VAL B 1 63 ? -0.682 -26.703 14.922 1 92.56 63 VAL B N 1
ATOM 2710 C CA . VAL B 1 63 ? 0.616 -26.531 15.57 1 92.56 63 VAL B CA 1
ATOM 2711 C C . VAL B 1 63 ? 1.504 -27.75 15.273 1 92.56 63 VAL B C 1
ATOM 2713 O O . VAL B 1 63 ? 2.711 -27.594 15.062 1 92.56 63 VAL B O 1
ATOM 2716 N N . ASN B 1 64 ? 0.907 -28.859 15.141 1 90.06 64 ASN B N 1
ATOM 2717 C CA . ASN B 1 64 ? 1.678 -30.094 15.055 1 90.06 64 ASN B CA 1
ATOM 2718 C C . ASN B 1 64 ? 1.824 -30.562 13.609 1 90.06 64 ASN B C 1
ATOM 2720 O O . ASN B 1 64 ? 2.422 -31.609 13.352 1 90.06 64 ASN B O 1
ATOM 2724 N N . ASP B 1 65 ? 1.299 -29.797 12.797 1 87.56 65 ASP B N 1
ATOM 2725 C CA . ASP B 1 65 ? 1.412 -30.188 11.398 1 87.56 65 ASP B CA 1
ATOM 2726 C C . ASP B 1 65 ? 2.787 -29.844 10.836 1 87.56 65 ASP B C 1
ATOM 2728 O O . ASP B 1 65 ? 3.049 -28.688 10.5 1 87.56 65 ASP B O 1
ATOM 2732 N N . GLY B 1 66 ? 3.66 -30.812 10.664 1 81.75 66 GLY B N 1
ATOM 2733 C CA . GLY B 1 66 ? 4.996 -30.609 10.133 1 81.75 66 GLY B CA 1
ATOM 2734 C C . GLY B 1 66 ? 5.012 -30.328 8.641 1 81.75 66 GLY B C 1
ATOM 2735 O O . GLY B 1 66 ? 5.957 -29.734 8.125 1 81.75 66 GLY B O 1
ATOM 2736 N N . THR B 1 67 ? 3.943 -30.734 7.996 1 83.62 67 THR B N 1
ATOM 2737 C CA . THR B 1 67 ? 3.869 -30.531 6.551 1 83.62 67 THR B CA 1
ATOM 2738 C C . THR B 1 67 ? 3.418 -29.125 6.215 1 83.62 67 THR B C 1
ATOM 2740 O O . THR B 1 67 ? 3.682 -28.625 5.117 1 83.62 67 THR B O 1
ATOM 2743 N N . PHE B 1 68 ? 2.828 -28.547 7.16 1 86.81 68 PHE B N 1
ATOM 2744 C CA . PHE B 1 68 ? 2.35 -27.172 7.027 1 86.81 68 PHE B CA 1
ATOM 2745 C C . PHE B 1 68 ? 2.779 -26.328 8.227 1 86.81 68 PHE B C 1
ATOM 2747 O O . PHE B 1 68 ? 1.972 -26.062 9.117 1 86.81 68 PHE B O 1
ATOM 2754 N N . PRO B 1 69 ? 3.98 -25.859 8.18 1 91.12 69 PRO B N 1
ATOM 2755 C CA . PRO B 1 69 ? 4.539 -25.203 9.367 1 91.12 69 PRO B CA 1
ATOM 2756 C C . PRO B 1 69 ? 3.982 -23.797 9.586 1 91.12 69 PRO B C 1
ATOM 2758 O O . PRO B 1 69 ? 4.719 -22.812 9.469 1 91.12 69 PRO B O 1
ATOM 2761 N N . MET B 1 70 ? 2.824 -23.734 10.078 1 91.94 70 MET B N 1
ATOM 2762 C CA . MET B 1 70 ? 2.123 -22.469 10.234 1 91.94 70 MET B CA 1
ATOM 2763 C C . MET B 1 70 ? 2.768 -21.625 11.336 1 91.94 70 MET B C 1
ATOM 2765 O O . MET B 1 70 ? 2.916 -20.406 11.188 1 91.94 70 MET B O 1
ATOM 2769 N N . ILE B 1 71 ? 3.213 -22.266 12.375 1 93.81 71 ILE B N 1
ATOM 2770 C CA . ILE B 1 71 ? 3.814 -21.531 13.477 1 93.81 71 ILE B CA 1
ATOM 2771 C C . ILE B 1 71 ? 5.129 -20.906 13.016 1 93.81 71 ILE B C 1
ATOM 2773 O O . ILE B 1 71 ? 5.406 -19.734 13.32 1 93.81 71 ILE B O 1
ATOM 2777 N N . ARG B 1 72 ? 5.891 -21.656 12.312 1 94.94 72 ARG B N 1
ATOM 2778 C CA . ARG B 1 72 ? 7.121 -21.109 11.75 1 94.94 72 ARG B CA 1
ATOM 2779 C C . ARG B 1 72 ? 6.816 -19.984 10.766 1 94.94 72 ARG B C 1
ATOM 2781 O O . ARG B 1 72 ? 7.527 -18.969 10.727 1 94.94 72 ARG B O 1
ATOM 2788 N N . GLY B 1 73 ? 5.766 -20.172 9.977 1 96.19 73 GLY B N 1
ATOM 2789 C CA . GLY B 1 73 ? 5.328 -19.109 9.07 1 96.19 73 GLY B CA 1
ATOM 2790 C C . GLY B 1 73 ? 4.973 -17.828 9.781 1 96.19 73 GLY B C 1
ATOM 2791 O O . GLY B 1 73 ? 5.32 -16.734 9.32 1 96.19 73 GLY B O 1
ATOM 2792 N N . ILE B 1 74 ? 4.34 -18 10.883 1 96 74 ILE B N 1
ATOM 2793 C CA . ILE B 1 74 ? 3.947 -16.844 11.68 1 96 74 ILE B CA 1
ATOM 2794 C C . ILE B 1 74 ? 5.191 -16.141 12.227 1 96 74 ILE B C 1
ATOM 2796 O O . ILE B 1 74 ? 5.301 -14.914 12.172 1 96 74 ILE B O 1
ATOM 2800 N N . ILE B 1 75 ? 6.109 -16.859 12.664 1 96.94 75 ILE B 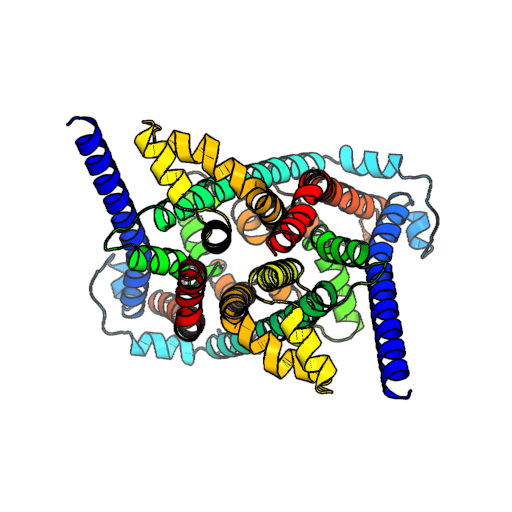N 1
ATOM 2801 C CA . ILE B 1 75 ? 7.348 -16.297 13.195 1 96.94 75 ILE B CA 1
ATOM 2802 C C . ILE B 1 75 ? 8.109 -15.586 12.086 1 96.94 75 ILE B C 1
ATOM 2804 O O . ILE B 1 75 ? 8.57 -14.453 12.273 1 96.94 75 ILE B O 1
ATOM 2808 N N . ASN B 1 76 ? 8.227 -16.219 10.938 1 98.12 76 ASN B N 1
ATOM 2809 C CA . ASN B 1 76 ? 8.883 -15.602 9.789 1 98.12 76 ASN B CA 1
ATOM 2810 C C . ASN B 1 76 ? 8.203 -14.297 9.391 1 98.12 76 ASN B C 1
ATOM 2812 O O . ASN B 1 76 ? 8.867 -13.289 9.156 1 98.12 76 ASN B O 1
ATOM 2816 N N . SER B 1 77 ? 6.891 -14.344 9.336 1 97.62 77 SER B N 1
ATOM 2817 C CA . SER B 1 77 ? 6.125 -13.156 8.977 1 97.62 77 SER B CA 1
ATOM 2818 C C . SER B 1 77 ? 6.309 -12.047 10.008 1 97.62 77 SER B C 1
ATOM 2820 O O . SER B 1 77 ? 6.391 -10.867 9.648 1 97.62 77 SER B O 1
ATOM 2822 N N . LEU B 1 78 ? 6.355 -12.461 11.25 1 97.5 78 LEU B N 1
ATOM 2823 C CA . LEU B 1 78 ? 6.555 -11.484 12.312 1 97.5 78 LEU B CA 1
ATOM 2824 C C . LEU B 1 78 ? 7.926 -10.82 12.195 1 97.5 78 LEU B C 1
ATOM 2826 O O . LEU B 1 78 ? 8.039 -9.602 12.328 1 97.5 78 LEU B O 1
ATOM 2830 N N . ILE B 1 79 ? 8.891 -11.57 11.953 1 98.12 79 ILE B N 1
ATOM 2831 C CA . ILE B 1 79 ? 10.25 -11.055 11.82 1 98.12 79 ILE B CA 1
ATOM 2832 C C . ILE B 1 79 ? 10.328 -10.109 10.625 1 98.12 79 ILE B C 1
ATOM 2834 O O . ILE B 1 79 ? 10.789 -8.969 10.75 1 98.12 79 ILE B O 1
ATOM 2838 N N . VAL B 1 80 ? 9.812 -10.539 9.523 1 98.38 80 VAL B N 1
ATOM 2839 C CA . VAL B 1 80 ? 9.891 -9.758 8.297 1 98.38 80 VAL B CA 1
ATOM 2840 C C . VAL B 1 80 ? 9.078 -8.469 8.453 1 98.38 80 VAL B C 1
ATOM 2842 O O . VAL B 1 80 ? 9.578 -7.379 8.156 1 98.38 80 VAL B O 1
ATOM 2845 N N . SER B 1 81 ? 7.891 -8.594 8.922 1 98.06 81 SER B N 1
ATOM 2846 C CA . SER B 1 81 ? 7.004 -7.438 8.992 1 98.06 81 SER B CA 1
ATOM 2847 C C . SER B 1 81 ? 7.465 -6.457 10.07 1 98.06 81 SER B C 1
ATOM 2849 O O . SER B 1 81 ? 7.426 -5.242 9.859 1 98.06 81 SER B O 1
ATOM 2851 N N . ALA B 1 82 ? 7.895 -6.957 11.242 1 97.88 82 ALA B N 1
ATOM 2852 C CA . ALA B 1 82 ? 8.344 -6.086 12.328 1 97.88 82 ALA B CA 1
ATOM 2853 C C . ALA B 1 82 ? 9.625 -5.355 11.938 1 97.88 82 ALA B C 1
ATOM 2855 O O . ALA B 1 82 ? 9.742 -4.141 12.133 1 97.88 82 ALA B O 1
ATOM 2856 N N . CYS B 1 83 ? 10.547 -6.07 11.398 1 98.31 83 CYS B N 1
ATOM 2857 C CA . CYS B 1 83 ? 11.812 -5.465 11 1 98.31 83 CYS B CA 1
ATOM 2858 C C . CYS B 1 83 ? 11.609 -4.492 9.844 1 98.31 83 CYS B C 1
ATOM 2860 O O . CYS B 1 83 ? 12.188 -3.402 9.836 1 98.31 83 CYS B O 1
ATOM 2862 N N . SER B 1 84 ? 10.789 -4.906 8.875 1 97.94 84 SER B N 1
ATOM 2863 C CA . SER B 1 84 ? 10.508 -4.023 7.75 1 97.94 84 SER B CA 1
ATOM 2864 C C . SER B 1 84 ? 9.844 -2.732 8.211 1 97.94 84 SER B C 1
ATOM 2866 O O . SER B 1 84 ? 10.211 -1.645 7.758 1 97.94 84 SER B O 1
ATOM 2868 N N . ALA B 1 85 ? 8.883 -2.881 9.109 1 97.75 85 ALA B N 1
ATOM 2869 C CA . ALA B 1 85 ? 8.195 -1.698 9.617 1 97.75 85 ALA B CA 1
ATOM 2870 C C . ALA B 1 85 ? 9.148 -0.788 10.375 1 97.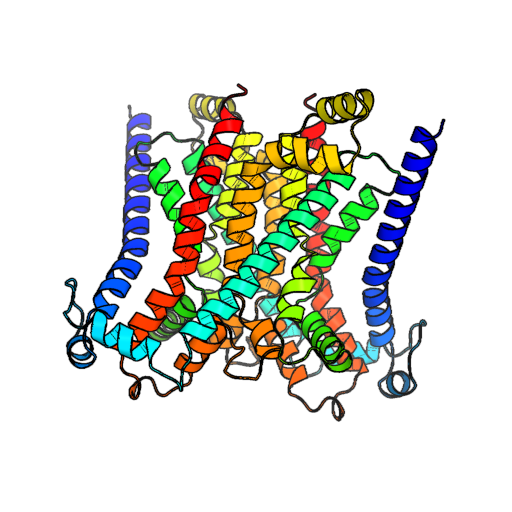75 85 ALA B C 1
ATOM 2872 O O . ALA B 1 85 ? 9.156 0.428 10.18 1 97.75 85 ALA B O 1
ATOM 2873 N N . ALA B 1 86 ? 10 -1.326 11.211 1 97.69 86 ALA B N 1
ATOM 2874 C CA . ALA B 1 86 ? 10.922 -0.555 12.031 1 97.69 86 ALA B CA 1
ATOM 2875 C C . ALA B 1 86 ? 11.906 0.229 11.172 1 97.69 86 ALA B C 1
ATOM 2877 O O . ALA B 1 86 ? 12.086 1.436 11.359 1 97.69 86 ALA B O 1
ATOM 2878 N N . ILE B 1 87 ? 12.453 -0.427 10.242 1 96.81 87 ILE B N 1
ATOM 2879 C CA . ILE B 1 87 ? 13.469 0.204 9.406 1 96.81 87 ILE B CA 1
ATOM 2880 C C . ILE B 1 87 ? 12.812 1.213 8.469 1 96.81 87 ILE B C 1
ATOM 2882 O O . ILE B 1 87 ? 13.328 2.316 8.273 1 96.81 87 ILE B O 1
ATOM 2886 N N . CYS B 1 88 ? 11.703 0.836 7.918 1 96.88 88 CYS B N 1
ATOM 2887 C CA . CYS B 1 88 ? 10.961 1.71 7.012 1 96.88 88 CYS B CA 1
ATOM 2888 C C . CYS B 1 88 ? 10.594 3.02 7.699 1 96.88 88 CYS B C 1
ATOM 2890 O O . CYS B 1 88 ? 10.852 4.098 7.164 1 96.88 88 CYS B O 1
ATOM 2892 N N . ILE B 1 89 ? 10.078 2.92 8.883 1 97.06 89 ILE B N 1
ATOM 2893 C CA . ILE B 1 89 ? 9.578 4.082 9.609 1 97.06 89 ILE B CA 1
ATOM 2894 C C . ILE B 1 89 ? 10.75 4.961 10.039 1 97.06 89 ILE B C 1
ATOM 2896 O O . ILE B 1 89 ? 10.727 6.18 9.852 1 97.06 89 ILE B O 1
ATOM 2900 N N . TYR B 1 90 ? 11.75 4.363 10.578 1 96.5 90 TYR B N 1
ATOM 2901 C CA . TYR B 1 90 ? 12.883 5.125 11.094 1 96.5 90 TYR B CA 1
ATOM 2902 C C . TYR B 1 90 ? 13.578 5.891 9.977 1 96.5 90 TYR B C 1
ATOM 2904 O O . TYR B 1 90 ? 13.805 7.098 10.086 1 96.5 90 TYR B O 1
ATOM 2912 N N . PHE B 1 91 ? 13.852 5.234 8.906 1 93.94 91 PHE B N 1
ATOM 2913 C CA . PHE B 1 91 ? 14.625 5.867 7.844 1 93.94 91 PHE B CA 1
ATOM 2914 C C . PHE B 1 91 ? 13.766 6.836 7.043 1 93.94 91 PHE B C 1
ATOM 2916 O O . PHE B 1 91 ? 14.25 7.859 6.562 1 93.94 91 PHE B O 1
ATOM 2923 N N . SER B 1 92 ? 12.469 6.5 6.875 1 95.38 92 SER B N 1
ATOM 2924 C CA . SER B 1 92 ? 11.578 7.457 6.234 1 95.38 92 SER B CA 1
ATOM 2925 C C . SER B 1 92 ? 11.445 8.727 7.062 1 95.38 92 SER B C 1
ATOM 2927 O O . SER B 1 92 ? 11.461 9.836 6.52 1 95.38 92 SER B O 1
ATOM 2929 N N . ALA B 1 93 ? 11.352 8.555 8.406 1 95.75 93 ALA B N 1
ATOM 2930 C CA . ALA B 1 93 ? 11.258 9.711 9.305 1 95.75 93 ALA B CA 1
ATOM 2931 C C . ALA B 1 93 ? 12.547 10.523 9.281 1 95.75 93 ALA B C 1
ATOM 2933 O O . ALA B 1 93 ? 12.516 11.758 9.266 1 95.75 93 ALA B O 1
ATOM 2934 N N . LEU B 1 94 ? 13.641 9.836 9.289 1 93.69 94 LEU B N 1
ATOM 2935 C CA . LEU B 1 94 ? 14.938 10.492 9.25 1 93.69 94 LEU B CA 1
ATOM 2936 C C . LEU B 1 94 ? 15.102 11.305 7.965 1 93.69 94 LEU B C 1
ATOM 2938 O O . LEU B 1 94 ? 15.539 12.453 8.008 1 93.69 94 LEU B O 1
ATOM 2942 N N . THR B 1 95 ? 14.75 10.703 6.844 1 90.81 95 THR B N 1
ATOM 2943 C CA . THR B 1 95 ? 14.844 11.375 5.555 1 90.81 95 THR B CA 1
ATOM 2944 C C . THR B 1 95 ? 13.891 12.57 5.496 1 90.81 95 THR B C 1
ATOM 2946 O O . THR B 1 95 ? 14.258 13.641 5.008 1 90.81 95 THR B O 1
ATOM 2949 N N . ALA B 1 96 ? 12.719 12.383 6.016 1 92.94 96 ALA B N 1
ATOM 2950 C CA . ALA B 1 96 ? 11.75 13.469 6.059 1 92.94 96 ALA B CA 1
ATOM 2951 C C . ALA B 1 96 ? 12.266 14.633 6.898 1 92.94 96 ALA B C 1
ATOM 2953 O O . ALA B 1 96 ? 12.156 15.797 6.496 1 92.94 96 ALA B O 1
ATOM 2954 N N . TYR B 1 97 ? 12.844 14.344 8.023 1 93 97 TYR B N 1
ATOM 2955 C CA . TYR B 1 97 ? 13.398 15.367 8.898 1 93 97 TYR B CA 1
ATOM 2956 C C . TYR B 1 97 ? 14.539 16.125 8.219 1 93 97 TYR B C 1
ATOM 2958 O O . TYR B 1 97 ? 14.617 17.344 8.297 1 93 97 TYR B O 1
ATOM 2966 N N . GLY B 1 98 ? 15.383 15.367 7.566 1 89.38 98 GLY B N 1
ATOM 2967 C CA . GLY B 1 98 ? 16.469 15.992 6.84 1 89.38 98 GLY B CA 1
ATOM 2968 C C . GLY B 1 98 ? 16 16.969 5.785 1 89.38 98 GLY B C 1
ATOM 2969 O O . GLY B 1 98 ? 16.578 18.047 5.633 1 89.38 98 GLY B O 1
ATOM 2970 N N . LEU B 1 99 ? 14.984 16.656 5.141 1 88.19 99 LEU B N 1
ATOM 2971 C CA . LEU B 1 99 ? 14.492 17.531 4.078 1 88.19 99 LEU B CA 1
ATOM 2972 C C . LEU B 1 99 ? 13.664 18.672 4.656 1 88.19 99 LEU B C 1
ATOM 2974 O O . LEU B 1 99 ? 13.641 19.766 4.102 1 88.19 99 LEU B O 1
ATOM 2978 N N . TYR B 1 100 ? 13.055 18.422 5.77 1 89.62 100 TYR B N 1
ATOM 2979 C CA . TYR B 1 100 ? 12.188 19.406 6.387 1 89.62 100 TYR B CA 1
ATOM 2980 C C . TYR B 1 100 ? 13.008 20.453 7.141 1 89.62 100 TYR B C 1
ATOM 2982 O O . TYR B 1 100 ? 12.773 21.656 6.992 1 89.62 100 TYR B O 1
ATOM 2990 N N . ALA B 1 101 ? 13.961 20.047 7.898 1 89.19 101 ALA B N 1
ATOM 2991 C CA . ALA B 1 101 ? 14.648 20.922 8.844 1 89.19 101 ALA B CA 1
ATOM 2992 C C . ALA B 1 101 ? 15.805 21.656 8.172 1 89.19 101 ALA B C 1
ATOM 2994 O O . ALA B 1 101 ? 16.312 22.641 8.703 1 89.19 101 ALA B O 1
ATOM 2995 N N . TYR B 1 102 ? 16.156 21.141 6.992 1 83.81 102 TYR B N 1
ATOM 2996 C CA . TYR B 1 102 ? 17.312 21.766 6.34 1 83.81 102 TYR B CA 1
ATOM 2997 C C . TYR B 1 102 ? 16.906 22.422 5.023 1 83.81 102 TYR B C 1
ATOM 2999 O O . TYR B 1 102 ? 16.016 21.922 4.328 1 83.81 102 TYR B O 1
ATOM 3007 N N . ASP B 1 103 ? 17.5 23.562 4.855 1 79.94 103 ASP B N 1
ATOM 3008 C CA . ASP B 1 103 ? 17.266 24.266 3.6 1 79.94 103 ASP B CA 1
ATOM 3009 C C . ASP B 1 103 ? 18.516 24.25 2.725 1 79.94 103 ASP B C 1
ATOM 3011 O O . ASP B 1 103 ? 19.547 24.828 3.08 1 79.94 103 ASP B O 1
ATOM 3015 N N . PHE B 1 104 ? 18.469 23.344 1.81 1 77.06 104 PHE B N 1
ATOM 3016 C CA . PHE B 1 104 ? 19.609 23.266 0.894 1 77.06 104 PHE B CA 1
ATOM 3017 C C . PHE B 1 104 ? 19.141 23.375 -0.553 1 77.06 104 PHE B C 1
ATOM 3019 O O . PHE B 1 104 ? 17.953 23.234 -0.839 1 77.06 104 PHE B O 1
ATOM 3026 N N . LYS B 1 105 ? 19.953 23.719 -1.453 1 76.38 105 LYS B N 1
ATOM 3027 C CA . LYS B 1 105 ? 19.656 24.094 -2.834 1 76.38 105 LYS B CA 1
ATOM 3028 C C . LYS B 1 105 ? 18.953 22.953 -3.561 1 76.38 105 LYS B C 1
ATOM 3030 O O . LYS B 1 105 ? 18.062 23.188 -4.383 1 76.38 105 LYS B O 1
ATOM 3035 N N . LEU B 1 106 ? 19.25 21.641 -3.229 1 78.25 106 LEU B N 1
ATOM 3036 C CA . LEU B 1 106 ? 18.703 20.516 -3.977 1 78.25 106 LEU B CA 1
ATOM 3037 C C . LEU B 1 106 ? 17.562 19.859 -3.219 1 78.25 106 LEU B C 1
ATOM 3039 O O . LEU B 1 106 ? 17.172 18.719 -3.508 1 78.25 106 LEU B O 1
ATOM 3043 N N . LYS B 1 107 ? 16.969 20.625 -2.348 1 83.25 107 LYS B N 1
ATOM 3044 C CA . LYS B 1 107 ? 15.891 20.094 -1.516 1 83.25 107 LYS B CA 1
ATOM 3045 C C . LYS B 1 107 ? 14.703 19.656 -2.367 1 83.25 107 LYS B C 1
ATOM 3047 O O . LYS B 1 107 ? 14.211 18.531 -2.227 1 83.25 107 LYS B O 1
ATOM 3052 N N . LYS B 1 108 ? 14.367 20.5 -3.275 1 81.06 108 LYS B N 1
ATOM 3053 C CA . LYS B 1 108 ? 13.227 20.203 -4.133 1 81.06 108 LYS B CA 1
ATOM 3054 C C . LYS B 1 108 ? 13.523 19.031 -5.062 1 81.06 108 LYS B C 1
ATOM 3056 O O . LYS B 1 108 ? 12.664 18.172 -5.293 1 81.06 108 LYS B O 1
ATOM 3061 N N . ALA B 1 109 ? 14.68 19.031 -5.5 1 79.5 109 ALA B N 1
ATOM 3062 C CA . ALA B 1 109 ? 15.086 17.938 -6.375 1 79.5 109 ALA B CA 1
ATOM 3063 C C . ALA B 1 109 ? 15.102 16.609 -5.621 1 79.5 109 ALA B C 1
ATOM 3065 O O . ALA B 1 109 ? 14.703 15.578 -6.164 1 79.5 109 ALA B O 1
ATOM 3066 N N . ALA B 1 110 ? 15.555 16.688 -4.422 1 82.62 110 ALA B N 1
ATOM 3067 C CA . ALA B 1 110 ? 15.609 15.469 -3.605 1 82.62 110 ALA B CA 1
ATOM 3068 C C . ALA B 1 110 ? 14.203 14.938 -3.318 1 82.62 110 ALA B C 1
ATOM 3070 O O . ALA B 1 110 ? 13.953 13.734 -3.432 1 82.62 110 ALA B O 1
ATOM 3071 N N . PHE B 1 111 ? 13.352 15.867 -3.02 1 85.62 111 PHE B N 1
ATOM 3072 C CA . PHE B 1 111 ? 11.969 15.5 -2.76 1 85.62 111 PHE B CA 1
ATOM 3073 C C . PHE B 1 111 ? 11.336 14.859 -3.992 1 85.62 111 PHE B C 1
ATOM 3075 O O . PHE B 1 111 ? 10.742 13.781 -3.9 1 85.62 111 PHE B O 1
ATOM 3082 N N . THR B 1 112 ? 11.562 15.43 -5.07 1 78.75 112 THR B N 1
ATOM 3083 C CA . THR B 1 112 ? 10.992 14.945 -6.324 1 78.75 112 THR B CA 1
ATOM 3084 C C . THR B 1 112 ? 11.57 13.578 -6.688 1 78.75 112 THR B C 1
ATOM 3086 O O . THR B 1 112 ? 10.852 12.703 -7.168 1 78.75 112 THR B O 1
ATOM 3089 N N . PHE B 1 113 ? 12.734 13.461 -6.383 1 78.75 113 PHE B N 1
ATOM 3090 C CA . PHE B 1 113 ? 13.406 12.195 -6.688 1 78.75 113 PHE B CA 1
ATOM 3091 C C . PHE B 1 113 ? 12.836 11.07 -5.836 1 78.75 113 PHE B C 1
ATOM 3093 O O . PHE B 1 113 ? 12.586 9.969 -6.344 1 78.75 113 PHE B O 1
ATOM 3100 N N . ILE B 1 114 ? 12.727 11.273 -4.617 1 83.94 114 ILE B N 1
ATOM 3101 C CA . ILE B 1 114 ? 12.188 10.266 -3.711 1 83.94 114 ILE B CA 1
ATOM 3102 C C . ILE B 1 114 ? 10.789 9.859 -4.168 1 83.94 114 ILE B C 1
ATOM 3104 O O . ILE B 1 114 ? 10.469 8.664 -4.227 1 83.94 114 ILE B O 1
ATOM 3108 N N . MET B 1 115 ? 10.055 10.789 -4.605 1 82.12 115 MET B N 1
ATOM 3109 C CA . MET B 1 115 ? 8.68 10.516 -5.035 1 82.12 115 MET B CA 1
ATOM 3110 C C . MET B 1 115 ? 8.664 9.812 -6.387 1 82.12 115 MET B C 1
ATOM 3112 O O . MET B 1 115 ? 7.746 9.047 -6.68 1 82.12 115 MET B O 1
ATOM 3116 N N . ALA B 1 116 ? 9.711 10.023 -7.199 1 77.38 116 ALA B N 1
ATOM 3117 C CA . ALA B 1 116 ? 9.781 9.438 -8.531 1 77.38 116 ALA B CA 1
ATOM 3118 C C . ALA B 1 116 ? 9.953 7.922 -8.461 1 77.38 116 ALA B C 1
ATOM 3120 O O . ALA B 1 116 ? 9.617 7.203 -9.406 1 77.38 116 ALA B O 1
ATOM 3121 N N . ILE B 1 117 ? 10.398 7.434 -7.355 1 78.19 117 ILE B N 1
ATOM 3122 C CA . ILE B 1 117 ? 10.57 5.996 -7.164 1 78.19 117 ILE B CA 1
ATOM 3123 C C . ILE B 1 117 ? 9.211 5.305 -7.258 1 78.19 117 ILE B C 1
ATOM 3125 O O . ILE B 1 117 ? 9.125 4.141 -7.664 1 78.19 117 ILE B O 1
ATOM 3129 N N . LEU B 1 118 ? 8.164 5.984 -6.973 1 77.75 118 LEU B N 1
ATOM 3130 C CA . LEU B 1 118 ? 6.809 5.453 -7.035 1 77.75 118 LEU B CA 1
ATOM 3131 C C . LEU B 1 118 ? 6.441 5.059 -8.461 1 77.75 118 LEU B C 1
ATOM 3133 O O . LEU B 1 118 ? 5.531 4.258 -8.672 1 77.75 118 LEU B O 1
ATOM 3137 N N . VAL B 1 119 ? 7.246 5.582 -9.438 1 74.56 119 VAL B N 1
ATOM 3138 C CA . VAL B 1 119 ? 6.871 5.43 -10.836 1 74.56 119 VAL B CA 1
ATOM 3139 C C . VAL B 1 119 ? 7.359 4.078 -11.359 1 74.56 119 VAL B C 1
ATOM 3141 O O . VAL B 1 119 ? 6.891 3.598 -12.391 1 74.56 119 VAL B O 1
ATOM 3144 N N . MET B 1 120 ? 8.148 3.434 -10.648 1 74.94 120 MET B N 1
ATOM 3145 C CA . MET B 1 120 ? 8.688 2.158 -11.109 1 74.94 120 MET B CA 1
ATOM 3146 C C . MET B 1 120 ? 7.672 1.037 -10.93 1 74.94 120 MET B C 1
ATOM 3148 O O . MET B 1 120 ? 7.141 0.849 -9.828 1 74.94 120 MET B O 1
ATOM 3152 N N . PRO B 1 121 ? 7.41 0.326 -12 1 77.88 121 PRO B N 1
ATOM 3153 C CA . PRO B 1 121 ? 6.523 -0.833 -11.852 1 77.88 121 PRO B CA 1
ATOM 3154 C C . PRO B 1 121 ? 7.133 -1.934 -10.984 1 77.88 121 PRO B C 1
ATOM 3156 O O . PRO B 1 121 ? 8.289 -2.311 -11.188 1 77.88 121 PRO B O 1
ATOM 3159 N N . THR B 1 122 ? 6.398 -2.424 -10.195 1 79.81 122 THR B N 1
ATOM 3160 C CA . THR B 1 122 ? 6.875 -3.383 -9.203 1 79.81 122 THR B CA 1
ATOM 3161 C C . THR B 1 122 ? 7.344 -4.668 -9.875 1 79.81 122 THR B C 1
ATOM 3163 O O . THR B 1 122 ? 8.344 -5.262 -9.469 1 79.81 122 THR B O 1
ATOM 3166 N N . GLN B 1 123 ? 6.652 -5.066 -10.891 1 78.06 123 GLN B N 1
ATOM 3167 C CA . GLN B 1 123 ? 7.012 -6.316 -11.555 1 78.06 123 GLN B CA 1
ATOM 3168 C C . GLN B 1 123 ? 8.352 -6.191 -12.266 1 78.06 123 GLN B C 1
ATOM 3170 O O . GLN B 1 123 ? 9.117 -7.156 -12.328 1 78.06 123 GLN B O 1
ATOM 3175 N N . VAL B 1 124 ? 8.641 -5.004 -12.797 1 74.06 124 VAL B N 1
ATOM 3176 C CA . VAL B 1 124 ? 9.914 -4.766 -13.469 1 74.06 124 VAL B CA 1
ATOM 3177 C C . VAL B 1 124 ? 11.047 -4.785 -12.453 1 74.06 124 VAL B C 1
ATOM 3179 O O . VAL B 1 124 ? 12.07 -5.438 -12.664 1 74.06 124 VAL B O 1
ATOM 3182 N N . THR B 1 125 ? 10.805 -4.168 -11.383 1 78.75 125 THR B N 1
ATOM 3183 C CA . THR B 1 125 ? 11.828 -4.109 -10.344 1 78.75 125 THR B CA 1
ATOM 3184 C C . THR B 1 125 ? 12.031 -5.484 -9.711 1 78.75 125 THR B C 1
ATOM 3186 O O . THR B 1 125 ? 13.148 -5.824 -9.305 1 78.75 125 THR B O 1
ATOM 3189 N N . ALA B 1 126 ? 11 -6.25 -9.727 1 83 126 ALA B N 1
ATOM 3190 C CA . ALA B 1 126 ? 11.086 -7.578 -9.133 1 83 126 ALA B CA 1
ATOM 3191 C C . ALA B 1 126 ? 12.047 -8.469 -9.906 1 83 126 ALA B C 1
ATOM 3193 O O . ALA B 1 126 ? 12.805 -9.242 -9.32 1 83 126 ALA B O 1
ATOM 3194 N N . MET B 1 127 ? 12.023 -8.359 -11.195 1 76.44 127 MET B N 1
ATOM 3195 C CA . MET B 1 127 ? 12.906 -9.156 -12.039 1 76.44 127 MET B CA 1
ATOM 3196 C C . MET B 1 127 ? 14.375 -8.82 -11.766 1 76.44 127 MET B C 1
ATOM 3198 O O . MET B 1 127 ? 15.188 -9.719 -11.555 1 76.44 127 MET B O 1
ATOM 3202 N N . GLY B 1 128 ? 14.695 -7.555 -11.781 1 76.5 128 GLY B N 1
ATOM 3203 C CA . GLY B 1 128 ? 16.062 -7.133 -11.484 1 76.5 128 GLY B CA 1
ATOM 3204 C C . GLY B 1 128 ? 16.484 -7.453 -10.062 1 76.5 128 GLY B C 1
ATOM 3205 O O . GLY B 1 128 ? 17.625 -7.84 -9.82 1 76.5 128 GLY B O 1
ATOM 3206 N N . PHE B 1 129 ? 15.555 -7.41 -9.203 1 84.19 129 PHE B N 1
ATOM 3207 C CA . PHE B 1 129 ? 15.82 -7.664 -7.793 1 84.19 129 PHE B CA 1
ATOM 3208 C C . PHE B 1 129 ? 16.156 -9.133 -7.562 1 84.19 129 PHE B C 1
ATOM 3210 O O . PHE B 1 129 ? 17.078 -9.453 -6.809 1 84.19 129 PHE B O 1
ATOM 3217 N N . LEU B 1 130 ? 15.453 -10 -8.234 1 85.38 130 LEU B N 1
ATOM 3218 C CA . LEU B 1 130 ? 15.711 -11.43 -8.102 1 85.38 130 LEU B CA 1
ATOM 3219 C C . LEU B 1 130 ? 17.109 -11.781 -8.609 1 85.38 130 LEU B C 1
ATOM 3221 O O . LEU B 1 130 ? 17.812 -12.57 -7.98 1 85.38 130 LEU B O 1
ATOM 3225 N N . ARG B 1 131 ? 17.391 -11.203 -9.703 1 82.94 131 ARG B N 1
ATOM 3226 C CA . ARG B 1 131 ? 18.719 -11.438 -10.25 1 82.94 131 ARG B CA 1
ATOM 3227 C C . ARG B 1 131 ? 19.812 -10.922 -9.312 1 82.94 131 ARG B C 1
ATOM 3229 O O . ARG B 1 131 ? 20.812 -11.602 -9.078 1 82.94 131 ARG B O 1
ATOM 3236 N N . LEU B 1 132 ? 19.547 -9.812 -8.75 1 84.25 132 LEU B N 1
ATOM 3237 C CA . LEU B 1 132 ? 20.484 -9.188 -7.836 1 84.25 132 LEU B CA 1
ATOM 3238 C C . LEU B 1 132 ? 20.688 -10.039 -6.59 1 84.25 132 LEU B C 1
ATOM 3240 O O . LEU B 1 132 ? 21.828 -10.336 -6.211 1 84.25 132 LEU B O 1
ATOM 3244 N N . ILE B 1 133 ? 19.641 -10.461 -6.02 1 91.81 133 ILE B N 1
ATOM 3245 C CA . ILE B 1 133 ? 19.766 -11.18 -4.754 1 91.81 133 ILE B CA 1
ATOM 3246 C C . ILE B 1 133 ? 20.344 -12.562 -5.004 1 91.81 133 ILE B C 1
ATOM 3248 O O . ILE B 1 133 ? 21.062 -13.109 -4.152 1 91.81 133 ILE B O 1
ATOM 3252 N N . THR B 1 134 ? 20.031 -13.148 -6.129 1 90.62 134 THR B N 1
ATOM 3253 C CA . THR B 1 134 ? 20.641 -14.43 -6.492 1 90.62 134 THR B CA 1
ATOM 3254 C C . THR B 1 134 ? 22.141 -14.289 -6.652 1 90.62 134 THR B C 1
ATOM 3256 O O . THR B 1 134 ? 22.906 -15.109 -6.133 1 90.62 134 THR B O 1
ATOM 3259 N N . LYS B 1 135 ? 22.578 -13.266 -7.289 1 90.31 135 LYS B N 1
ATOM 3260 C CA . LYS B 1 135 ? 24 -13.008 -7.477 1 90.31 135 LYS B CA 1
ATOM 3261 C C . LYS B 1 135 ? 24.703 -12.758 -6.145 1 90.31 135 LYS B C 1
ATOM 3263 O O . LYS B 1 135 ? 25.859 -13.117 -5.969 1 90.31 135 LYS B O 1
ATOM 3268 N N . MET B 1 136 ? 24 -12.227 -5.207 1 94.25 136 MET B N 1
ATOM 3269 C CA . MET B 1 136 ? 24.562 -11.906 -3.896 1 94.25 136 MET B CA 1
ATOM 3270 C C . MET B 1 136 ? 24.516 -13.109 -2.969 1 94.25 136 MET B C 1
ATOM 3272 O O . MET B 1 136 ? 24.984 -13.055 -1.834 1 94.25 136 MET B O 1
ATOM 3276 N N . GLY B 1 137 ? 23.844 -14.125 -3.43 1 94.56 137 GLY B N 1
ATOM 3277 C CA . GLY B 1 137 ? 23.703 -15.32 -2.613 1 94.56 137 GLY B CA 1
ATOM 3278 C C . GLY B 1 137 ? 22.672 -15.18 -1.516 1 94.56 137 GLY B C 1
ATOM 3279 O O . GLY B 1 137 ? 22.75 -15.844 -0.484 1 94.56 137 GLY B O 1
ATOM 3280 N N . MET B 1 138 ? 21.75 -14.289 -1.703 1 95.25 138 MET B N 1
ATOM 3281 C CA . MET B 1 138 ? 20.75 -14.023 -0.672 1 95.25 138 MET B CA 1
ATOM 3282 C C . MET B 1 138 ? 19.422 -14.648 -1.042 1 95.25 138 MET B C 1
ATOM 3284 O O . MET B 1 138 ? 18.391 -14.352 -0.418 1 95.25 138 MET B O 1
ATOM 3288 N N . TYR B 1 139 ? 19.438 -15.516 -1.958 1 93.75 139 TYR B N 1
ATOM 3289 C CA . TYR B 1 139 ? 18.219 -16.234 -2.344 1 93.75 139 TYR B CA 1
ATOM 3290 C C . TYR B 1 139 ? 17.766 -17.172 -1.233 1 93.75 139 TYR B C 1
ATOM 3292 O O . TYR B 1 139 ? 18.594 -17.672 -0.457 1 93.75 139 TYR B O 1
ATOM 3300 N N . ASP B 1 140 ? 16.406 -17.266 -1.056 1 96.81 140 ASP B N 1
ATOM 3301 C CA . ASP B 1 140 ? 15.789 -18.141 -0.057 1 96.81 140 ASP B CA 1
ATOM 3302 C C . ASP B 1 140 ? 16.188 -17.719 1.356 1 96.81 140 ASP B C 1
ATOM 3304 O O . ASP B 1 140 ? 16.609 -18.547 2.162 1 96.81 140 ASP B O 1
ATOM 3308 N N . SER B 1 141 ? 16.219 -16.422 1.525 1 96.81 141 SER B N 1
ATOM 3309 C CA . SER B 1 141 ? 16.469 -15.844 2.844 1 96.81 141 SER B CA 1
ATOM 3310 C C . SER B 1 141 ? 15.5 -14.695 3.135 1 96.81 141 SER B C 1
ATOM 3312 O O . SER B 1 141 ? 14.891 -14.141 2.219 1 96.81 141 SER B O 1
ATOM 3314 N N . LEU B 1 142 ? 15.406 -14.328 4.449 1 97.44 142 LEU B N 1
ATOM 3315 C CA . LEU B 1 142 ? 14.445 -13.305 4.855 1 97.44 142 LEU B CA 1
ATOM 3316 C C . LEU B 1 142 ? 15.031 -11.906 4.695 1 97.44 142 LEU B C 1
ATOM 3318 O O . LEU B 1 142 ? 14.289 -10.93 4.598 1 97.44 142 LEU B O 1
ATOM 3322 N N . LEU B 1 143 ? 16.281 -11.742 4.562 1 96.56 143 LEU B N 1
ATOM 3323 C CA . LEU B 1 143 ? 16.969 -10.453 4.598 1 96.56 143 LEU B CA 1
ATOM 3324 C C . LEU B 1 143 ? 16.547 -9.594 3.41 1 96.56 143 LEU B C 1
ATOM 3326 O O . LEU B 1 143 ? 16.312 -8.391 3.562 1 96.56 143 LEU B O 1
ATOM 3330 N N . PRO B 1 144 ? 16.453 -10.203 2.232 1 96 144 PRO B N 1
ATOM 3331 C CA . PRO B 1 144 ? 16.047 -9.383 1.087 1 96 144 PRO B CA 1
ATOM 3332 C C . PRO B 1 144 ? 14.633 -8.836 1.218 1 96 144 PRO B C 1
ATOM 3334 O O . PRO B 1 144 ? 14.258 -7.898 0.51 1 96 144 PRO B O 1
ATOM 3337 N N . LEU B 1 145 ? 13.82 -9.438 2.092 1 96.81 145 LEU B N 1
ATOM 3338 C CA . LEU B 1 145 ? 12.453 -8.977 2.305 1 96.81 145 LEU B CA 1
ATOM 3339 C C . LEU B 1 145 ? 12.422 -7.801 3.275 1 96.81 145 LEU B C 1
ATOM 3341 O O . LEU B 1 145 ? 11.422 -7.09 3.363 1 96.81 145 LEU B O 1
ATOM 3345 N N . ILE B 1 146 ? 13.531 -7.52 3.971 1 97.12 146 ILE B N 1
ATOM 3346 C CA . ILE B 1 146 ? 13.57 -6.535 5.047 1 97.12 146 ILE B CA 1
ATOM 3347 C C . ILE B 1 146 ? 14.336 -5.297 4.582 1 97.12 146 ILE B C 1
ATOM 3349 O O . ILE B 1 146 ? 13.828 -4.18 4.664 1 97.12 146 ILE B O 1
ATOM 3353 N N . ILE B 1 147 ? 15.406 -5.445 3.91 1 93.44 147 ILE B N 1
ATOM 3354 C CA . ILE B 1 147 ? 16.375 -4.387 3.666 1 93.44 147 ILE B CA 1
ATOM 3355 C C . ILE B 1 147 ? 15.789 -3.352 2.711 1 93.44 147 ILE B C 1
ATOM 3357 O O . ILE B 1 147 ? 15.883 -2.146 2.953 1 93.44 147 ILE B O 1
ATOM 3361 N N . PRO B 1 148 ? 15.125 -3.797 1.695 1 90.44 148 PRO B N 1
ATOM 3362 C CA . PRO B 1 148 ? 14.609 -2.811 0.742 1 90.44 148 PRO B CA 1
ATOM 3363 C C . PRO B 1 148 ? 13.547 -1.9 1.349 1 90.44 148 PRO B C 1
ATOM 3365 O O . PRO B 1 148 ? 13.242 -0.844 0.79 1 90.44 148 PRO B O 1
ATOM 3368 N N . SER B 1 149 ? 13 -2.299 2.498 1 92.5 149 SER B N 1
ATOM 3369 C CA . SER B 1 149 ? 11.945 -1.524 3.135 1 92.5 149 SER B CA 1
ATOM 3370 C C . SER B 1 149 ? 12.469 -0.195 3.662 1 92.5 149 SER B C 1
ATOM 3372 O O . SER B 1 149 ? 11.695 0.687 4.031 1 92.5 149 SER B O 1
ATOM 3374 N N . ILE B 1 150 ? 13.781 0.023 3.6 1 90.31 150 ILE B N 1
ATOM 3375 C CA . ILE B 1 150 ? 14.406 1.258 4.062 1 90.31 150 ILE B CA 1
ATOM 3376 C C . ILE B 1 150 ? 13.883 2.438 3.246 1 90.31 150 ILE B C 1
ATOM 3378 O O . ILE B 1 150 ? 13.852 3.57 3.73 1 90.31 150 ILE B O 1
ATOM 3382 N N . ALA B 1 151 ? 13.5 2.117 2.027 1 84.94 151 ALA B N 1
ATOM 3383 C CA . ALA B 1 151 ? 13.031 3.156 1.115 1 84.94 151 ALA B CA 1
ATOM 3384 C C . ALA B 1 151 ? 11.531 3.018 0.855 1 84.94 151 ALA B C 1
ATOM 3386 O O . ALA B 1 151 ? 11.078 1.997 0.331 1 84.94 151 ALA B O 1
ATOM 3387 N N . SER B 1 152 ? 10.781 3.934 1.302 1 90.81 152 SER B N 1
ATOM 3388 C CA . SER B 1 152 ? 9.344 3.969 1.073 1 90.81 152 SER B CA 1
ATOM 3389 C C . SER B 1 152 ? 8.852 5.391 0.832 1 90.81 152 SER B C 1
ATOM 3391 O O . SER B 1 152 ? 8.57 6.129 1.78 1 90.81 152 SER B O 1
ATOM 3393 N N . PRO B 1 153 ? 8.688 5.711 -0.417 1 89.38 153 PRO B N 1
ATOM 3394 C CA . PRO B 1 153 ? 8.25 7.074 -0.738 1 89.38 153 PRO B CA 1
ATOM 3395 C C . PRO B 1 153 ? 6.93 7.445 -0.067 1 89.38 153 PRO B C 1
ATOM 3397 O O . PRO B 1 153 ? 6.746 8.586 0.356 1 89.38 153 PRO B O 1
ATOM 3400 N N . ALA B 1 154 ? 6.055 6.469 0.049 1 90.38 154 ALA B N 1
ATOM 3401 C CA . ALA B 1 154 ? 4.754 6.75 0.648 1 90.38 154 ALA B CA 1
ATOM 3402 C C . ALA B 1 154 ? 4.895 7.09 2.131 1 90.38 154 ALA B C 1
ATOM 3404 O O . ALA B 1 154 ? 4.312 8.062 2.607 1 90.38 154 ALA B O 1
ATOM 3405 N N . VAL B 1 155 ? 5.668 6.297 2.826 1 93.88 155 VAL B N 1
ATOM 3406 C CA . VAL B 1 155 ? 5.863 6.539 4.25 1 93.88 155 VAL B CA 1
ATOM 3407 C C . VAL B 1 155 ? 6.652 7.832 4.453 1 93.88 155 VAL B C 1
ATOM 3409 O O . VAL B 1 155 ? 6.332 8.633 5.332 1 93.88 155 VAL B O 1
ATOM 3412 N N . PHE B 1 156 ? 7.645 8.094 3.555 1 93.75 156 PHE B N 1
ATOM 3413 C CA . PHE B 1 156 ? 8.406 9.336 3.564 1 93.75 156 PHE B CA 1
ATOM 3414 C C . PHE B 1 156 ? 7.484 10.539 3.432 1 93.75 156 PHE B C 1
ATOM 3416 O O . PHE B 1 156 ? 7.57 11.484 4.219 1 93.75 156 PHE B O 1
ATOM 3423 N N . TYR B 1 157 ? 6.637 10.438 2.535 1 90.25 157 TYR B N 1
ATOM 3424 C CA . TYR B 1 157 ? 5.75 11.57 2.279 1 90.25 157 TYR B CA 1
ATOM 3425 C C . TYR B 1 157 ? 4.848 11.836 3.477 1 90.25 157 TYR B C 1
ATOM 3427 O O . TYR B 1 157 ? 4.621 12.984 3.848 1 90.25 157 TYR B O 1
ATOM 3435 N N . PHE B 1 158 ? 4.32 10.781 4.031 1 90.31 158 PHE B N 1
ATOM 3436 C CA . PHE B 1 158 ? 3.457 10.938 5.195 1 90.31 158 PHE B CA 1
ATOM 3437 C C . PHE B 1 158 ? 4.211 11.594 6.348 1 90.31 158 PHE B C 1
ATOM 3439 O O . PHE B 1 158 ? 3.705 12.523 6.973 1 90.31 158 PHE B O 1
ATOM 3446 N N . MET B 1 159 ? 5.422 11.141 6.559 1 93 159 MET B N 1
ATOM 3447 C CA . MET B 1 159 ? 6.23 11.688 7.648 1 93 159 MET B CA 1
ATOM 3448 C C . MET B 1 159 ? 6.566 13.148 7.391 1 93 159 MET B C 1
ATOM 3450 O O . MET B 1 159 ? 6.508 13.977 8.305 1 93 159 MET B O 1
ATOM 3454 N N . TYR B 1 160 ? 6.898 13.422 6.203 1 91.25 160 TYR B N 1
ATOM 3455 C CA . TYR B 1 160 ? 7.227 14.789 5.82 1 91.25 160 TYR B CA 1
ATOM 3456 C C . TYR B 1 160 ? 6.039 15.711 6.039 1 91.25 160 TYR B C 1
ATOM 3458 O O . TYR B 1 160 ? 6.184 16.797 6.594 1 91.25 160 TYR B O 1
ATOM 3466 N N . SER B 1 161 ? 4.875 15.25 5.625 1 87.56 161 SER B N 1
ATOM 3467 C CA . SER B 1 161 ? 3.654 16.031 5.781 1 87.56 161 SER B CA 1
ATOM 3468 C C . SER B 1 161 ? 3.326 16.266 7.254 1 87.56 161 SER B C 1
ATOM 3470 O O . SER B 1 161 ? 2.879 17.344 7.637 1 87.56 161 SER B O 1
ATOM 3472 N N . TYR B 1 162 ? 3.566 15.242 8.047 1 88.38 162 TYR B N 1
ATOM 3473 C CA . TYR B 1 162 ? 3.303 15.359 9.477 1 88.38 162 TYR B CA 1
ATOM 3474 C C . TYR B 1 162 ? 4.242 16.375 10.117 1 88.38 162 TYR B C 1
ATOM 3476 O O . TYR B 1 162 ? 3.826 17.156 10.984 1 88.38 162 TYR B O 1
ATOM 3484 N N . LEU B 1 163 ? 5.477 16.391 9.711 1 91.5 163 LEU B N 1
ATOM 3485 C CA . LEU B 1 163 ? 6.449 17.344 10.234 1 91.5 163 LEU B CA 1
ATOM 3486 C C . LEU B 1 163 ? 6.047 18.766 9.898 1 91.5 163 LEU B C 1
ATOM 3488 O O . LEU B 1 163 ? 6.141 19.672 10.742 1 91.5 163 LEU B O 1
ATOM 3492 N N . GLN B 1 164 ? 5.594 18.922 8.766 1 86.81 164 GLN B N 1
ATOM 3493 C CA . GLN B 1 164 ? 5.168 20.25 8.336 1 86.81 164 GLN B CA 1
ATOM 3494 C C . GLN B 1 164 ? 4.023 20.766 9.195 1 86.81 164 GLN B C 1
ATOM 3496 O O . GLN B 1 164 ? 3.959 21.969 9.508 1 86.81 164 GLN B O 1
ATOM 3501 N N . ALA B 1 165 ? 3.248 19.875 9.602 1 83.12 165 ALA B N 1
ATOM 3502 C CA . ALA B 1 165 ? 2.045 20.25 10.344 1 83.12 165 ALA B CA 1
ATOM 3503 C C . ALA B 1 165 ? 2.33 20.359 11.836 1 83.12 165 ALA B C 1
ATOM 3505 O O . ALA B 1 165 ? 1.664 21.109 12.547 1 83.12 165 ALA B O 1
ATOM 3506 N N . SER B 1 166 ? 3.395 19.672 12.312 1 87.56 166 SER B N 1
ATOM 3507 C CA . SER B 1 166 ? 3.424 19.453 13.75 1 87.56 166 SER B CA 1
ATOM 3508 C C . SER B 1 166 ? 4.75 19.906 14.352 1 87.56 166 SER B C 1
ATOM 3510 O O . SER B 1 166 ? 4.867 20.047 15.57 1 87.56 166 SER B O 1
ATOM 3512 N N . LEU B 1 167 ? 5.754 20.125 13.508 1 91.06 167 LEU B N 1
ATOM 3513 C CA . LEU B 1 167 ? 7.066 20.438 14.062 1 91.06 167 LEU B CA 1
ATOM 3514 C C . LEU B 1 167 ? 7.461 21.875 13.742 1 91.06 167 LEU B C 1
ATOM 3516 O O . LEU B 1 167 ? 7.918 22.172 12.633 1 91.06 167 LEU B O 1
ATOM 3520 N N . PRO B 1 168 ? 7.363 22.781 14.734 1 93.44 168 PRO B N 1
ATOM 3521 C CA . PRO B 1 168 ? 7.941 24.109 14.523 1 93.44 168 PRO B CA 1
ATOM 3522 C C . PRO B 1 168 ? 9.469 24.078 14.43 1 93.44 168 PRO B C 1
ATOM 3524 O O . PRO B 1 168 ? 10.133 23.516 15.297 1 93.44 168 PRO B O 1
ATOM 3527 N N . LEU B 1 169 ? 9.977 24.688 13.477 1 93.06 169 LEU B N 1
ATOM 3528 C CA . LEU B 1 169 ? 11.422 24.672 13.25 1 93.06 169 LEU B CA 1
ATOM 3529 C C . LEU B 1 169 ? 12.148 25.422 14.367 1 93.06 169 LEU B C 1
ATOM 3531 O O . LEU B 1 169 ? 13.344 25.203 14.586 1 93.06 169 LEU B O 1
ATOM 3535 N N . SER B 1 170 ? 11.406 26.234 15.055 1 94.62 170 SER B N 1
ATOM 3536 C CA . SER B 1 170 ? 11.984 26.953 16.188 1 94.62 170 SER B CA 1
ATOM 3537 C C . SER B 1 170 ? 12.477 25.984 17.266 1 94.62 170 SER B C 1
ATOM 3539 O O . SER B 1 170 ? 13.453 26.266 17.953 1 94.62 170 SER B O 1
ATOM 3541 N N . LEU B 1 171 ? 11.789 24.859 17.344 1 94 171 LEU B N 1
ATOM 3542 C CA . LEU B 1 171 ? 12.195 23.859 18.312 1 94 171 LEU B CA 1
ATOM 3543 C C . LEU B 1 171 ? 13.531 23.234 17.938 1 94 171 LEU B C 1
ATOM 3545 O O . LEU B 1 171 ? 14.359 22.953 18.797 1 94 171 LEU B O 1
ATOM 3549 N N . VAL B 1 172 ? 13.711 23.062 16.703 1 93.5 172 VAL B N 1
ATOM 3550 C CA . VAL B 1 172 ? 14.953 22.484 16.188 1 93.5 172 VAL B CA 1
ATOM 3551 C C . VAL B 1 172 ? 16.094 23.484 16.344 1 93.5 172 VAL B C 1
ATOM 3553 O O . VAL B 1 172 ? 17.203 23.125 16.734 1 93.5 172 VAL B O 1
ATOM 3556 N N . GLU B 1 173 ? 15.805 24.703 16.078 1 93.38 173 GLU B N 1
ATOM 3557 C CA . GLU B 1 173 ? 16.797 25.766 16.203 1 93.38 173 GLU B CA 1
ATOM 3558 C C . GLU B 1 173 ? 17.219 25.953 17.656 1 93.38 173 GLU B C 1
ATOM 3560 O O . GLU B 1 173 ? 18.406 26.156 17.938 1 93.38 173 GLU B O 1
ATOM 3565 N N . ALA B 1 174 ? 16.266 25.875 18.5 1 95.56 174 ALA B N 1
ATOM 3566 C CA . ALA B 1 174 ? 16.562 25.984 19.922 1 95.56 174 ALA B CA 1
ATOM 3567 C C . ALA B 1 174 ? 17.484 24.859 20.391 1 95.56 174 ALA B C 1
ATOM 3569 O O . ALA B 1 174 ? 18.406 25.094 21.172 1 95.56 174 ALA B O 1
ATOM 3570 N N . ALA B 1 175 ? 17.219 23.734 19.922 1 94.12 175 ALA B N 1
ATOM 3571 C CA . ALA B 1 175 ? 18.062 22.578 20.266 1 94.12 175 ALA B CA 1
ATOM 3572 C C . ALA B 1 175 ? 19.484 22.766 19.734 1 94.12 175 ALA B C 1
ATOM 3574 O O . ALA B 1 175 ? 20.453 22.438 20.422 1 94.12 175 ALA B O 1
ATOM 3575 N N . ARG B 1 176 ? 19.562 23.328 18.594 1 90.38 176 ARG B N 1
ATOM 3576 C CA . ARG B 1 176 ? 20.859 23.609 18 1 90.38 176 ARG B CA 1
ATOM 3577 C C . ARG B 1 176 ? 21.641 24.625 18.812 1 90.38 176 ARG B C 1
ATOM 3579 O O . ARG B 1 176 ? 22.844 24.469 19.031 1 90.38 176 ARG B O 1
ATOM 3586 N N . ILE B 1 177 ? 20.969 25.562 19.234 1 93.69 177 ILE B N 1
ATOM 3587 C CA . ILE B 1 177 ? 21.562 26.625 20.031 1 93.69 177 ILE B CA 1
ATOM 3588 C C . ILE B 1 177 ? 22.078 26.047 21.359 1 93.69 177 ILE B C 1
ATOM 3590 O O . ILE B 1 177 ? 23.141 26.438 21.844 1 93.69 177 ILE B O 1
ATOM 3594 N N . ASP B 1 178 ? 21.391 25.062 21.906 1 95.06 178 ASP B N 1
ATOM 3595 C CA . ASP B 1 178 ? 21.781 24.406 23.156 1 95.06 178 ASP B CA 1
ATOM 3596 C C . ASP B 1 178 ? 22.906 23.406 22.922 1 95.06 178 ASP B C 1
ATOM 3598 O O . ASP B 1 178 ? 23.375 22.75 23.875 1 95.06 178 ASP B O 1
ATOM 3602 N N . GLY B 1 179 ? 23.266 23.188 21.688 1 91.94 179 GLY B N 1
ATOM 3603 C CA . GLY B 1 179 ? 24.406 22.344 21.375 1 91.94 179 GLY B CA 1
ATOM 3604 C C . GLY B 1 179 ? 24.016 20.891 21.109 1 91.94 179 GLY B C 1
ATOM 3605 O O . GLY B 1 179 ? 24.875 20.016 21.109 1 91.94 179 GLY B O 1
ATOM 3606 N N . SER B 1 180 ? 22.75 20.688 20.953 1 92 180 SER B N 1
ATOM 3607 C CA . SER B 1 180 ? 22.297 19.328 20.672 1 92 180 SER B CA 1
ATOM 3608 C C . SER B 1 180 ? 22.672 18.906 19.25 1 92 180 SER B C 1
ATOM 3610 O O . SER B 1 180 ? 22.453 19.656 18.297 1 92 180 SER B O 1
ATOM 3612 N N . GLY B 1 181 ? 23.266 17.719 19.125 1 90.5 181 GLY B N 1
ATOM 3613 C CA . GLY B 1 181 ? 23.547 17.172 17.812 1 90.5 181 GLY B CA 1
ATOM 3614 C C . GLY B 1 181 ? 22.297 16.828 17.031 1 90.5 181 GLY B C 1
ATOM 3615 O O . GLY B 1 181 ? 21.219 16.625 17.609 1 90.5 181 GLY B O 1
ATOM 3616 N N . GLU B 1 182 ? 22.375 16.734 15.75 1 88.44 182 GLU B N 1
ATOM 3617 C CA . GLU B 1 182 ? 21.219 16.5 14.883 1 88.44 182 GLU B CA 1
ATOM 3618 C C . GLU B 1 182 ? 20.578 15.148 15.164 1 88.44 182 GLU B C 1
ATOM 3620 O O . GLU B 1 182 ? 19.359 15.031 15.203 1 88.44 182 GLU B O 1
ATOM 3625 N N . PHE B 1 183 ? 21.422 14.172 15.32 1 91.44 183 PHE B N 1
ATOM 3626 C CA . PHE B 1 183 ? 20.891 12.844 15.578 1 91.44 183 PHE B CA 1
ATOM 3627 C C . PHE B 1 183 ? 20.203 12.789 16.938 1 91.44 183 PHE B C 1
ATOM 3629 O O . PHE B 1 183 ? 19.188 12.125 17.109 1 91.44 183 PHE B O 1
ATOM 3636 N N . ARG B 1 184 ? 20.781 13.461 17.875 1 93.81 184 ARG B N 1
ATOM 3637 C CA . ARG B 1 184 ? 20.156 13.555 19.188 1 93.81 184 ARG B CA 1
ATOM 3638 C C . ARG B 1 184 ? 18.844 14.32 19.125 1 93.81 184 ARG B C 1
ATOM 3640 O O . ARG B 1 184 ? 17.859 13.922 19.734 1 93.81 184 ARG B O 1
ATOM 3647 N N . THR B 1 185 ? 18.906 15.461 18.406 1 95.12 185 THR B N 1
ATOM 3648 C CA . THR B 1 185 ? 17.688 16.25 18.219 1 95.12 185 THR B CA 1
ATOM 3649 C C . THR B 1 185 ? 16.594 15.422 17.562 1 95.12 185 THR B C 1
ATOM 3651 O O . THR B 1 185 ? 15.445 15.453 17.984 1 95.12 185 THR B O 1
ATOM 3654 N N . PHE B 1 186 ? 17.016 14.617 16.609 1 95.69 186 PHE B N 1
ATOM 3655 C CA . PHE B 1 186 ? 16.047 13.781 15.898 1 95.69 186 PHE B CA 1
ATOM 3656 C C . PHE B 1 186 ? 15.461 12.734 16.828 1 95.69 186 PHE B C 1
ATOM 3658 O O . PHE B 1 186 ? 14.234 12.586 16.922 1 95.69 186 PHE B O 1
ATOM 3665 N N . ASN B 1 187 ? 16.25 12.062 17.562 1 96.69 187 ASN B N 1
ATOM 3666 C CA . ASN B 1 187 ? 15.812 10.914 18.359 1 96.69 187 ASN B CA 1
ATOM 3667 C C . ASN B 1 187 ? 15.156 11.352 19.656 1 96.69 187 ASN B C 1
ATOM 3669 O O . ASN B 1 187 ? 14.25 10.672 20.156 1 96.69 187 ASN B O 1
ATOM 3673 N N . ARG B 1 188 ? 15.477 12.523 20.172 1 96.25 188 ARG B N 1
ATOM 3674 C CA . ARG B 1 188 ? 15.008 12.891 21.5 1 96.25 188 ARG B CA 1
ATOM 3675 C C . ARG B 1 188 ? 13.914 13.953 21.422 1 96.25 188 ARG B C 1
ATOM 3677 O O . ARG B 1 188 ? 13.102 14.094 22.344 1 96.25 188 ARG B O 1
ATOM 3684 N N . ILE B 1 189 ? 13.82 14.68 20.328 1 96.06 189 ILE B N 1
ATOM 3685 C CA . ILE B 1 189 ? 12.859 15.773 20.25 1 96.06 189 ILE B CA 1
ATOM 3686 C C . ILE B 1 189 ? 11.875 15.5 19.109 1 96.06 189 ILE B C 1
ATOM 3688 O O . ILE B 1 189 ? 10.656 15.453 19.344 1 96.06 189 ILE B O 1
ATOM 3692 N N . VAL B 1 190 ? 12.375 15.234 17.953 1 96.31 190 VAL B N 1
ATOM 3693 C CA . VAL B 1 190 ? 11.531 15.141 16.766 1 96.31 190 VAL B CA 1
ATOM 3694 C C . VAL B 1 190 ? 10.695 13.867 16.828 1 96.31 190 VAL B C 1
ATOM 3696 O O . VAL B 1 190 ? 9.477 13.906 16.641 1 96.31 190 VAL B O 1
ATOM 3699 N N . ILE B 1 191 ? 11.312 12.711 17.125 1 96.31 191 ILE B N 1
ATOM 3700 C CA . ILE B 1 191 ? 10.625 11.43 17.094 1 96.31 191 ILE B CA 1
ATOM 3701 C C . ILE B 1 191 ? 9.492 11.422 18.109 1 96.31 191 ILE B C 1
ATOM 3703 O O . ILE B 1 191 ? 8.367 11.016 17.812 1 96.31 191 ILE B O 1
ATOM 3707 N N . PRO B 1 192 ? 9.742 11.945 19.297 1 95.25 192 PRO B N 1
ATOM 3708 C CA . PRO B 1 192 ? 8.633 11.992 20.266 1 95.25 192 PRO B CA 1
ATOM 3709 C C . PRO B 1 192 ? 7.461 12.836 19.781 1 95.25 192 PRO B C 1
ATOM 3711 O O . PRO B 1 192 ? 6.305 12.5 20.031 1 95.25 192 PRO B O 1
ATOM 3714 N N . ILE B 1 193 ? 7.742 13.898 19.062 1 93 193 ILE B N 1
ATOM 3715 C CA . ILE B 1 193 ? 6.688 14.742 18.516 1 93 193 ILE B CA 1
ATOM 3716 C C . ILE B 1 193 ? 5.945 13.984 17.406 1 93 193 ILE B C 1
ATOM 3718 O O . ILE B 1 193 ? 4.73 14.148 17.25 1 93 193 ILE B O 1
ATOM 3722 N N . MET B 1 194 ? 6.645 13.07 16.781 1 94.25 194 MET B N 1
ATOM 3723 C CA . MET B 1 194 ? 6.086 12.344 15.633 1 94.25 194 MET B CA 1
ATOM 3724 C C . MET B 1 194 ? 5.457 11.031 16.078 1 94.25 194 MET B C 1
ATOM 3726 O O . MET B 1 194 ? 5.043 10.219 15.25 1 94.25 194 MET B O 1
ATOM 3730 N N . LYS B 1 195 ? 5.32 10.781 17.297 1 93.75 195 LYS B N 1
ATOM 3731 C CA . LYS B 1 195 ? 4.879 9.5 17.844 1 93.75 195 LYS B CA 1
ATOM 3732 C C . LYS B 1 195 ? 3.557 9.062 17.219 1 93.75 195 LYS B C 1
ATOM 3734 O O . LYS B 1 195 ? 3.406 7.91 16.812 1 93.75 195 LYS B O 1
ATOM 3739 N N . PRO B 1 196 ? 2.584 9.922 17.047 1 89.62 196 PRO B N 1
ATOM 3740 C CA . PRO B 1 196 ? 1.331 9.492 16.422 1 89.62 196 PRO B CA 1
ATOM 3741 C C . PRO B 1 196 ? 1.519 9.047 14.977 1 89.62 196 PRO B C 1
ATOM 3743 O O . PRO B 1 196 ? 0.963 8.023 14.562 1 89.62 196 PRO B O 1
ATOM 3746 N N . ALA B 1 197 ? 2.287 9.82 14.266 1 91.94 197 ALA B N 1
ATOM 3747 C CA . ALA B 1 197 ? 2.553 9.477 12.867 1 91.94 197 ALA B CA 1
ATOM 3748 C C . ALA B 1 197 ? 3.33 8.172 12.766 1 91.94 197 ALA B C 1
ATOM 3750 O O . ALA B 1 197 ? 3.055 7.34 11.898 1 91.94 197 ALA B O 1
ATOM 3751 N N . VAL B 1 198 ? 4.285 8.031 13.695 1 95.12 198 VAL B N 1
ATOM 3752 C CA . VAL B 1 198 ? 5.102 6.82 13.734 1 95.12 198 VAL B CA 1
ATOM 3753 C C . VAL B 1 198 ? 4.215 5.609 14.016 1 95.12 198 VAL B C 1
ATOM 3755 O O . VAL B 1 198 ? 4.32 4.582 13.344 1 95.12 198 VAL B O 1
ATOM 3758 N N . ALA B 1 199 ? 3.311 5.754 14.93 1 93.12 199 ALA B N 1
ATOM 3759 C CA . ALA B 1 199 ? 2.422 4.656 15.297 1 93.12 199 ALA B CA 1
ATOM 3760 C C . ALA B 1 199 ? 1.508 4.277 14.133 1 93.12 199 ALA B C 1
ATOM 3762 O O . ALA B 1 199 ? 1.344 3.092 13.828 1 93.12 199 ALA B O 1
ATOM 3763 N N . VAL B 1 200 ? 0.959 5.215 13.516 1 90.5 200 VAL B N 1
ATOM 3764 C CA . VAL B 1 200 ? 0.031 4.977 12.414 1 90.5 200 VAL B CA 1
ATOM 3765 C C . VAL B 1 200 ? 0.759 4.285 11.266 1 90.5 200 VAL B C 1
ATOM 3767 O O . VAL B 1 200 ? 0.286 3.273 10.734 1 90.5 200 VAL B O 1
ATOM 3770 N N . GLN B 1 201 ? 1.903 4.816 10.891 1 94 201 GLN B N 1
ATOM 3771 C CA . GLN B 1 201 ? 2.643 4.238 9.773 1 94 201 GLN B CA 1
ATOM 3772 C C . GLN B 1 201 ? 3.193 2.861 10.133 1 94 201 GLN B C 1
ATOM 3774 O O . GLN B 1 201 ? 3.35 2.002 9.258 1 94 201 GLN B O 1
ATOM 3779 N N . ALA B 1 202 ? 3.48 2.713 11.414 1 95.12 202 ALA B N 1
ATOM 3780 C CA . ALA B 1 202 ? 3.916 1.39 11.852 1 95.12 202 ALA B CA 1
ATOM 3781 C C . ALA B 1 202 ? 2.834 0.344 11.602 1 95.12 202 ALA B C 1
ATOM 3783 O O . ALA B 1 202 ? 3.125 -0.764 11.148 1 95.12 202 ALA B O 1
ATOM 3784 N N . ILE B 1 203 ? 1.628 0.676 11.867 1 92.88 203 ILE B N 1
ATOM 3785 C CA . ILE B 1 203 ? 0.522 -0.245 11.625 1 92.88 203 ILE B CA 1
ATOM 3786 C C . ILE B 1 203 ? 0.41 -0.539 10.133 1 92.88 203 ILE B C 1
ATOM 3788 O O . ILE B 1 203 ? 0.398 -1.701 9.719 1 92.88 203 ILE B O 1
ATOM 3792 N N . PHE B 1 204 ? 0.439 0.507 9.367 1 92.38 204 PHE B N 1
ATOM 3793 C CA . PHE B 1 204 ? 0.235 0.343 7.93 1 92.38 204 PHE B CA 1
ATOM 3794 C C . PHE B 1 204 ? 1.386 -0.438 7.305 1 92.38 204 PHE B C 1
ATOM 3796 O O . PHE B 1 204 ? 1.166 -1.32 6.473 1 92.38 204 PHE B O 1
ATOM 3803 N N . THR B 1 205 ? 2.576 -0.122 7.699 1 95.56 205 THR B N 1
ATOM 3804 C CA . THR B 1 205 ? 3.74 -0.789 7.129 1 95.56 205 THR B CA 1
ATOM 3805 C C . THR B 1 205 ? 3.816 -2.24 7.594 1 95.56 205 THR B C 1
ATOM 3807 O O . THR B 1 205 ? 4.168 -3.131 6.816 1 95.56 205 THR B O 1
ATOM 3810 N N . PHE B 1 206 ? 3.51 -2.455 8.812 1 96.12 206 PHE B N 1
ATOM 3811 C CA . PHE B 1 206 ? 3.486 -3.818 9.328 1 96.12 206 PHE B CA 1
ATOM 3812 C C . PHE B 1 206 ? 2.455 -4.66 8.586 1 96.12 206 PHE B C 1
ATOM 3814 O O . PHE B 1 206 ? 2.768 -5.75 8.102 1 96.12 206 PHE B O 1
ATOM 3821 N N . VAL B 1 207 ? 1.276 -4.168 8.523 1 93.19 207 VAL B N 1
ATOM 3822 C CA . VAL B 1 207 ? 0.181 -4.887 7.883 1 93.19 207 VAL B CA 1
ATOM 3823 C C . VAL B 1 207 ? 0.509 -5.125 6.41 1 93.19 207 VAL B C 1
ATOM 3825 O O . VAL B 1 207 ? 0.277 -6.215 5.887 1 93.19 207 VAL B O 1
ATOM 3828 N N . GLY B 1 208 ? 1.039 -4.105 5.781 1 93.25 208 GLY B N 1
ATOM 3829 C CA . GLY B 1 208 ? 1.447 -4.262 4.395 1 93.25 208 GLY B CA 1
ATOM 3830 C C . GLY B 1 208 ? 2.48 -5.355 4.195 1 93.25 208 GLY B C 1
ATOM 3831 O O . GLY B 1 208 ? 2.361 -6.172 3.279 1 93.25 208 GLY B O 1
ATOM 3832 N N . SER B 1 209 ? 3.441 -5.359 5.012 1 95.44 209 SER B N 1
ATOM 3833 C CA . SER B 1 209 ? 4.488 -6.371 4.938 1 95.44 209 SER B CA 1
ATOM 3834 C C . SER B 1 209 ? 3.947 -7.754 5.285 1 95.44 209 SER B C 1
ATOM 3836 O O . SER B 1 209 ? 4.297 -8.742 4.637 1 95.44 209 SER B O 1
ATOM 3838 N N . TRP B 1 210 ? 3.098 -7.82 6.238 1 95.25 210 TRP B N 1
ATOM 3839 C CA . TRP B 1 210 ? 2.49 -9.07 6.672 1 95.25 210 TRP B CA 1
ATOM 3840 C C . TRP B 1 210 ? 1.693 -9.711 5.539 1 95.25 210 TRP B C 1
ATOM 3842 O O . TRP B 1 210 ? 1.669 -10.938 5.402 1 95.25 210 TRP B O 1
ATOM 3852 N N . ASN B 1 211 ? 1.142 -8.906 4.773 1 92.38 211 ASN B N 1
ATOM 3853 C CA . ASN B 1 211 ? 0.218 -9.375 3.746 1 92.38 211 ASN B CA 1
ATOM 3854 C C . ASN B 1 211 ? 0.918 -9.555 2.4 1 92.38 211 ASN B C 1
ATOM 3856 O O . ASN B 1 211 ? 0.324 -10.062 1.449 1 92.38 211 ASN B O 1
ATOM 3860 N N . ASN B 1 212 ? 2.135 -9.195 2.336 1 92.69 212 ASN B N 1
ATOM 3861 C CA . ASN B 1 212 ? 2.857 -9.258 1.069 1 92.69 212 ASN B CA 1
ATOM 3862 C C . ASN B 1 212 ? 3.098 -10.695 0.627 1 92.69 212 ASN B C 1
ATOM 3864 O O . ASN B 1 212 ? 3.738 -11.469 1.34 1 92.69 212 ASN B O 1
ATOM 3868 N N . TYR B 1 213 ? 2.641 -11.078 -0.51 1 90.5 213 TYR B N 1
ATOM 3869 C CA . TYR B 1 213 ? 2.799 -12.414 -1.064 1 90.5 213 TYR B CA 1
ATOM 3870 C C . TYR B 1 213 ? 3.801 -12.414 -2.213 1 90.5 213 TYR B C 1
ATOM 3872 O O . TYR B 1 213 ? 4.586 -13.359 -2.359 1 90.5 213 TYR B O 1
ATOM 3880 N N . PHE B 1 214 ? 3.84 -11.422 -2.963 1 87.69 214 PHE B N 1
ATOM 3881 C CA . PHE B 1 214 ? 4.457 -11.422 -4.285 1 87.69 214 PHE B CA 1
ATOM 3882 C C . PHE B 1 214 ? 5.969 -11.602 -4.176 1 87.69 214 PHE B C 1
ATOM 3884 O O . PHE B 1 214 ? 6.516 -12.602 -4.645 1 87.69 214 PHE B O 1
ATOM 3891 N N . ILE B 1 215 ? 6.59 -10.703 -3.498 1 90.44 215 ILE B N 1
ATOM 3892 C CA . ILE B 1 215 ? 8.047 -10.742 -3.459 1 90.44 215 ILE B CA 1
ATOM 3893 C C . ILE B 1 215 ? 8.508 -11.945 -2.633 1 90.44 215 ILE B C 1
ATOM 3895 O O . ILE B 1 215 ? 9.383 -12.695 -3.057 1 90.44 215 ILE B O 1
ATOM 3899 N N . PRO B 1 216 ? 7.898 -12.188 -1.526 1 95.25 216 PRO B N 1
ATOM 3900 C CA . PRO B 1 216 ? 8.305 -13.359 -0.751 1 95.25 216 PRO B CA 1
ATOM 3901 C C . PRO B 1 216 ? 8.164 -14.664 -1.536 1 95.25 216 PRO B C 1
ATOM 3903 O O . PRO B 1 216 ? 9.023 -15.547 -1.431 1 95.25 216 PRO B O 1
ATOM 3906 N N . ALA B 1 217 ? 7.152 -14.781 -2.291 1 92.06 217 ALA B N 1
ATOM 3907 C CA . ALA B 1 217 ? 6.934 -16 -3.066 1 92.06 217 ALA B CA 1
ATOM 3908 C C . ALA B 1 217 ? 8.023 -16.188 -4.121 1 92.06 217 ALA B C 1
ATOM 3910 O O . ALA B 1 217 ? 8.32 -17.312 -4.52 1 92.06 217 ALA B O 1
ATOM 3911 N N . LEU B 1 218 ? 8.586 -15.102 -4.531 1 89.81 218 LEU B N 1
ATOM 3912 C CA . LEU B 1 218 ? 9.648 -15.156 -5.523 1 89.81 218 LEU B CA 1
ATOM 3913 C C . LEU B 1 218 ? 10.992 -15.477 -4.867 1 89.81 218 LEU B C 1
ATOM 3915 O O . LEU B 1 218 ? 11.852 -16.109 -5.477 1 89.81 218 LEU B O 1
ATOM 3919 N N . VAL B 1 219 ? 11.133 -15.117 -3.674 1 94.38 219 VAL B N 1
ATOM 3920 C CA . VAL B 1 219 ? 12.445 -15.141 -3.023 1 94.38 219 VAL B CA 1
ATOM 3921 C C . VAL B 1 219 ? 12.586 -16.422 -2.199 1 94.38 219 VAL B C 1
ATOM 3923 O O . VAL B 1 219 ? 13.656 -17.031 -2.182 1 94.38 219 VAL B O 1
ATOM 3926 N N . LEU B 1 220 ? 11.508 -16.828 -1.574 1 96.31 220 LEU B N 1
ATOM 3927 C CA . LEU B 1 220 ? 11.562 -17.938 -0.619 1 96.31 220 LEU B CA 1
ATOM 3928 C C . LEU B 1 220 ? 11.188 -19.25 -1.287 1 96.31 220 LEU B C 1
ATOM 3930 O O . LEU B 1 220 ? 10.188 -19.328 -2.002 1 96.31 220 LEU B O 1
ATOM 3934 N N . GLN B 1 221 ? 11.969 -20.266 -0.958 1 92.88 221 GLN B N 1
ATOM 3935 C CA . GLN B 1 221 ? 11.727 -21.578 -1.562 1 92.88 221 GLN B CA 1
ATOM 3936 C C . GLN B 1 221 ? 11.57 -22.656 -0.493 1 92.88 221 GLN B C 1
ATOM 3938 O O . GLN B 1 221 ? 10.711 -23.531 -0.614 1 92.88 221 GLN B O 1
ATOM 3943 N N . SER B 1 222 ? 12.336 -22.531 0.526 1 95.06 222 SER B N 1
ATOM 3944 C CA . SER B 1 222 ? 12.297 -23.531 1.587 1 95.06 222 SER B CA 1
ATOM 3945 C C . SER B 1 222 ? 11.023 -23.406 2.418 1 95.06 222 SER B C 1
ATOM 3947 O O . SER B 1 222 ? 10.609 -22.297 2.756 1 95.06 222 SER B O 1
ATOM 3949 N N . LYS B 1 223 ? 10.539 -24.484 2.775 1 92 223 LYS B N 1
ATOM 3950 C CA . LYS B 1 223 ? 9.273 -24.547 3.508 1 92 223 LYS B CA 1
ATOM 3951 C C . LYS B 1 223 ? 9.398 -23.859 4.867 1 92 223 LYS B C 1
ATOM 3953 O O . LYS B 1 223 ? 8.461 -23.203 5.32 1 92 223 LYS B O 1
ATOM 3958 N N . ASP B 1 224 ? 10.531 -23.969 5.418 1 93.56 224 ASP B N 1
ATOM 3959 C CA . ASP B 1 224 ? 10.727 -23.453 6.77 1 93.56 224 ASP B CA 1
ATOM 3960 C C . ASP B 1 224 ? 10.922 -21.938 6.746 1 93.56 224 ASP B C 1
ATOM 3962 O O . ASP B 1 224 ? 10.906 -21.297 7.797 1 93.56 224 ASP B O 1
ATOM 3966 N N . LYS B 1 225 ? 11.023 -21.344 5.543 1 96.62 225 LYS B N 1
ATOM 3967 C CA . LYS B 1 225 ? 11.266 -19.906 5.445 1 96.62 225 LYS B CA 1
ATOM 3968 C C . LYS B 1 225 ? 10.047 -19.172 4.883 1 96.62 225 LYS B C 1
ATOM 3970 O O . LYS B 1 225 ? 10.047 -17.953 4.754 1 96.62 225 LYS B O 1
ATOM 3975 N N . MET B 1 226 ? 9.031 -19.938 4.703 1 96.06 226 MET B N 1
ATOM 3976 C CA . MET B 1 226 ? 7.836 -19.344 4.09 1 96.06 226 MET B CA 1
ATOM 3977 C C . MET B 1 226 ? 7.105 -18.438 5.074 1 96.06 226 MET B C 1
ATOM 3979 O O . MET B 1 226 ? 7.109 -18.703 6.277 1 96.06 226 MET B O 1
ATOM 3983 N N . THR B 1 227 ? 6.523 -17.438 4.508 1 96.75 227 THR B N 1
ATOM 3984 C CA . THR B 1 227 ? 5.684 -16.531 5.289 1 96.75 227 THR B CA 1
ATOM 3985 C C . THR B 1 227 ? 4.223 -16.984 5.246 1 96.75 227 THR B C 1
ATOM 3987 O O . THR B 1 227 ? 3.867 -17.875 4.473 1 96.75 227 THR B O 1
ATOM 3990 N N . VAL B 1 228 ? 3.422 -16.375 6.031 1 93.56 228 VAL B N 1
ATOM 3991 C CA . VAL B 1 228 ? 2.027 -16.766 6.223 1 93.56 228 VAL B CA 1
ATOM 3992 C C . VAL B 1 228 ? 1.277 -16.672 4.895 1 93.56 228 VAL B C 1
ATOM 3994 O O . VAL B 1 228 ? 0.571 -17.594 4.504 1 93.56 228 VAL B O 1
ATOM 3997 N N . PRO B 1 229 ? 1.456 -15.578 4.133 1 92.31 229 PRO B N 1
ATOM 3998 C CA . PRO B 1 229 ? 0.714 -15.5 2.871 1 92.31 229 PRO B CA 1
ATOM 3999 C C . PRO B 1 229 ? 1.062 -16.625 1.908 1 92.31 229 PRO B C 1
ATOM 4001 O O . PRO B 1 229 ? 0.185 -17.141 1.212 1 92.31 229 PRO B O 1
ATOM 4004 N N . ILE B 1 230 ? 2.27 -17.062 1.896 1 92.19 230 ILE B N 1
ATOM 4005 C CA . ILE B 1 230 ? 2.689 -18.156 1.028 1 92.19 230 ILE B CA 1
ATOM 4006 C C . ILE B 1 230 ? 2.021 -19.453 1.476 1 92.19 230 ILE B C 1
ATOM 4008 O O . ILE B 1 230 ? 1.487 -20.203 0.651 1 92.19 230 ILE B O 1
ATOM 4012 N N . LEU B 1 231 ? 2.049 -19.672 2.734 1 90.44 231 LEU B N 1
ATOM 4013 C CA . LEU B 1 231 ? 1.446 -20.891 3.271 1 90.44 231 LEU B CA 1
ATOM 4014 C C . LEU B 1 231 ? -0.05 -20.938 2.98 1 90.44 231 LEU B C 1
ATOM 4016 O O . LEU B 1 231 ? -0.578 -21.969 2.553 1 90.44 231 LEU B O 1
ATOM 4020 N N . ILE B 1 232 ? -0.682 -19.828 3.195 1 86.44 232 ILE B N 1
ATOM 4021 C CA . ILE B 1 232 ? -2.119 -19.766 2.957 1 86.44 232 ILE B CA 1
ATOM 4022 C C . ILE B 1 232 ? -2.406 -19.969 1.471 1 86.44 232 ILE B C 1
ATOM 4024 O O . ILE B 1 232 ? -3.406 -20.594 1.105 1 86.44 232 ILE B O 1
ATOM 4028 N N . ALA B 1 233 ? -1.565 -19.5 0.603 1 84.69 233 ALA B N 1
ATOM 4029 C CA . ALA B 1 233 ? -1.739 -19.641 -0.84 1 84.69 233 ALA B CA 1
ATOM 4030 C C . ALA B 1 233 ? -1.662 -21.109 -1.257 1 84.69 233 ALA B C 1
ATOM 4032 O O . ALA B 1 233 ? -2.299 -21.516 -2.23 1 84.69 233 ALA B O 1
ATOM 4033 N N . THR B 1 234 ? -0.927 -21.828 -0.577 1 82.44 234 THR B N 1
ATOM 4034 C CA . THR B 1 234 ? -0.808 -23.25 -0.904 1 82.44 234 THR B CA 1
ATOM 4035 C C . THR B 1 234 ? -2.1 -23.984 -0.575 1 82.44 234 THR B C 1
ATOM 4037 O O . THR B 1 234 ? -2.352 -25.078 -1.105 1 82.44 234 THR B O 1
ATOM 4040 N N . LEU B 1 235 ? -2.857 -23.422 0.352 1 76.31 235 LEU B N 1
ATOM 4041 C CA . LEU B 1 235 ? -4.133 -24.031 0.707 1 76.31 235 LEU B CA 1
ATOM 4042 C C . LEU B 1 235 ? -5.129 -23.922 -0.442 1 76.31 235 LEU B C 1
ATOM 4044 O O . LEU B 1 235 ? -6.062 -24.719 -0.545 1 76.31 235 LEU B O 1
ATOM 4048 N N . ARG B 1 236 ? -5.055 -22.906 -1.256 1 68.06 236 ARG B N 1
ATOM 4049 C CA . ARG B 1 236 ? -5.953 -22.688 -2.383 1 68.06 236 ARG B CA 1
ATOM 4050 C C . ARG B 1 236 ? -5.762 -23.75 -3.453 1 68.06 236 ARG B C 1
ATOM 4052 O O . ARG B 1 236 ? -6.723 -24.172 -4.102 1 68.06 236 ARG B O 1
ATOM 4059 N N . GLY B 1 237 ? -4.578 -24.062 -3.771 1 59.91 237 GLY B N 1
ATOM 4060 C CA . GLY B 1 237 ? -4.293 -25.062 -4.797 1 59.91 237 GLY B CA 1
ATOM 4061 C C . GLY B 1 237 ? -4.621 -26.469 -4.359 1 59.91 237 GLY B C 1
ATOM 4062 O O . GLY B 1 237 ? -4.77 -27.375 -5.195 1 59.91 237 GLY B O 1
ATOM 4063 N N . ALA B 1 238 ? -4.637 -26.656 -3.129 1 54.78 238 ALA B N 1
ATOM 4064 C CA . ALA B 1 238 ? -4.863 -28.016 -2.658 1 54.78 238 ALA B CA 1
ATOM 4065 C C . ALA B 1 238 ? -6.348 -28.375 -2.723 1 54.78 238 ALA B C 1
ATOM 4067 O O . ALA B 1 238 ? -7.211 -27.5 -2.668 1 54.78 238 ALA B O 1
ATOM 4068 N N . ASP B 1 239 ? -6.656 -29.453 -3.213 1 51.69 239 ASP B N 1
ATOM 4069 C CA . ASP B 1 239 ? -8.016 -29.984 -3.285 1 51.69 239 ASP B CA 1
ATOM 4070 C C . ASP B 1 239 ? -8.781 -29.719 -1.991 1 51.69 239 ASP B C 1
ATOM 4072 O O . ASP B 1 239 ? -8.438 -30.25 -0.937 1 51.69 239 ASP B O 1
ATOM 4076 N N . TYR B 1 240 ? -9.547 -28.625 -1.917 1 52.31 240 TYR B N 1
ATOM 4077 C CA . TYR B 1 240 ? -10.406 -28.234 -0.809 1 52.31 240 TYR B CA 1
ATOM 4078 C C . TYR B 1 240 ? -11.086 -29.438 -0.183 1 52.31 240 TYR B C 1
ATOM 4080 O O . TYR B 1 240 ? -11.32 -29.469 1.027 1 52.31 240 TYR B O 1
ATOM 4088 N N . MET B 1 241 ? -11.32 -30.328 -1.005 1 53.41 241 MET B N 1
ATOM 4089 C CA . MET B 1 241 ? -12.062 -31.5 -0.538 1 53.41 241 MET B CA 1
ATOM 4090 C C . MET B 1 241 ? -11.195 -32.344 0.388 1 53.41 241 MET B C 1
ATOM 4092 O O . MET B 1 241 ? -11.719 -33.094 1.207 1 53.41 241 MET B O 1
ATOM 4096 N N . SER B 1 242 ? -9.875 -32.125 0.346 1 62.56 242 SER B N 1
ATOM 4097 C CA . SER B 1 242 ? -9.047 -33.031 1.125 1 62.56 242 SER B CA 1
ATOM 4098 C C . SER B 1 242 ? -8.586 -32.375 2.43 1 62.56 242 SER B C 1
ATOM 4100 O O . SER B 1 242 ? -8.039 -33.062 3.303 1 62.56 242 SER B O 1
ATOM 4102 N N . PHE B 1 243 ? -9.023 -31.109 2.598 1 70.69 243 PHE B N 1
ATOM 4103 C CA . PHE B 1 243 ? -8.484 -30.469 3.799 1 70.69 243 PHE B CA 1
ATOM 4104 C C . PHE B 1 243 ? -9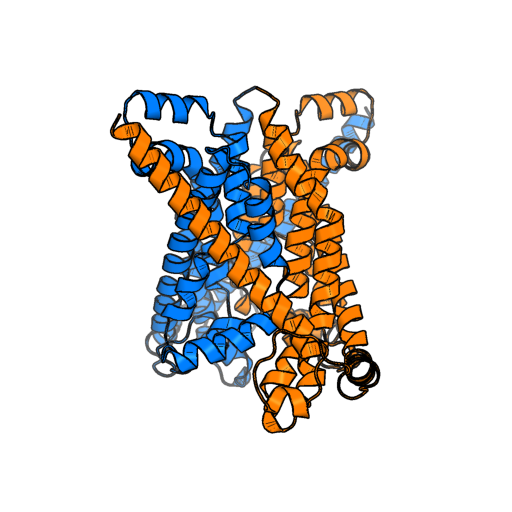.531 -30.453 4.906 1 70.69 243 PHE B C 1
ATOM 4106 O O . PHE B 1 243 ? -10.734 -30.375 4.633 1 70.69 243 PHE B O 1
ATOM 4113 N N . ASP B 1 244 ? -9.047 -30.812 6.117 1 84.62 244 ASP B N 1
ATOM 4114 C CA . ASP B 1 244 ? -9.828 -30.562 7.324 1 84.62 244 ASP B CA 1
ATOM 4115 C C . ASP B 1 244 ? -10.172 -29.094 7.465 1 84.62 244 ASP B C 1
ATOM 4117 O O . ASP B 1 244 ? -9.305 -28.266 7.758 1 84.62 244 ASP B O 1
ATOM 4121 N N . MET B 1 245 ? -11.461 -28.859 7.266 1 86.5 245 MET B N 1
ATOM 4122 C CA . MET B 1 245 ? -11.922 -27.469 7.258 1 86.5 245 MET B CA 1
ATOM 4123 C C . MET B 1 245 ? -11.719 -26.828 8.625 1 86.5 245 MET B C 1
ATOM 4125 O O . MET B 1 245 ? -11.484 -25.625 8.719 1 86.5 245 MET B O 1
ATOM 4129 N N . GLY B 1 246 ? -11.891 -27.594 9.648 1 88.25 246 GLY B N 1
ATOM 4130 C CA . GLY B 1 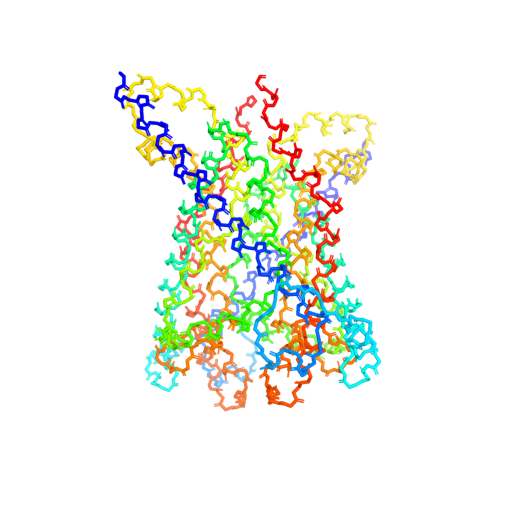246 ? -11.602 -27.062 10.969 1 88.25 246 GLY B CA 1
ATOM 4131 C C . GLY B 1 246 ? -10.18 -26.547 11.117 1 88.25 246 GLY B C 1
ATOM 4132 O O . GLY B 1 246 ? -9.961 -25.469 11.672 1 88.25 246 GLY B O 1
ATOM 4133 N N . LYS B 1 247 ? -9.266 -27.297 10.523 1 88.94 247 LYS B N 1
ATOM 4134 C CA . LYS B 1 247 ? -7.855 -26.922 10.547 1 88.94 247 LYS B CA 1
ATOM 4135 C C . LYS B 1 247 ? -7.613 -25.656 9.727 1 88.94 247 LYS B C 1
ATOM 4137 O O . LYS B 1 247 ? -6.859 -24.766 10.148 1 88.94 247 LYS B O 1
ATOM 4142 N N . ILE B 1 248 ? -8.289 -25.578 8.664 1 86.19 248 ILE B N 1
ATOM 4143 C CA . ILE B 1 248 ? -8.109 -24.438 7.773 1 86.19 248 ILE B CA 1
ATOM 4144 C C . ILE B 1 248 ? -8.602 -23.156 8.453 1 86.19 248 ILE B C 1
ATOM 4146 O O . ILE B 1 248 ? -7.902 -22.141 8.461 1 86.19 248 ILE B O 1
ATOM 4150 N N . TYR B 1 249 ? -9.742 -23.234 9.039 1 87.81 249 TYR B N 1
ATOM 4151 C CA . TYR B 1 249 ? -10.273 -22.062 9.727 1 87.81 249 TYR B CA 1
ATOM 4152 C C . TYR B 1 249 ? -9.383 -21.672 10.898 1 87.81 249 TYR B C 1
ATOM 4154 O O . TYR B 1 249 ? -9.211 -20.484 11.18 1 87.81 249 TYR B O 1
ATOM 4162 N N . MET B 1 250 ? -8.859 -22.641 11.523 1 90.81 250 MET B N 1
ATOM 4163 C CA . MET B 1 250 ? -7.945 -22.359 12.633 1 90.81 250 MET B CA 1
ATOM 4164 C C . MET B 1 250 ? -6.668 -21.703 12.125 1 90.81 250 MET B C 1
ATOM 4166 O O . MET B 1 250 ? -6.148 -20.781 12.75 1 90.81 250 MET B O 1
ATOM 4170 N N . MET B 1 251 ? -6.207 -22.203 11.023 1 88.44 251 MET B N 1
ATOM 4171 C CA . MET B 1 251 ? -5.02 -21.609 10.422 1 88.44 251 MET B CA 1
ATOM 4172 C C . MET B 1 251 ? -5.246 -20.125 10.109 1 88.44 251 MET B C 1
ATOM 4174 O O . MET B 1 251 ? -4.383 -19.297 10.383 1 88.44 251 MET B O 1
ATOM 4178 N N . ILE B 1 252 ? -6.371 -19.781 9.602 1 85.5 252 ILE B N 1
ATOM 4179 C CA . ILE B 1 252 ? -6.723 -18.422 9.258 1 85.5 252 ILE B CA 1
ATOM 4180 C C . ILE B 1 252 ? -6.832 -17.578 10.531 1 85.5 252 ILE B C 1
ATOM 4182 O O . ILE B 1 252 ? -6.348 -16.438 10.578 1 85.5 252 ILE B O 1
ATOM 4186 N N . LEU B 1 253 ? -7.41 -18.156 11.5 1 88.88 253 LEU B N 1
ATOM 4187 C CA . LEU B 1 253 ? -7.574 -17.438 12.766 1 88.88 253 LEU B CA 1
ATOM 4188 C C . LEU B 1 253 ? -6.219 -17.109 13.375 1 88.88 253 LEU B C 1
ATOM 4190 O O . LEU B 1 253 ? -5.988 -15.969 13.797 1 88.88 253 LEU B O 1
ATOM 4194 N N . VAL B 1 254 ? -5.352 -18.047 13.398 1 91.06 254 VAL B N 1
ATOM 4195 C CA . VAL B 1 254 ? -4.047 -17.844 14.008 1 91.06 254 VAL B CA 1
ATOM 4196 C C . VAL B 1 254 ? -3.252 -16.828 13.188 1 91.06 254 VAL B C 1
ATOM 4198 O O . VAL B 1 254 ? -2.473 -16.047 13.734 1 91.06 254 VAL B O 1
ATOM 4201 N N . ALA B 1 255 ? -3.486 -16.812 11.906 1 88.81 255 ALA B N 1
ATOM 4202 C CA . ALA B 1 255 ? -2.797 -15.898 11.008 1 88.81 255 ALA B CA 1
ATOM 4203 C C . ALA B 1 255 ? -3.207 -14.453 11.281 1 88.81 255 ALA B C 1
ATOM 4205 O O . ALA B 1 255 ? -2.445 -13.523 11.008 1 88.81 255 ALA B O 1
ATOM 4206 N N . ILE B 1 256 ? -4.348 -14.227 11.836 1 88.38 256 ILE B N 1
ATOM 4207 C CA . ILE B 1 256 ? -4.891 -12.891 12.016 1 88.38 256 ILE B CA 1
ATOM 4208 C C . ILE B 1 256 ? -4.441 -12.328 13.367 1 88.38 256 ILE B C 1
ATOM 4210 O O . ILE B 1 256 ? -4.363 -11.109 13.547 1 88.38 256 ILE B O 1
ATOM 4214 N N . VAL B 1 257 ? -4.062 -13.125 14.273 1 89.75 257 VAL B N 1
ATOM 4215 C CA . VAL B 1 257 ? -3.803 -12.766 15.664 1 89.75 257 VAL B CA 1
ATOM 4216 C C . VAL B 1 257 ? -2.66 -11.75 15.734 1 89.75 257 VAL B C 1
ATOM 4218 O O . VAL B 1 257 ? -2.779 -10.719 16.391 1 89.75 257 VAL B O 1
ATOM 4221 N N . PRO B 1 258 ? -1.546 -11.953 15.039 1 92.31 258 PRO B N 1
ATOM 4222 C CA . PRO B 1 258 ? -0.451 -10.984 15.141 1 92.31 258 PRO B CA 1
ATOM 4223 C C . PRO B 1 258 ? -0.848 -9.586 14.664 1 92.31 258 PRO B C 1
ATOM 4225 O O . PRO B 1 258 ? -0.44 -8.586 15.258 1 92.31 258 PRO B O 1
ATOM 4228 N N . ILE B 1 259 ? -1.6 -9.492 13.641 1 90.06 259 ILE B N 1
ATOM 4229 C CA . ILE B 1 259 ? -2.021 -8.203 13.109 1 90.06 259 ILE B CA 1
ATOM 4230 C C . ILE B 1 259 ? -2.922 -7.5 14.117 1 90.06 259 ILE B C 1
ATOM 4232 O O . ILE B 1 259 ? -2.766 -6.301 14.367 1 90.06 259 ILE B O 1
ATOM 4236 N N . ILE B 1 260 ? -3.824 -8.297 14.742 1 86.75 260 ILE B N 1
ATOM 4237 C CA . ILE B 1 260 ? -4.723 -7.738 15.75 1 86.75 260 ILE B CA 1
ATOM 4238 C C . ILE B 1 260 ? -3.908 -7.203 16.922 1 86.75 260 ILE B C 1
ATOM 4240 O O . ILE B 1 260 ? -4.191 -6.117 17.438 1 86.75 260 ILE B O 1
ATOM 4244 N N . LEU B 1 261 ? -2.941 -7.918 17.281 1 90 261 LEU B N 1
ATOM 4245 C CA . LEU B 1 261 ? -2.113 -7.523 18.422 1 90 261 LEU B CA 1
ATOM 4246 C C . LEU B 1 261 ? -1.373 -6.223 18.125 1 90 261 LEU B C 1
ATOM 4248 O O . LEU B 1 261 ? -1.346 -5.316 18.953 1 90 261 LEU B O 1
ATOM 4252 N N . VAL B 1 262 ? -0.843 -6.121 16.969 1 90.12 262 VAL B N 1
ATOM 4253 C CA . VAL B 1 262 ? -0.122 -4.91 16.594 1 90.12 262 VAL B CA 1
ATOM 4254 C C . VAL B 1 262 ? -1.087 -3.729 16.547 1 90.12 262 VAL B C 1
ATOM 4256 O O . VAL B 1 262 ? -0.769 -2.639 17.031 1 90.12 262 VAL B O 1
ATOM 4259 N N . TYR B 1 263 ? -2.211 -3.973 16 1 86.5 263 TYR B N 1
ATOM 4260 C CA . TYR B 1 263 ? -3.219 -2.92 15.938 1 86.5 263 TYR B CA 1
ATOM 4261 C C . TYR B 1 263 ? -3.617 -2.457 17.344 1 86.5 263 TYR B C 1
ATOM 4263 O O . TYR B 1 263 ? -3.66 -1.255 17.609 1 86.5 263 TYR B O 1
ATOM 4271 N N . LEU B 1 264 ? -3.875 -3.371 18.234 1 84.94 264 LEU B N 1
ATOM 4272 C CA . LEU B 1 264 ? -4.328 -3.033 19.578 1 84.94 264 LEU B CA 1
ATOM 4273 C C . LEU B 1 264 ? -3.244 -2.289 20.344 1 84.94 264 LEU B C 1
ATOM 4275 O O . LEU B 1 264 ? -3.541 -1.39 21.141 1 84.94 264 LEU B O 1
ATOM 4279 N N . LEU B 1 265 ? -2.041 -2.598 20.094 1 88 265 LEU B N 1
ATOM 4280 C CA . LEU B 1 265 ? -0.926 -1.981 20.812 1 88 265 LEU B CA 1
ATOM 4281 C C . LEU B 1 265 ? -0.709 -0.547 20.344 1 88 265 LEU B C 1
ATOM 4283 O O . LEU B 1 265 ? -0.309 0.314 21.125 1 88 265 LEU B O 1
ATOM 4287 N N . LEU B 1 266 ? -1.047 -0.301 19.062 1 86.94 266 LEU B N 1
ATOM 4288 C CA . LEU B 1 266 ? -0.667 0.991 18.5 1 86.94 266 LEU B CA 1
ATOM 4289 C C . LEU B 1 266 ? -1.898 1.851 18.234 1 86.94 266 LEU B C 1
ATOM 4291 O O . LEU B 1 266 ? -1.777 3.041 17.938 1 86.94 266 LEU B O 1
ATOM 4295 N N . SER B 1 267 ? -3.066 1.309 18.328 1 81.19 267 SER B N 1
ATOM 4296 C CA . SER B 1 267 ? -4.301 1.972 17.938 1 81.19 267 SER B CA 1
ATOM 4297 C C . SER B 1 267 ? -4.566 3.211 18.781 1 81.19 267 SER B C 1
ATOM 4299 O O . SER B 1 267 ? -5.227 4.148 18.328 1 81.19 267 SER B O 1
ATOM 4301 N N . LYS B 1 268 ? -4.059 3.318 19.953 1 81.19 268 LYS B N 1
ATOM 4302 C CA . LYS B 1 268 ? -4.293 4.461 20.828 1 81.19 268 LYS B CA 1
ATOM 4303 C C . LYS B 1 268 ? -3.684 5.734 20.25 1 81.19 268 LYS B C 1
ATOM 4305 O O . LYS B 1 268 ? -4.164 6.836 20.516 1 81.19 268 LYS B O 1
ATOM 4310 N N . TYR B 1 269 ? -2.664 5.57 19.484 1 79.44 269 TYR B N 1
ATOM 4311 C CA . TYR B 1 269 ? -1.991 6.73 18.906 1 79.44 269 TYR B CA 1
ATOM 4312 C C . TYR B 1 269 ? -2.74 7.246 17.688 1 79.44 269 TYR B C 1
ATOM 4314 O O . TYR B 1 269 ? -2.531 8.383 17.25 1 79.44 269 TYR B O 1
ATOM 4322 N N . ILE B 1 270 ? -3.506 6.398 17.047 1 73.75 270 ILE B N 1
ATOM 4323 C CA . ILE B 1 270 ? -4.301 6.793 15.891 1 73.75 270 ILE B CA 1
ATOM 4324 C C . ILE B 1 270 ? -5.398 7.762 16.328 1 73.75 270 ILE B C 1
ATOM 4326 O O . ILE B 1 270 ? -5.629 8.781 15.672 1 73.75 270 ILE B O 1
ATOM 4330 N N . ILE B 1 271 ? -6.004 7.398 17.344 1 61.97 271 ILE B N 1
ATOM 4331 C CA . ILE B 1 271 ? -7.16 8.148 17.812 1 61.97 271 ILE B CA 1
ATOM 4332 C C . ILE B 1 271 ? -6.699 9.469 18.438 1 61.97 271 ILE B C 1
ATOM 4334 O O . ILE B 1 271 ? -7.34 10.508 18.25 1 61.97 271 ILE B O 1
ATOM 4338 N N . ALA B 1 272 ? -5.582 9.43 19.047 1 56.25 272 ALA B N 1
ATOM 4339 C CA . ALA B 1 272 ? -5.07 10.633 19.703 1 56.25 272 ALA B CA 1
ATOM 4340 C C . ALA B 1 272 ? -4.609 11.664 18.672 1 56.25 272 ALA B C 1
ATOM 4342 O O . ALA B 1 272 ? -4.719 12.867 18.906 1 56.25 272 ALA B O 1
ATOM 4343 N N . GLY B 1 273 ? -3.938 11.258 17.672 1 51.03 273 GLY B N 1
ATOM 4344 C CA . GLY B 1 273 ? -3.461 12.18 16.656 1 51.03 273 GLY B CA 1
ATOM 4345 C C . GLY B 1 273 ? -4.574 12.977 16 1 51.03 273 GLY B C 1
ATOM 4346 O O . GLY B 1 273 ? -4.383 14.133 15.633 1 51.03 273 GLY B O 1
ATOM 4347 N N . VAL B 1 274 ? -5.75 12.344 15.883 1 50.03 274 VAL B N 1
ATOM 4348 C CA . VAL B 1 274 ? -6.934 13.016 15.359 1 50.03 274 VAL B CA 1
ATOM 4349 C C . VAL B 1 274 ? -7.418 14.055 16.375 1 50.03 274 VAL B C 1
ATOM 4351 O O . VAL B 1 274 ? -7.863 15.141 15.992 1 50.03 274 VAL B O 1
ATOM 4354 N N . THR B 1 275 ? -7.246 13.812 17.562 1 45.62 275 THR B N 1
ATOM 4355 C CA . THR B 1 275 ? -7.727 14.727 18.594 1 45.62 275 THR B CA 1
ATOM 4356 C C . THR B 1 275 ? -6.785 15.914 18.75 1 45.62 275 THR B C 1
ATOM 4358 O O . THR B 1 275 ? -7.219 17.016 19.109 1 45.62 275 THR B O 1
ATOM 4361 N N . LEU B 1 276 ? -5.539 15.758 18.578 1 43.84 276 LEU B N 1
ATOM 4362 C CA . LEU B 1 276 ? -4.598 16.844 18.844 1 43.84 276 LEU B CA 1
ATOM 4363 C C . LEU B 1 276 ? -4.723 17.938 17.797 1 43.84 276 LEU B C 1
ATOM 4365 O O . LEU B 1 276 ? -4.43 19.094 18.062 1 43.84 276 LEU B O 1
ATOM 4369 N N . GLY B 1 277 ? -4.992 17.625 16.578 1 40.75 277 GLY B N 1
ATOM 4370 C CA . GLY B 1 277 ? -5.258 18.703 15.648 1 40.75 277 GLY B CA 1
ATOM 4371 C C . GLY B 1 277 ? -6.473 19.531 16.031 1 40.75 277 GLY B C 1
ATOM 4372 O O . GLY B 1 277 ? -6.715 20.594 15.445 1 40.75 277 GLY B O 1
ATOM 4373 N N . SER B 1 278 ? -7.43 19 16.734 1 38.41 278 SER B N 1
ATOM 4374 C CA . SER B 1 278 ? -8.625 19.734 17.125 1 38.41 278 SER B CA 1
ATOM 4375 C C . SER B 1 278 ? -8.312 20.766 18.203 1 38.41 278 SER B C 1
ATOM 4377 O O . SER B 1 278 ? -9.133 21.641 18.484 1 38.41 278 SER B O 1
ATOM 4379 N N . VAL B 1 279 ? -7.379 20.578 19.016 1 35.12 279 VAL B N 1
ATOM 4380 C CA . VAL B 1 279 ? -7.297 21.484 20.172 1 35.12 279 VAL B CA 1
ATOM 4381 C C . VAL B 1 279 ? -6.605 22.781 19.75 1 35.12 279 VAL B C 1
ATOM 4383 O O . VAL B 1 279 ? -6.438 23.688 20.562 1 35.12 279 VAL B O 1
ATOM 4386 N N . LYS B 1 280 ? -5.93 22.875 18.688 1 37.75 280 LYS B N 1
ATOM 4387 C CA . LYS B 1 280 ? -5.316 24.203 18.641 1 37.75 280 LYS B CA 1
ATOM 4388 C C . LYS B 1 280 ? -6.336 25.266 18.25 1 37.75 280 LYS B C 1
ATOM 4390 O O . LYS B 1 280 ? -5.973 26.422 17.984 1 37.75 280 LYS B O 1
ATOM 4395 N N . GLY B 1 281 ? -7.629 24.953 18.047 1 33.84 281 GLY B N 1
ATOM 4396 C CA . GLY B 1 281 ? -8.438 26.156 18.031 1 33.84 281 GLY B CA 1
ATOM 4397 C C . GLY B 1 281 ? -8.812 26.641 19.422 1 33.84 281 GLY B C 1
ATOM 4398 O O . GLY B 1 281 ? -8.797 25.859 20.375 1 33.84 281 GLY B O 1
#

Nearest PDB structures (foldseek):
  8ja7-assembly1_B  TM=7.854E-01  e=2.116E-09  Mycobacterium tuberculosis H37Rv
  7cad-assembly1_B  TM=7.976E-01  e=4.780E-09  Mycolicibacterium smegmatis MC2 155
  4jbw-assembly2_I  TM=8.321E-01  e=1.552E-08  Escherichia coli K-12
  8y5f-assembly1_C  TM=7.683E-01  e=4.814E-08  Escherichia coli
  8hpr-assembly1_B  TM=7.968E-01  e=1.304E-07  Mycolicibacterium smegmatis MC2 155

Foldseek 3Di:
DVVVVVVVVVVVVVVVVVVVVVCVVVVVVQQLQQLLQDFLVVVVVDGDNHHHNCNVVLVCCQCVDPVQNLVLQLVLLCVLLQLLLVLLLVLLLVVLCVLQLDDDPCSVVVLVVLLCVVVDDPVVVLVVLLVVCVVVVNFQHSVSSRVVSNRDNVLSVLSNVLCVVFPDSVQVVVCVVVVHDPVRCCVPPVCVSCLLSSLVSSLVSSVCSLQDDPNQVSRHDDSSNHHLNPSLVVCVPPDVVPDTSSNNSSSVSVSCVVSVVSCVVRVVSNVVVVVVVPPVD/DVVVVVVVVVVVVVVVVVVVVVCVVVVVVQQLQQLLQDFLVRVVVDGDNHHHNCNVVLVCCQCVDPVQNLVLQLVLLCVLLQLLLVLLLVLLLVVLCVLQLDDDPCSVVVLVVLLCVVVDDPVVVLVVLLVVCVVVVNFQHSVSSRVVSNRDNVLSVLSNVLCVVFPDSVQVVVCVVVVHDPVRCCVPPVCVSCLLSSLVSSLVSSVCSLQDDPNQVSRHDDSSNHHLNPSLVVCVPPDVVPDTSSNNSSSVVVSCVVSVVSCVVRVVSNVVVVVVVPPVD

Solvent-accessible surface area (backbone atoms only — not comparable to full-atom values): 29387 Å² total; per-residue (Å²): 116,70,69,58,49,53,51,48,50,51,48,50,51,51,50,50,48,49,49,50,51,50,45,57,57,51,45,54,54,49,47,43,56,24,44,16,12,22,42,47,71,56,54,71,74,45,90,66,93,57,70,48,85,27,38,65,59,18,46,47,52,36,70,66,28,80,90,49,50,50,62,50,9,46,51,42,28,46,52,38,11,52,52,19,18,52,43,22,52,52,45,14,42,51,53,22,47,54,56,67,77,43,89,55,94,56,47,64,58,50,52,51,48,49,54,51,59,65,39,57,51,51,62,64,51,46,55,56,46,52,53,50,34,47,74,70,67,44,56,56,48,66,60,71,69,24,60,64,33,42,65,41,50,68,59,20,48,52,40,32,52,48,39,54,72,69,54,64,64,64,60,55,50,51,39,45,73,73,64,47,50,68,68,54,43,40,65,68,50,48,45,64,74,36,42,33,60,51,31,46,49,37,48,52,39,23,46,51,47,46,45,50,40,67,65,53,60,73,43,38,71,52,76,80,63,30,33,47,34,51,57,56,53,54,55,69,75,40,64,66,87,73,51,56,53,11,34,50,34,28,48,54,52,62,66,32,47,64,46,45,50,52,41,66,74,34,46,67,32,49,60,45,51,58,50,59,50,60,59,77,108,118,70,68,59,49,52,50,49,49,51,49,50,49,51,49,50,50,48,51,50,51,49,45,57,57,51,45,54,54,50,45,43,56,22,44,15,11,21,42,46,70,55,54,72,75,45,92,67,94,58,73,47,84,26,38,63,60,18,47,48,53,36,68,66,28,81,90,50,51,51,61,49,9,47,51,44,28,48,52,40,12,51,52,19,20,52,43,23,51,52,45,14,42,51,52,22,47,54,57,67,78,43,90,54,94,57,44,66,58,49,54,50,49,49,53,51,59,64,39,57,50,52,63,63,51,47,56,57,46,51,53,49,34,48,75,72,67,45,57,55,48,66,60,70,69,25,61,65,33,42,65,39,50,67,58,19,49,53,39,35,52,48,40,52,71,69,54,64,63,66,61,56,51,51,38,46,73,74,64,48,49,69,68,53,42,40,66,67,50,48,44,65,74,37,43,35,61,51,33,45,49,39,48,53,40,23,44,51,48,46,44,50,38,67,65,54,58,72,42,39,73,51,75,81,63,30,32,46,35,51,56,55,54,54,56,69,76,40,63,68,86,74,51,56,52,12,35,50,35,26,49,54,53,61,66,32,47,62,46,46,52,52,42,65,73,36,47,66,32,49,60,44,50,60,51,58,51,59,57,78,108

Radius of gyration: 25.35 Å; Cα contacts (8 Å, |Δi|>4): 616; chains: 2; bounding box: 74×64×58 Å

Secondary structure (DSSP, 8-state):
-HHHHHHHHHHHHHHHHHHHHHHHHHHHHHHHHHHHTS-HHHHHH---SS--S-HHHHHHHHHT-SSS-HHHHHHHHHHHHHHHHHHHHHHHHHHHHHHHH---TTHHHHHHHHHHGGGS-HHHHHHHHHHHHHHTT-TTSSHHHHGGGG--HHHHHHHHHHHHHH--HHHHHHHHHTT--HHHHIIIIIHHHTHHHHHHHHHHHHHHHHH--HHHHHH--SGGG--HHHHHHHHHHS-GGGS-HHHHHHHHHHHHHHHHHHHHHHHHHHHHHHHHTTTT-/-HHHHHHHHHHHHHHHHHHHHHHHHHHHHHHHHHHHTS-HHHHHH---SS--S-HHHHHHHHHT-SSS-HHHHHHHHHHHHHHHHHHHHHHHHHHHHHHHH---TTHHHHHHHHHHGGGS-HHHHHHHHHHHHHHTT-TTSSHHHHGGGG--HHHHHHHHHHHHHH--HHHHHHHHHTT--HHHHIIIIIHHHTHHHHHHHHHHHHHHHHH--HHHHHH--SGGG--HHHHHHHHHHS-GGGS-HHHHHHHHHHHHHHHHHHHHHHHHHHHHHHHHTTTT-

Sequence (562 aa):
MKSKSYNRLKYILAHALLIILSFMCLFFFYILIINATRSHADLQKGFSVFPGKNFLENLKSVVNDGTFPMIRGIINSLIVSACSAAICIYFSALTAYGLYAYDFKLKKAAFTFIMAILVMPTQVTAMGFLRLITKMGMYDSLLPLIIPSIASPAVFYFMYSYLQASLPLSLVEAARIDGSGEFRTFNRIVIPIMKPAVAVQAIFTFVGSWNNYFIPALVLQSKDKMTVPILIATLRGADYMSFDMGKIYMMILVAIVPIILVYLLLSKYIIAGVTLGSVKGMKSKSYNRLKYILAHALLIILSFMCLFFFYILIINATRSHADLQKGFSVFPGKNFLENLKSVVNDGTFPMIRGIINSLIVSACSAAICIYFSALTAYGLYAYDFKLKKAAFTFIMAILVMPTQVTAMGFLRLITKMGMYDSLLPLIIPSIASPAVFYFMYSYLQASLPLSLVEAARIDGSGEFRTFNRIVIPIMKPAVAVQAIFTFVGSWNNYFIPALVLQSKDKMTVPILIATLRGADYMSFDMGKIYMMILVAIVPIILVYLLLSKYIIAGVTLGSVKG

InterPro domains:
  IPR000515 ABC transporter type 1, transmembrane domain MetI-like [PF00528] (94-265)
  IPR000515 ABC transporter type 1, transmembrane domain MetI-like [PS50928] (74-266)
  IPR000515 ABC transporter type 1, transmembrane domain MetI-like [cd06261] (74-260)
  IPR035906 MetI-like superfamily [G3DSA:1.10.3720.10] (1-272)
  IPR035906 MetI-like superfamily [SSF161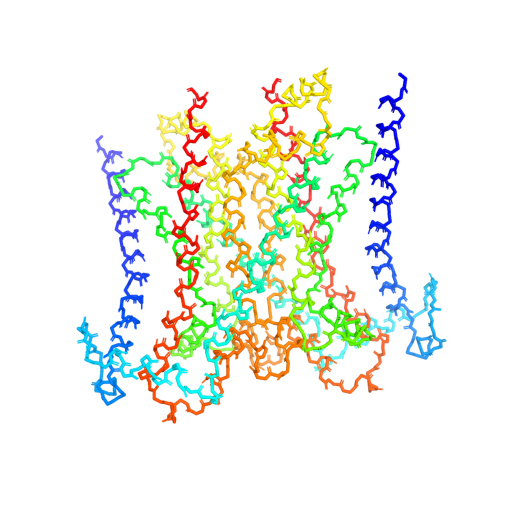098] (7-281)